Protein AF-A0AAP0H784-F1 (afdb_monomer)

Nearest PDB structures (foldseek):
  2hzb-assembly1_A  TM=8.624E-01  e=5.388E-20  Halalkalibacterium halodurans
  2o2z-assembly1_A  TM=8.742E-01  e=4.479E-19  Halalkalibacterium halodurans
  2o2z-assembly2_D  TM=8.740E-01  e=3.994E-19  Halalkalibacterium halodurans
  2ppv-assembly1_A-2  TM=8.363E-01  e=7.497E-19  Staphylococcus epidermidis ATCC 12228
  2q7x-assembly1_A  TM=7.648E-01  e=1.003E-14  Streptococcus pneumoniae TIGR4

Sequence (693 aa):
MPAMLCFKNLTKIESICAEQRVIMVENLLKFGTPTPLLIPISPSSRSFFMSSLNSINTHHSPPAATSLHPSLLVFSGGTAFNGVVEEMKKLTTSVAHVLPVSDDGGSTAEIVRVLGGPAVGDIRSRCLRLSDQSTSEALAVRTLLGYRLPHDAREAKLEWYSIVEGEHPLWKDVSRPYSETIRAFLAYFQNQILRRTNESFCFSNGSIGNFFFAGARIFFQSLDAAIFLFSRVSQIPTESLVLPVISTNDRLTLGCELWVSNTSILTSCFSSESKDGMIIRGQNEISHPANGSLQLVDKINSSSLPSRIKRVFYMSSEGSNLLHEVFPSVNPSVLEQLRNVDCIIYGMGSLFTSICPSLVLLGVGEIIASRSCAKVLLLNGTYDRETSGFSASCFVTAITDALNRTYGHLNNRLKNNPSEYINTVFVPKDGQIPADIKSLAAQGIVHVVHVESMHDPKVGIVYEPKSLIEALANLLNSRYGFASKQEKQIKVQFSVLAGRTVWTINLKTNKLNLPSTYIMASSSRSIMIITVLLVFGLWASQVTSRTLLNQQTMLQRHQQWMARYGRVYRDDVEKEMRFKIFTNNVQFIESFNNAGNRPYKLSVNQFADQTNEEFKAARNGYRIPSNSGSTRVTPFRYENLTVVPPSMDWRKKGAVTPVKDQGQCGSCWAFSTIYSCNRRDHSNHNRKTDLTL

InterPro domains:
  IPR000169 Cysteine peptidase, cysteine active site [PS00139] (662-673)
  IPR000668 Peptidase C1A, papain C-terminal [PF00112] (644-687)
  IPR002882 2-phospho-L-lactate transferase CofD [PF01933] (74-451)
  IPR013201 Cathepsin propeptide inhibitor domain (I29) [PF08246] (558-615)
  IPR013201 Cathepsin propeptide inhibitor domain (I29) [SM00848] (558-615)
  IPR038136 CofD-like domain superfamily [G3DSA:3.40.50.10680] (64-490)
  IPR038136 CofD-like domain superfamily [SSF142338] (69-473)
  IPR038765 Papain-like cysteine peptidase superfamily [SSF54001] (552-681)

Structure (mmCIF, N/CA/C/O backbone):
data_AF-A0AAP0H784-F1
#
_entry.id   AF-A0AAP0H784-F1
#
loop_
_atom_site.group_PDB
_atom_site.id
_atom_site.type_symbol
_atom_site.label_atom_id
_atom_site.label_alt_id
_atom_site.label_comp_id
_atom_site.label_asym_id
_atom_site.label_entity_id
_atom_site.label_seq_id
_atom_site.pdbx_PDB_ins_code
_atom_site.Cartn_x
_atom_site.Cartn_y
_atom_site.Cartn_z
_atom_site.occupancy
_atom_site.B_iso_or_equiv
_atom_site.auth_seq_id
_atom_site.auth_comp_id
_atom_site.auth_asym_id
_atom_site.auth_atom_id
_atom_site.pdbx_PDB_model_num
ATOM 1 N N . MET A 1 1 ? -20.966 -14.046 48.044 1.00 42.41 1 MET A N 1
ATOM 2 C CA . MET A 1 1 ? -21.900 -13.207 47.259 1.00 42.41 1 MET A CA 1
ATOM 3 C C . MET A 1 1 ? -21.278 -12.131 46.320 1.00 42.41 1 MET A C 1
ATOM 5 O O . MET A 1 1 ? -22.040 -11.263 45.922 1.00 42.41 1 MET A O 1
ATOM 9 N N . PRO A 1 2 ? -20.015 -12.180 45.812 1.00 34.84 2 PRO A N 1
ATOM 10 C CA . PRO A 1 2 ? -19.574 -11.235 44.754 1.00 34.84 2 PRO A CA 1
ATOM 11 C C . PRO A 1 2 ? -19.698 -11.761 43.306 1.00 34.84 2 PRO A C 1
ATOM 13 O O . PRO A 1 2 ? -19.750 -10.976 42.365 1.00 34.84 2 PRO A O 1
ATOM 16 N N . ALA A 1 3 ? -19.785 -13.080 43.095 1.00 30.08 3 ALA A N 1
ATOM 17 C CA . ALA A 1 3 ? -19.769 -13.678 41.750 1.00 30.08 3 ALA A CA 1
ATOM 18 C C . ALA A 1 3 ? -21.048 -13.415 40.921 1.00 30.08 3 ALA A C 1
ATOM 20 O O . ALA A 1 3 ? -21.012 -13.428 39.693 1.00 30.08 3 ALA A O 1
ATOM 21 N N . MET A 1 4 ? -22.175 -13.122 41.579 1.00 28.34 4 MET A N 1
ATOM 22 C CA . MET A 1 4 ? -23.470 -12.923 40.912 1.00 28.34 4 MET A CA 1
ATOM 23 C C . MET A 1 4 ? -23.634 -11.525 40.288 1.00 28.34 4 MET A C 1
ATOM 25 O O . MET A 1 4 ? -24.433 -11.366 39.366 1.00 28.34 4 MET A O 1
ATOM 29 N N . LEU A 1 5 ? -22.868 -10.520 40.740 1.00 31.95 5 LEU A N 1
ATOM 30 C CA . LEU A 1 5 ? -22.881 -9.177 40.140 1.00 31.95 5 LEU A CA 1
ATOM 31 C C . LEU A 1 5 ? -22.096 -9.126 38.817 1.00 31.95 5 LEU A C 1
ATOM 33 O O . LEU A 1 5 ? -22.477 -8.400 37.903 1.00 31.95 5 LEU A O 1
ATOM 37 N N . CYS A 1 6 ? -21.040 -9.936 38.687 1.00 31.48 6 CYS A N 1
ATOM 38 C CA . CYS A 1 6 ? -20.203 -9.969 37.486 1.00 31.48 6 CYS A CA 1
ATOM 39 C C . CYS A 1 6 ? -20.949 -10.589 36.288 1.00 31.48 6 CYS A C 1
ATOM 41 O O . CYS A 1 6 ? -20.899 -10.067 35.176 1.00 31.48 6 CYS A O 1
ATOM 43 N N . PHE A 1 7 ? -21.744 -11.638 36.536 1.00 28.89 7 PHE A N 1
ATOM 44 C CA . PHE A 1 7 ? -22.541 -12.301 35.498 1.00 28.89 7 PHE A CA 1
ATOM 45 C C . PHE A 1 7 ? -23.665 -11.415 34.938 1.00 28.89 7 PHE A C 1
ATOM 47 O O . PHE A 1 7 ? -23.897 -11.418 33.733 1.00 28.89 7 PHE A O 1
ATOM 54 N N . LYS A 1 8 ? -24.318 -10.600 35.782 1.00 31.02 8 LYS A N 1
ATOM 55 C CA . LYS A 1 8 ? -25.369 -9.666 35.334 1.00 31.02 8 LYS A CA 1
ATOM 56 C C . LYS A 1 8 ? -24.824 -8.504 34.492 1.00 31.02 8 LYS A C 1
ATOM 58 O O . LYS A 1 8 ? -25.539 -8.002 33.627 1.00 31.02 8 LYS A O 1
ATOM 63 N N . ASN A 1 9 ? -23.571 -8.097 34.711 1.00 34.25 9 ASN A N 1
ATOM 64 C CA . ASN A 1 9 ? -22.922 -7.052 33.914 1.00 34.25 9 ASN A CA 1
ATOM 65 C C . ASN A 1 9 ? -22.429 -7.574 32.554 1.00 34.25 9 ASN A C 1
ATOM 67 O O . ASN A 1 9 ? -22.545 -6.859 31.564 1.00 34.25 9 ASN A O 1
ATOM 71 N N . LEU A 1 10 ? -21.971 -8.827 32.471 1.00 35.06 10 LEU A N 1
ATOM 72 C CA . LEU A 1 10 ? -21.563 -9.467 31.211 1.00 35.06 10 LEU A CA 1
ATOM 73 C C . LEU A 1 10 ? -22.731 -9.632 30.229 1.00 35.06 10 LEU A C 1
ATOM 75 O O . LEU A 1 10 ? -22.614 -9.229 29.075 1.00 35.06 10 LEU A O 1
ATOM 79 N N . THR A 1 11 ? -23.890 -10.104 30.697 1.00 32.59 11 THR A N 1
ATOM 80 C CA . THR A 1 11 ? -25.095 -10.227 29.853 1.00 32.59 11 THR A CA 1
ATOM 81 C C . THR A 1 11 ? -25.627 -8.870 29.384 1.00 32.59 11 THR A C 1
ATOM 83 O O . THR A 1 11 ? -26.184 -8.754 28.295 1.00 32.59 11 THR A O 1
ATOM 86 N N . LYS A 1 12 ? -25.428 -7.813 30.184 1.00 32.22 12 LYS A N 1
ATOM 87 C CA . LYS A 1 12 ? -25.820 -6.443 29.827 1.00 32.22 12 LYS A CA 1
ATOM 88 C C . LYS A 1 12 ? -24.875 -5.843 28.780 1.00 32.22 12 LYS A C 1
ATOM 90 O O . LYS A 1 12 ? -25.339 -5.165 27.873 1.00 32.22 12 LYS A O 1
ATOM 95 N N . ILE A 1 13 ? -23.578 -6.150 28.852 1.00 36.38 13 ILE A N 1
ATOM 96 C CA . ILE A 1 13 ? -22.577 -5.752 27.849 1.00 36.38 13 ILE A CA 1
ATOM 97 C C . ILE A 1 13 ? -22.800 -6.487 26.520 1.00 36.38 13 ILE A C 1
ATOM 99 O O . ILE A 1 13 ? -22.730 -5.858 25.469 1.00 36.38 13 ILE A O 1
ATOM 103 N N . GLU A 1 14 ? -23.135 -7.780 26.536 1.00 34.72 14 GLU A N 1
ATOM 104 C CA . GLU A 1 14 ? -23.456 -8.529 25.310 1.00 34.72 14 GLU A CA 1
ATOM 105 C C . GLU A 1 14 ? -24.726 -8.007 24.619 1.00 34.72 14 GLU A C 1
ATOM 107 O O . GLU A 1 14 ? -24.741 -7.874 23.395 1.00 34.72 14 GLU A O 1
ATOM 112 N N . SER A 1 15 ? -25.746 -7.617 25.394 1.00 32.50 15 SER A N 1
ATOM 113 C CA . SER A 1 15 ? -26.953 -6.952 24.881 1.00 32.50 15 SER A CA 1
ATOM 114 C C . SER A 1 15 ? -26.646 -5.579 24.272 1.00 32.50 15 SER A C 1
ATOM 116 O O . SER A 1 15 ? -27.122 -5.281 23.181 1.00 32.50 15 SER A O 1
ATOM 118 N N . ILE A 1 16 ? -25.799 -4.772 24.924 1.00 36.81 16 ILE A N 1
ATOM 119 C CA . ILE A 1 16 ? -25.369 -3.458 24.412 1.00 36.81 16 ILE A CA 1
ATOM 120 C C . ILE A 1 16 ? -24.538 -3.618 23.132 1.00 36.81 16 ILE A C 1
ATOM 122 O O . ILE A 1 16 ? -24.720 -2.864 22.181 1.00 36.81 16 ILE A O 1
ATOM 126 N N . CYS A 1 17 ? -23.662 -4.623 23.054 1.00 37.09 17 CYS A N 1
ATOM 127 C CA . CYS A 1 17 ? -22.897 -4.913 21.841 1.00 37.09 17 CYS A CA 1
ATOM 128 C C . CYS A 1 17 ? -23.776 -5.435 20.690 1.00 37.09 17 CYS A C 1
ATOM 130 O O . CYS A 1 17 ? -23.437 -5.211 19.528 1.00 37.09 17 CYS A O 1
ATOM 132 N N . ALA A 1 18 ? -24.884 -6.124 20.980 1.00 35.28 18 ALA A N 1
ATOM 133 C CA . ALA A 1 18 ? -25.855 -6.551 19.974 1.00 35.28 18 ALA A CA 1
ATOM 134 C C . ALA A 1 18 ? -26.723 -5.378 19.478 1.00 35.28 18 ALA A C 1
ATOM 136 O O . ALA A 1 18 ? -26.885 -5.221 18.269 1.00 35.28 18 ALA A O 1
ATOM 137 N N . GLU A 1 19 ? -27.190 -4.504 20.375 1.00 35.03 19 GLU A N 1
ATOM 138 C CA . GLU A 1 19 ? -27.896 -3.263 20.016 1.00 35.03 19 GLU A CA 1
ATOM 139 C C . GLU A 1 19 ? -26.999 -2.295 19.233 1.00 35.03 19 GLU A C 1
ATOM 141 O O . GLU A 1 19 ? -27.429 -1.732 18.227 1.00 35.03 19 GLU A O 1
ATOM 146 N N . GLN A 1 20 ? -25.721 -2.158 19.604 1.00 38.31 20 GLN A N 1
ATOM 147 C CA . GLN A 1 20 ? -24.764 -1.322 18.870 1.00 38.31 20 GLN A CA 1
ATOM 148 C C . GLN A 1 20 ? -24.497 -1.831 17.446 1.00 38.31 20 GLN A C 1
ATOM 150 O O . GLN A 1 20 ? -24.292 -1.012 16.550 1.00 38.31 20 GLN A O 1
ATOM 155 N N . ARG A 1 21 ? -24.560 -3.150 17.190 1.00 40.00 21 ARG A N 1
ATOM 156 C CA . ARG A 1 21 ? -24.471 -3.692 15.817 1.00 40.00 21 ARG A CA 1
ATOM 157 C C . ARG A 1 21 ? -25.652 -3.259 14.948 1.00 40.00 21 ARG A C 1
ATOM 159 O O . ARG A 1 21 ? -25.448 -2.995 13.769 1.00 40.00 21 ARG A O 1
ATOM 166 N N . VAL A 1 22 ? -26.856 -3.175 15.513 1.00 36.91 22 VAL A N 1
ATOM 167 C CA . VAL A 1 22 ? -28.072 -2.782 14.779 1.00 36.91 22 VAL A CA 1
ATOM 168 C C . VAL A 1 22 ? -28.104 -1.266 14.553 1.00 36.91 22 VAL A C 1
ATOM 170 O O . VAL A 1 22 ? -28.276 -0.817 13.422 1.00 36.91 22 VAL A O 1
ATOM 173 N N . ILE A 1 23 ? -27.811 -0.476 15.592 1.00 36.59 23 ILE A N 1
ATOM 174 C CA . ILE A 1 23 ? -27.816 0.996 15.532 1.00 36.59 23 ILE A CA 1
ATOM 175 C C . ILE A 1 23 ? -26.718 1.531 14.591 1.00 36.59 23 ILE A C 1
ATOM 177 O O . ILE A 1 23 ? -26.919 2.527 13.895 1.00 36.59 23 ILE A O 1
ATOM 181 N N . MET A 1 24 ? -25.557 0.868 14.515 1.00 43.38 24 MET A N 1
ATOM 182 C CA . MET A 1 24 ? -24.467 1.289 13.626 1.00 43.38 24 MET A CA 1
ATOM 183 C C . MET A 1 24 ? -24.796 1.063 12.142 1.00 43.38 24 MET A C 1
ATOM 185 O O . MET A 1 24 ? -24.472 1.916 11.315 1.00 43.38 24 MET A O 1
ATOM 189 N N . VAL A 1 25 ? -25.472 -0.041 11.797 1.00 39.91 25 VAL A N 1
ATOM 190 C CA . VAL A 1 25 ? -25.925 -0.307 10.418 1.00 39.91 25 VAL A CA 1
ATOM 191 C C . VAL A 1 25 ? -26.986 0.712 9.993 1.00 39.91 25 VAL A C 1
ATOM 193 O O . VAL A 1 25 ? -26.920 1.235 8.883 1.00 39.91 25 VAL A O 1
ATOM 196 N N . GLU A 1 26 ? -27.909 1.073 10.888 1.00 35.66 26 GLU A N 1
ATOM 197 C CA . GLU A 1 26 ? -28.924 2.097 10.611 1.00 35.66 26 GLU A CA 1
ATOM 198 C C . GLU A 1 26 ? -28.341 3.510 10.466 1.00 35.66 26 GLU A C 1
ATOM 200 O O . GLU A 1 26 ? -28.809 4.286 9.631 1.00 35.66 26 GLU A O 1
ATOM 205 N N . ASN A 1 27 ? -27.302 3.854 11.232 1.00 35.84 27 ASN A N 1
ATOM 206 C CA . ASN A 1 27 ? -26.657 5.163 11.129 1.00 35.84 27 ASN A CA 1
ATOM 207 C C . ASN A 1 27 ? -25.749 5.278 9.898 1.00 35.84 27 ASN A C 1
ATOM 209 O O . ASN A 1 27 ? -25.721 6.338 9.280 1.00 35.84 27 ASN A O 1
ATOM 213 N N . LEU A 1 28 ? -25.078 4.201 9.472 1.00 39.62 28 LEU A N 1
ATOM 214 C CA . LEU A 1 28 ? -24.289 4.185 8.231 1.00 39.62 28 LEU A CA 1
ATOM 215 C C . LEU A 1 28 ? -25.156 4.376 6.973 1.00 39.62 28 LEU A C 1
ATOM 217 O O . LEU A 1 28 ? -24.697 4.979 6.006 1.00 39.62 28 LEU A O 1
ATOM 221 N N . LEU A 1 29 ? -26.418 3.935 7.000 1.00 36.72 29 LEU A N 1
ATOM 222 C CA . LEU A 1 29 ? -27.371 4.111 5.896 1.00 36.72 29 LEU A CA 1
ATOM 223 C C . LEU A 1 29 ? -27.952 5.536 5.795 1.00 36.72 29 LEU A C 1
ATOM 225 O O . LEU A 1 29 ? -28.494 5.896 4.752 1.00 36.72 29 LEU A O 1
ATOM 229 N N . LYS A 1 30 ? -27.817 6.372 6.834 1.00 34.41 30 LYS A N 1
ATOM 230 C CA . LYS A 1 30 ? -28.334 7.757 6.846 1.00 34.41 30 LYS A CA 1
ATOM 231 C C . LYS A 1 30 ? -27.368 8.798 6.270 1.00 34.41 30 LYS A C 1
ATOM 233 O O . LYS A 1 30 ? -27.792 9.911 5.980 1.00 34.41 30 LYS A O 1
ATOM 238 N N . PHE A 1 31 ? -26.103 8.450 6.034 1.00 38.72 31 PHE A N 1
ATOM 239 C CA . PHE A 1 31 ? -25.090 9.370 5.488 1.00 38.72 31 PHE A CA 1
ATOM 240 C C . PHE A 1 31 ? -25.120 9.513 3.950 1.00 38.72 31 PHE A C 1
ATOM 242 O O . PHE A 1 31 ? -24.159 9.996 3.358 1.00 38.72 31 PHE A O 1
ATOM 249 N N . GLY A 1 32 ? -26.207 9.092 3.290 1.00 33.00 32 GLY A N 1
ATOM 250 C CA . GLY A 1 32 ? -26.269 8.931 1.833 1.00 33.00 32 GLY A CA 1
ATOM 251 C C . GLY A 1 32 ? -27.235 9.826 1.051 1.00 33.00 32 GLY A C 1
ATOM 252 O O . GLY A 1 32 ? -27.360 9.607 -0.150 1.00 33.00 32 GLY A O 1
ATOM 253 N N . THR A 1 33 ? -27.928 10.804 1.647 1.00 27.03 33 THR A N 1
ATOM 254 C CA . THR A 1 33 ? -28.836 11.680 0.873 1.00 27.03 33 THR A CA 1
ATOM 255 C C . THR A 1 33 ? -28.918 13.104 1.429 1.00 27.03 33 THR A C 1
ATOM 257 O O . THR A 1 33 ? -29.230 13.259 2.611 1.00 27.03 33 THR A O 1
ATOM 260 N N . PRO A 1 34 ? -28.740 14.156 0.607 1.00 29.17 34 PRO A N 1
ATOM 261 C CA . PRO A 1 34 ? -29.139 15.505 0.988 1.00 29.17 34 PRO A CA 1
ATOM 262 C C . PRO A 1 34 ? -30.670 15.611 0.932 1.00 29.17 34 PRO A C 1
ATOM 264 O O . PRO A 1 34 ? -31.275 15.492 -0.131 1.00 29.17 34 PRO A O 1
ATOM 267 N N . THR A 1 35 ? -31.316 15.818 2.078 1.00 26.73 35 THR A N 1
ATOM 268 C CA . THR A 1 35 ? -32.744 16.163 2.164 1.00 26.73 35 THR A CA 1
ATOM 269 C C . THR A 1 35 ? -32.983 17.566 1.592 1.00 26.73 35 THR A C 1
ATOM 271 O O . THR A 1 35 ? -32.408 18.519 2.122 1.00 26.73 35 THR A O 1
ATOM 274 N N . PRO A 1 36 ? -33.836 17.748 0.568 1.00 29.45 36 PRO A N 1
ATOM 275 C CA . PRO A 1 36 ? -34.285 19.072 0.170 1.00 29.45 36 PRO A CA 1
ATOM 276 C C . PRO A 1 36 ? -35.403 19.559 1.104 1.00 29.45 36 PRO A C 1
ATOM 278 O O . PRO A 1 36 ? -36.275 18.798 1.524 1.00 29.45 36 PRO A O 1
ATOM 281 N N . LEU A 1 37 ? -35.355 20.851 1.426 1.00 27.48 37 LEU A N 1
ATOM 282 C CA . LEU A 1 37 ? -36.371 21.584 2.180 1.00 27.48 37 LEU A CA 1
ATOM 283 C C . LEU A 1 37 ? -37.746 21.478 1.494 1.00 27.48 37 LEU A C 1
ATOM 285 O O . LEU A 1 37 ? -37.905 21.861 0.337 1.00 27.48 37 LEU A O 1
ATOM 289 N N . LEU A 1 38 ? -38.740 20.976 2.230 1.00 25.33 38 LEU A N 1
ATOM 290 C CA . LEU A 1 38 ? -40.150 20.942 1.836 1.00 25.33 38 LEU A CA 1
ATOM 291 C C . LEU A 1 38 ? -40.800 22.318 2.056 1.00 25.33 38 LEU A C 1
ATOM 293 O O . LEU A 1 38 ? -40.850 22.809 3.182 1.00 25.33 38 LEU A O 1
ATOM 297 N N . ILE A 1 39 ? -41.356 22.894 0.989 1.00 27.31 39 ILE A N 1
ATOM 298 C CA . ILE A 1 39 ? -42.360 23.970 1.033 1.00 27.31 39 ILE A CA 1
ATOM 299 C C . ILE A 1 39 ? -43.709 23.333 0.646 1.00 27.31 39 ILE A C 1
ATOM 301 O O . ILE A 1 39 ? -43.746 22.585 -0.334 1.00 27.31 39 ILE A O 1
ATOM 305 N N . PRO A 1 40 ? -44.816 23.577 1.373 1.00 25.80 40 PRO A N 1
ATOM 306 C CA . PRO A 1 40 ? -46.089 22.926 1.088 1.00 25.80 40 PRO A CA 1
ATOM 307 C C . PRO A 1 40 ? -46.868 23.682 0.003 1.00 25.80 40 PRO A C 1
ATOM 309 O O . PRO A 1 40 ? -47.108 24.880 0.129 1.00 25.80 40 PRO A O 1
ATOM 312 N N . ILE A 1 41 ? -47.329 22.971 -1.031 1.00 26.19 41 ILE A N 1
ATOM 313 C CA . ILE A 1 41 ? -48.397 23.440 -1.926 1.00 26.19 41 ILE A CA 1
ATOM 314 C C . ILE A 1 41 ? -49.478 22.354 -1.999 1.00 26.19 41 ILE A C 1
ATOM 316 O O . ILE A 1 41 ? -49.191 21.163 -2.111 1.00 26.19 41 ILE A O 1
ATOM 320 N N . SER A 1 42 ? -50.720 22.803 -1.848 1.00 24.53 42 SER A N 1
ATOM 321 C CA . SER A 1 42 ? -51.969 22.049 -1.735 1.00 24.53 42 SER A CA 1
ATOM 322 C C . SER A 1 42 ? -52.482 21.504 -3.089 1.00 24.53 42 SER A C 1
ATOM 324 O O . SER A 1 42 ? -51.943 21.850 -4.142 1.00 24.53 42 SER A O 1
ATOM 326 N N . PRO A 1 43 ? -53.500 20.614 -3.089 1.00 29.00 43 PRO A N 1
ATOM 327 C CA . PRO A 1 43 ? -53.773 19.705 -4.194 1.00 29.00 43 PRO A CA 1
ATOM 328 C C . PRO A 1 43 ? -54.873 20.220 -5.127 1.00 29.00 43 PRO A C 1
ATOM 330 O O . PRO A 1 43 ? -55.923 20.676 -4.678 1.00 29.00 43 PRO A O 1
ATOM 333 N N . SER A 1 44 ? -54.706 20.023 -6.434 1.00 24.25 44 SER A N 1
ATOM 334 C CA . SER A 1 44 ? -55.859 19.907 -7.326 1.00 24.25 44 SER A CA 1
ATOM 335 C C . SER A 1 44 ? -55.567 19.004 -8.525 1.00 24.25 44 SER A C 1
ATOM 337 O O . SER A 1 44 ? -54.503 19.064 -9.132 1.00 24.25 44 SER A O 1
ATOM 339 N N . SER A 1 45 ? -56.589 18.209 -8.855 1.00 25.78 45 SER A N 1
ATOM 340 C CA . SER A 1 45 ? -56.865 17.628 -10.178 1.00 25.78 45 SER A CA 1
ATOM 341 C C . SER A 1 45 ? -56.230 16.276 -10.519 1.00 25.78 45 SER A C 1
ATOM 343 O O . SER A 1 45 ? -55.213 16.155 -11.193 1.00 25.78 45 SER A O 1
ATOM 345 N N . ARG A 1 46 ? -56.962 15.237 -10.100 1.00 25.98 46 ARG A N 1
ATOM 346 C CA . ARG A 1 46 ? -56.976 13.876 -10.652 1.00 25.98 46 ARG A CA 1
ATOM 347 C C . ARG A 1 46 ? -57.316 13.861 -12.148 1.00 25.98 46 ARG A C 1
ATOM 349 O O . ARG A 1 46 ? -58.218 14.580 -12.561 1.00 25.98 46 ARG A O 1
ATOM 356 N N . SER A 1 47 ? -56.702 12.922 -12.873 1.00 24.44 47 SER A N 1
ATOM 357 C CA . SER A 1 47 ? -57.257 11.979 -13.879 1.00 24.44 47 SER A CA 1
ATOM 358 C C . SER A 1 47 ? -56.129 11.653 -14.886 1.00 24.44 47 SER A C 1
ATOM 360 O O . SER A 1 47 ? -55.341 12.536 -15.186 1.00 24.44 47 SER A O 1
ATOM 362 N N . PHE A 1 48 ? -55.854 10.451 -15.392 1.00 24.91 48 PHE A N 1
ATOM 363 C CA . PHE A 1 48 ? -56.596 9.210 -15.603 1.00 24.91 48 PHE A CA 1
ATOM 364 C C . PHE A 1 48 ? -55.618 8.013 -15.522 1.00 24.91 48 PHE A C 1
ATOM 366 O O . PHE A 1 48 ? -54.410 8.156 -15.695 1.00 24.91 48 PHE A O 1
ATOM 373 N N . PHE A 1 49 ? -56.166 6.832 -15.246 1.00 22.77 49 PHE A N 1
ATOM 374 C CA . PHE A 1 49 ? -55.485 5.549 -15.057 1.00 22.77 49 PHE A CA 1
ATOM 375 C C . PHE A 1 49 ? -55.047 4.866 -16.377 1.00 22.77 49 PHE A C 1
ATOM 377 O O . PHE A 1 49 ? -55.759 4.926 -17.371 1.00 22.77 49 PHE A O 1
ATOM 384 N N . MET A 1 50 ? -53.958 4.090 -16.268 1.00 23.34 50 MET A N 1
ATOM 385 C CA . MET A 1 50 ? -53.630 2.822 -16.958 1.00 23.34 50 MET A CA 1
ATOM 386 C C . MET A 1 50 ? -53.306 2.767 -18.466 1.00 23.34 50 MET A C 1
ATOM 388 O O . MET A 1 50 ? -54.167 2.627 -19.323 1.00 23.34 50 MET A O 1
ATOM 392 N N . SER A 1 51 ? -52.008 2.661 -18.756 1.00 22.34 51 SER A N 1
ATOM 393 C CA . SER A 1 51 ? -51.310 1.554 -19.458 1.00 22.34 51 SER A CA 1
ATOM 394 C C . SER A 1 51 ? -49.835 2.000 -19.547 1.00 22.34 51 SER A C 1
ATOM 396 O O . SER A 1 51 ? -49.574 3.181 -19.707 1.00 22.34 51 SER A O 1
ATOM 398 N N . SER A 1 52 ? -48.770 1.235 -19.349 1.00 23.67 52 SER A N 1
ATOM 399 C CA . SER A 1 52 ? -48.502 -0.185 -19.450 1.00 23.67 52 SER A CA 1
ATOM 400 C C . SER A 1 52 ? -47.260 -0.451 -18.582 1.00 23.67 52 SER A C 1
ATOM 402 O O . SER A 1 52 ? -46.239 0.224 -18.732 1.00 23.67 52 SER A O 1
ATOM 404 N N . LEU A 1 53 ? -47.344 -1.400 -17.646 1.00 28.02 53 LEU A N 1
ATOM 405 C CA . LEU A 1 53 ? -46.167 -1.991 -17.013 1.00 28.02 53 LEU A CA 1
ATOM 406 C C . LEU A 1 53 ? -45.556 -2.974 -18.014 1.00 28.02 53 LEU A C 1
ATOM 408 O O . LEU A 1 53 ? -46.170 -4.002 -18.284 1.00 28.02 53 LEU A O 1
ATOM 412 N N . ASN A 1 54 ? -44.385 -2.638 -18.561 1.00 26.67 54 ASN A N 1
ATOM 413 C CA . ASN A 1 54 ? -43.266 -3.549 -18.843 1.00 26.67 54 ASN A CA 1
ATOM 414 C C . ASN A 1 54 ? -42.206 -2.831 -19.693 1.00 26.67 54 ASN A C 1
ATOM 416 O O . ASN A 1 54 ? -42.247 -2.848 -20.918 1.00 26.67 54 ASN A O 1
ATOM 420 N N . SER A 1 55 ? -41.213 -2.245 -19.027 1.00 24.09 55 SER A N 1
ATOM 421 C CA . SER A 1 55 ? -39.852 -2.175 -19.560 1.00 24.09 55 SER A CA 1
ATOM 422 C C . SER A 1 55 ? -38.891 -2.166 -18.381 1.00 24.09 55 SER A C 1
ATOM 424 O O . SER A 1 55 ? -38.676 -1.148 -17.723 1.00 24.09 55 SER A O 1
ATOM 426 N N . ILE A 1 56 ? -38.363 -3.348 -18.075 1.00 26.19 56 ILE A N 1
ATOM 427 C CA . ILE A 1 56 ? -37.192 -3.508 -17.224 1.00 26.19 56 ILE A CA 1
ATOM 428 C C . ILE A 1 56 ? -36.023 -2.970 -18.049 1.00 26.19 56 ILE A C 1
ATOM 430 O O . ILE A 1 56 ? -35.484 -3.664 -18.909 1.00 26.19 56 ILE A O 1
ATOM 434 N N . ASN A 1 57 ? -35.667 -1.706 -17.821 1.00 25.22 57 ASN A N 1
ATOM 435 C CA . ASN A 1 57 ? -34.426 -1.150 -18.333 1.00 25.22 57 ASN A CA 1
ATOM 436 C C . ASN A 1 57 ? -33.265 -1.840 -17.618 1.00 25.22 57 ASN A C 1
ATOM 438 O O . ASN A 1 57 ? -33.028 -1.648 -16.426 1.00 25.22 57 ASN A O 1
ATOM 442 N N . THR A 1 58 ? -32.519 -2.626 -18.384 1.00 24.28 58 THR A N 1
ATOM 443 C CA . THR A 1 58 ? -31.107 -2.889 -18.144 1.00 24.28 58 THR A CA 1
ATOM 444 C C . THR A 1 58 ? -30.410 -1.559 -17.866 1.00 24.28 58 THR A C 1
ATOM 446 O O . THR A 1 58 ? -30.317 -0.715 -18.761 1.00 24.28 58 THR A O 1
ATOM 449 N N . HIS A 1 59 ? -29.916 -1.358 -16.644 1.00 25.55 59 HIS A N 1
ATOM 450 C CA . HIS A 1 59 ? -28.938 -0.312 -16.365 1.00 25.55 59 HIS A CA 1
ATOM 451 C C . HIS A 1 59 ? -27.637 -0.675 -17.092 1.00 25.55 59 HIS A C 1
ATOM 453 O O . HIS A 1 59 ? -26.713 -1.248 -16.524 1.00 25.55 59 HIS A O 1
ATOM 459 N N . HIS A 1 60 ? -27.575 -0.349 -18.381 1.00 27.22 60 HIS A N 1
ATOM 460 C CA . HIS A 1 60 ? -26.314 0.036 -18.981 1.00 27.22 60 HIS A CA 1
ATOM 461 C C . HIS A 1 60 ? -25.891 1.316 -18.272 1.00 27.22 60 HIS A C 1
ATOM 463 O O . HIS A 1 60 ? -26.526 2.361 -18.423 1.00 27.22 60 HIS A O 1
ATOM 469 N N . SER A 1 61 ? -24.849 1.216 -17.450 1.00 27.16 61 SER A N 1
ATOM 470 C CA . SER A 1 61 ? -24.119 2.386 -16.984 1.00 27.16 61 SER A CA 1
ATOM 471 C C . SER A 1 61 ? -23.787 3.246 -18.207 1.00 27.16 61 SER A C 1
ATOM 473 O O . SER A 1 61 ? -23.263 2.705 -19.189 1.00 27.16 61 SER A O 1
ATOM 475 N N . PRO A 1 62 ? -24.102 4.551 -18.202 1.00 27.72 62 PRO A N 1
ATOM 476 C CA . PRO A 1 62 ? -23.634 5.428 -19.260 1.00 27.72 62 PRO A CA 1
ATOM 477 C C . PRO A 1 62 ? -22.095 5.383 -19.278 1.00 27.72 62 PRO A C 1
ATOM 479 O O . PRO A 1 62 ? -21.485 5.159 -18.225 1.00 27.72 62 PRO A O 1
ATOM 482 N N . PRO A 1 63 ? -21.448 5.557 -20.446 1.00 31.48 63 PRO A N 1
ATOM 483 C CA . PRO A 1 63 ? -19.996 5.661 -20.496 1.00 31.48 63 PRO A CA 1
ATOM 484 C C . PRO A 1 63 ? -19.568 6.756 -19.518 1.00 31.48 63 PRO A C 1
ATOM 486 O O . PRO A 1 63 ? -20.144 7.846 -19.518 1.00 31.48 63 PRO A O 1
ATOM 489 N N . ALA A 1 64 ? -18.619 6.416 -18.641 1.00 33.69 64 ALA A N 1
ATOM 490 C CA . ALA A 1 64 ? -18.112 7.309 -17.614 1.00 33.69 64 ALA A CA 1
ATOM 491 C C . ALA A 1 64 ? -17.797 8.669 -18.241 1.00 33.69 64 ALA A C 1
ATOM 493 O O . ALA A 1 64 ? -17.041 8.748 -19.211 1.00 33.69 64 ALA A O 1
ATOM 494 N N . ALA A 1 65 ? -18.400 9.730 -17.702 1.00 33.34 65 ALA A N 1
ATOM 495 C CA . ALA A 1 65 ? -17.947 11.078 -17.981 1.00 33.34 65 ALA A CA 1
ATOM 496 C C . ALA A 1 65 ? -16.441 11.101 -17.692 1.00 33.34 65 ALA A C 1
ATOM 498 O O . ALA A 1 65 ? -16.029 10.835 -16.565 1.00 33.34 65 ALA A O 1
ATOM 499 N N . THR A 1 66 ? -15.624 11.324 -18.721 1.00 39.66 66 THR A N 1
ATOM 500 C CA . THR A 1 66 ? -14.174 11.467 -18.587 1.00 39.66 66 THR A CA 1
ATOM 501 C C . THR A 1 66 ? -13.901 12.515 -17.517 1.00 39.66 66 THR A C 1
ATOM 503 O O . THR A 1 66 ? -14.243 13.685 -17.707 1.00 39.66 66 THR A O 1
ATOM 506 N N . SER A 1 67 ? -13.344 12.095 -16.377 1.00 49.16 67 SER A N 1
ATOM 507 C CA . SER A 1 67 ? -12.903 13.018 -15.339 1.00 49.16 67 SER A CA 1
ATOM 508 C C . SER A 1 67 ? -11.911 13.991 -15.967 1.00 49.16 67 SER A C 1
ATOM 510 O O . SER A 1 67 ? -10.983 13.580 -16.659 1.00 49.16 67 SER A O 1
ATOM 512 N N . LEU A 1 68 ? -12.104 15.292 -15.739 1.00 65.50 68 LEU A N 1
ATOM 513 C CA . LEU A 1 68 ? -11.196 16.324 -16.254 1.00 65.50 68 LEU A CA 1
ATOM 514 C C . LEU A 1 68 ? -9.765 16.184 -15.694 1.00 65.50 68 LEU A C 1
ATOM 516 O O . LEU A 1 68 ? -8.832 16.779 -16.226 1.00 65.50 68 LEU A O 1
ATOM 520 N N . HIS A 1 69 ? -9.608 15.415 -14.612 1.00 77.31 69 HIS A N 1
ATOM 521 C CA . HIS A 1 69 ? -8.361 15.193 -13.892 1.00 77.31 69 HIS A CA 1
ATOM 522 C C . HIS A 1 69 ? -7.853 13.757 -14.097 1.00 77.31 69 HIS A C 1
ATOM 524 O O . HIS A 1 69 ? -8.672 12.832 -14.153 1.00 77.31 69 HIS A O 1
ATOM 530 N N . PRO A 1 70 ? -6.523 13.559 -14.179 1.00 89.06 70 PRO A N 1
ATOM 531 C CA . PRO A 1 70 ? -5.923 12.246 -14.389 1.00 89.06 70 PRO A CA 1
ATOM 532 C C . PRO A 1 70 ? -6.123 11.330 -13.175 1.00 89.06 70 PRO A C 1
ATOM 534 O O . PRO A 1 70 ? -6.086 11.780 -12.027 1.00 89.06 70 PRO A O 1
ATOM 537 N N . SER A 1 71 ? -6.279 10.034 -13.430 1.00 94.81 71 SER A N 1
ATOM 538 C CA . SER A 1 71 ? -6.354 8.980 -12.418 1.00 94.81 71 SER A CA 1
ATOM 539 C C . SER A 1 71 ? -4.996 8.297 -12.229 1.00 94.81 71 SER A C 1
ATOM 541 O O . SER A 1 71 ? -4.337 7.898 -13.191 1.00 94.81 71 SER A O 1
ATOM 543 N N . LEU A 1 72 ? -4.542 8.171 -10.982 1.00 97.00 72 LEU A N 1
ATOM 544 C CA . LEU A 1 72 ? -3.200 7.682 -10.662 1.00 97.00 72 LEU A CA 1
ATOM 545 C C . LEU A 1 72 ? -3.269 6.447 -9.766 1.00 97.00 72 LEU A C 1
ATOM 547 O O . LEU A 1 72 ? -4.070 6.392 -8.836 1.00 97.00 72 LEU A O 1
ATOM 551 N N . LEU A 1 73 ? -2.367 5.492 -9.981 1.00 97.94 73 LEU A N 1
ATOM 552 C CA . LEU A 1 73 ? -2.064 4.449 -9.002 1.00 97.94 73 LEU A CA 1
ATOM 553 C C . LEU A 1 73 ? -0.627 4.606 -8.529 1.00 97.94 73 LEU A C 1
ATOM 555 O O . LEU A 1 73 ? 0.292 4.670 -9.341 1.00 97.94 73 LEU A O 1
ATOM 559 N N . VAL A 1 74 ? -0.430 4.636 -7.215 1.00 97.56 74 VAL A N 1
ATOM 560 C CA . VAL A 1 74 ? 0.882 4.797 -6.591 1.00 97.56 74 VAL A CA 1
ATOM 561 C C . VAL A 1 74 ? 1.195 3.571 -5.745 1.00 97.56 74 VAL A C 1
ATOM 563 O O . VAL A 1 74 ? 0.575 3.366 -4.702 1.00 97.56 74 VAL A O 1
ATOM 566 N N . PHE A 1 75 ? 2.203 2.800 -6.145 1.00 97.38 75 PHE A N 1
ATOM 567 C CA . PHE A 1 75 ? 2.875 1.880 -5.231 1.00 97.38 75 PHE A CA 1
ATOM 568 C C . PHE A 1 75 ? 3.780 2.701 -4.322 1.00 97.38 75 PHE A C 1
ATOM 570 O O . PHE A 1 75 ? 4.673 3.398 -4.802 1.00 97.38 75 PHE A O 1
ATOM 577 N N . SER A 1 76 ? 3.536 2.670 -3.017 1.00 88.94 76 SER A N 1
ATOM 578 C CA . SER A 1 76 ? 4.327 3.438 -2.052 1.00 88.94 76 SER A CA 1
ATOM 579 C C . SER A 1 76 ? 4.506 2.669 -0.749 1.00 88.94 76 SER A C 1
ATOM 581 O O . SER A 1 76 ? 3.806 1.696 -0.489 1.00 88.94 76 SER A O 1
ATOM 583 N N . GLY A 1 77 ? 5.451 3.121 0.071 1.00 79.62 77 GLY A N 1
ATOM 584 C CA . GLY A 1 77 ? 5.498 2.787 1.494 1.00 79.62 77 GLY A CA 1
ATOM 585 C C . GLY A 1 77 ? 5.016 3.949 2.356 1.00 79.62 77 GLY A C 1
ATOM 586 O O . GLY A 1 77 ? 4.362 4.885 1.879 1.00 79.62 77 GLY A O 1
ATOM 587 N N . GLY A 1 78 ? 5.403 3.917 3.629 1.00 70.44 78 GLY A N 1
ATOM 588 C CA . GLY A 1 78 ? 5.094 4.958 4.603 1.00 70.44 78 GLY A CA 1
ATOM 589 C C . GLY A 1 78 ? 5.745 6.317 4.321 1.00 70.44 78 GLY A C 1
ATOM 590 O O . GLY A 1 78 ? 5.194 7.176 3.630 1.00 70.44 78 GLY A O 1
ATOM 591 N N . THR A 1 79 ? 6.883 6.580 4.964 1.00 73.69 79 THR A N 1
ATOM 592 C CA . THR A 1 79 ? 7.345 7.951 5.250 1.00 73.69 79 THR A CA 1
ATOM 593 C C . THR A 1 79 ? 7.817 8.763 4.051 1.00 73.69 79 THR A C 1
ATOM 595 O O . THR A 1 79 ? 7.486 9.944 3.993 1.00 73.69 79 THR A O 1
ATOM 598 N N . ALA A 1 80 ? 8.535 8.171 3.097 1.00 78.75 80 ALA A N 1
ATOM 599 C CA . ALA A 1 80 ? 9.151 8.927 2.003 1.00 78.75 80 ALA A CA 1
ATOM 600 C C . ALA A 1 80 ? 8.104 9.629 1.123 1.00 78.75 80 ALA A C 1
ATOM 602 O O . ALA A 1 80 ? 8.168 10.838 0.920 1.00 78.75 80 ALA A O 1
ATOM 603 N N . PHE A 1 81 ? 7.059 8.913 0.704 1.00 85.56 81 PHE A N 1
ATOM 604 C CA . PHE A 1 81 ? 6.006 9.480 -0.142 1.00 85.56 81 PHE A CA 1
ATOM 605 C C . PHE A 1 81 ? 5.070 10.456 0.603 1.00 85.56 81 PHE A C 1
ATOM 607 O O . PHE A 1 81 ? 4.306 11.185 -0.021 1.00 85.56 81 PHE A O 1
ATOM 614 N N . ASN A 1 82 ? 5.115 10.532 1.941 1.00 84.31 82 ASN A N 1
ATOM 615 C CA . ASN A 1 82 ? 4.231 11.428 2.700 1.00 84.31 82 ASN A CA 1
ATOM 616 C C . ASN A 1 82 ? 4.447 12.915 2.397 1.00 84.31 82 ASN A C 1
ATOM 618 O O . ASN A 1 82 ? 3.484 13.674 2.508 1.00 84.31 82 ASN A O 1
ATOM 622 N N . GLY A 1 83 ? 5.666 13.321 2.029 1.00 83.44 83 GLY A N 1
ATOM 623 C CA . GLY A 1 83 ? 6.005 14.724 1.773 1.00 83.44 83 GLY A CA 1
ATOM 624 C C . GLY A 1 83 ? 5.309 15.327 0.549 1.00 83.44 83 GLY A C 1
ATOM 625 O O . GLY A 1 83 ? 5.161 16.540 0.477 1.00 83.44 83 GLY A O 1
ATOM 626 N N . VAL A 1 84 ? 4.832 14.494 -0.382 1.00 88.81 84 VAL A N 1
ATOM 627 C CA . VAL A 1 84 ? 4.296 14.959 -1.676 1.00 88.81 84 VAL A CA 1
ATOM 628 C C . VAL A 1 84 ? 2.786 14.778 -1.805 1.00 88.81 84 VAL A C 1
ATOM 630 O O . VAL A 1 84 ? 2.190 15.269 -2.755 1.00 88.81 84 VAL A O 1
ATOM 633 N N . VAL A 1 85 ? 2.136 14.096 -0.856 1.00 89.31 85 VAL A N 1
ATOM 634 C CA . VAL A 1 85 ? 0.702 13.768 -0.958 1.00 89.31 85 VAL A CA 1
ATOM 635 C C . VAL A 1 85 ? -0.199 14.993 -0.904 1.00 89.31 85 VAL A C 1
ATOM 637 O O . VAL A 1 85 ? -1.173 15.043 -1.646 1.00 89.31 85 VAL A O 1
ATOM 640 N N . GLU A 1 86 ? 0.114 15.983 -0.069 1.00 88.38 86 GLU A N 1
ATOM 641 C CA . GLU A 1 86 ? -0.700 17.207 -0.012 1.00 88.38 86 GLU A CA 1
ATOM 642 C C . GLU A 1 86 ? -0.592 18.013 -1.310 1.00 88.38 86 GLU A C 1
ATOM 644 O O . GLU A 1 86 ? -1.589 18.548 -1.786 1.00 88.38 86 GLU A O 1
ATOM 649 N N . GLU A 1 87 ? 0.593 18.049 -1.925 1.00 91.62 87 GLU A N 1
ATOM 650 C CA . GLU A 1 87 ? 0.778 18.715 -3.216 1.00 91.62 87 GLU A CA 1
ATOM 651 C C . GLU A 1 87 ? 0.115 17.916 -4.350 1.00 91.62 87 GLU A C 1
ATOM 653 O O . GLU A 1 87 ? -0.514 18.498 -5.229 1.00 91.62 87 GLU A O 1
ATOM 658 N N . MET A 1 88 ? 0.156 16.579 -4.288 1.00 91.25 88 MET A N 1
ATOM 659 C CA . MET A 1 88 ? -0.512 15.692 -5.248 1.00 91.25 88 MET A CA 1
ATOM 660 C C . MET A 1 88 ? -2.027 15.927 -5.301 1.00 91.25 88 MET A C 1
ATOM 662 O O . MET A 1 88 ? -2.596 15.924 -6.390 1.00 91.25 88 MET A O 1
ATOM 666 N N . LYS A 1 89 ? -2.677 16.200 -4.156 1.00 89.56 89 LYS A N 1
ATOM 667 C CA . LYS A 1 89 ? -4.119 16.517 -4.102 1.00 89.56 89 LYS A CA 1
ATOM 668 C C . LYS A 1 89 ? -4.497 17.727 -4.965 1.00 89.56 89 LYS A C 1
ATOM 670 O O . LYS A 1 89 ? -5.643 17.820 -5.392 1.00 89.56 89 LYS A O 1
ATOM 675 N N . LYS A 1 90 ? -3.557 18.644 -5.236 1.00 88.75 90 LYS A N 1
ATOM 676 C CA . LYS A 1 90 ? -3.785 19.804 -6.116 1.00 88.75 90 LYS A CA 1
ATOM 677 C C . LYS A 1 90 ? -3.795 19.430 -7.596 1.00 88.75 90 LYS A C 1
ATOM 679 O O . LYS A 1 90 ? -4.418 20.128 -8.388 1.00 88.75 90 LYS A O 1
ATOM 684 N N . LEU A 1 91 ? -3.112 18.345 -7.968 1.00 89.88 91 LEU A N 1
ATOM 685 C CA . LEU A 1 91 ? -3.149 17.793 -9.321 1.00 89.88 91 LEU A CA 1
ATOM 686 C C . LEU A 1 91 ? -4.408 16.948 -9.534 1.00 89.88 91 LEU A C 1
ATOM 688 O O . LEU A 1 91 ? -5.097 17.102 -10.541 1.00 89.88 91 LEU A O 1
ATOM 692 N N . THR A 1 92 ? -4.690 16.039 -8.599 1.00 92.44 92 THR A N 1
ATOM 693 C CA . THR A 1 92 ? -5.850 15.145 -8.655 1.00 92.44 92 THR A CA 1
ATOM 694 C C . THR A 1 92 ? -6.121 14.509 -7.291 1.00 92.44 92 THR A C 1
ATOM 696 O O . THR A 1 92 ? -5.197 14.178 -6.548 1.00 92.44 92 THR A O 1
ATOM 699 N N . THR A 1 93 ? -7.396 14.292 -6.969 1.00 91.19 93 THR A N 1
ATOM 700 C CA . THR A 1 93 ? -7.820 13.473 -5.822 1.00 91.19 93 THR A CA 1
ATOM 701 C C . THR A 1 93 ? -8.060 12.013 -6.207 1.00 91.19 93 THR A C 1
ATOM 703 O O . THR A 1 93 ? -8.165 11.169 -5.318 1.00 91.19 93 THR A O 1
ATOM 706 N N . SER A 1 94 ? -8.095 11.690 -7.506 1.00 95.31 94 SER A N 1
ATOM 707 C CA . SER A 1 94 ? -8.308 10.338 -8.034 1.00 95.31 94 SER A CA 1
ATOM 708 C C . SER A 1 94 ? -7.021 9.511 -7.980 1.00 95.31 94 SER A C 1
ATOM 710 O O . SER A 1 94 ? -6.430 9.177 -9.010 1.00 95.31 94 SER A O 1
ATOM 712 N N . VAL A 1 95 ? -6.568 9.200 -6.765 1.00 95.94 95 VAL A N 1
ATOM 713 C CA . VAL A 1 95 ? -5.316 8.479 -6.511 1.00 95.94 95 VAL A CA 1
ATOM 714 C C . VAL A 1 95 ? -5.577 7.212 -5.706 1.00 95.94 95 VAL A C 1
ATOM 716 O O . VAL A 1 95 ? -6.075 7.269 -4.583 1.00 95.94 95 VAL A O 1
ATOM 719 N N . ALA A 1 96 ? -5.177 6.066 -6.253 1.00 97.12 96 ALA A N 1
ATOM 720 C CA . ALA A 1 96 ? -5.129 4.795 -5.545 1.00 97.12 96 ALA A CA 1
ATOM 721 C C . ALA A 1 96 ? -3.730 4.564 -4.957 1.00 97.12 96 ALA A C 1
ATOM 723 O O . ALA A 1 96 ? -2.776 4.260 -5.673 1.00 97.12 96 ALA A O 1
ATOM 724 N N . HIS A 1 97 ? -3.597 4.696 -3.639 1.00 96.75 97 HIS A N 1
ATOM 725 C CA . HIS A 1 97 ? -2.369 4.418 -2.901 1.00 96.75 97 HIS A CA 1
ATOM 726 C C . HIS A 1 97 ? -2.318 2.945 -2.491 1.00 96.75 97 HIS A C 1
ATOM 728 O O . HIS A 1 97 ? -3.032 2.529 -1.579 1.00 96.75 97 HIS A O 1
ATOM 734 N N . VAL A 1 98 ? -1.457 2.170 -3.144 1.00 97.44 98 VAL A N 1
ATOM 735 C CA . VAL A 1 98 ? -1.236 0.749 -2.858 1.00 97.44 98 VAL A CA 1
ATOM 736 C C . VAL A 1 98 ? -0.083 0.606 -1.870 1.00 97.44 98 VAL A C 1
ATOM 738 O O . VAL A 1 98 ? 1.012 1.116 -2.120 1.00 97.44 98 VAL A O 1
ATOM 741 N N . LEU A 1 99 ? -0.344 -0.066 -0.746 1.00 95.50 99 LEU A N 1
ATOM 742 C CA . LEU A 1 99 ? 0.578 -0.166 0.388 1.00 95.50 99 LEU A CA 1
ATOM 743 C C . LEU A 1 99 ? 0.801 -1.628 0.813 1.00 95.50 99 LEU A C 1
ATOM 745 O O . LEU A 1 99 ? -0.153 -2.419 0.807 1.00 95.50 99 LEU A O 1
ATOM 749 N N . PRO A 1 100 ? 2.028 -1.998 1.221 1.00 93.88 100 PRO A N 1
ATOM 750 C CA . PRO A 1 100 ? 2.319 -3.325 1.751 1.00 93.88 100 PRO A CA 1
ATOM 751 C C . PRO A 1 100 ? 1.681 -3.547 3.134 1.00 93.88 100 PRO A C 1
ATOM 753 O O . PRO A 1 100 ? 1.358 -2.607 3.858 1.00 93.88 100 PRO A O 1
ATOM 756 N N . VAL A 1 101 ? 1.530 -4.821 3.511 1.00 92.56 101 VAL A N 1
ATOM 757 C CA . VAL A 1 101 ? 0.947 -5.270 4.797 1.00 92.56 101 VAL A CA 1
ATOM 758 C C . VAL A 1 101 ? 1.940 -6.060 5.662 1.00 92.56 101 VAL A C 1
ATOM 760 O O . VAL A 1 101 ? 1.539 -6.865 6.503 1.00 92.56 101 VAL A O 1
ATOM 763 N N . SER A 1 102 ? 3.241 -5.840 5.454 1.00 88.44 102 SER A N 1
ATOM 764 C CA . SER A 1 102 ? 4.338 -6.576 6.106 1.00 88.44 102 SER A CA 1
ATOM 765 C C . SER A 1 102 ? 5.177 -5.766 7.102 1.00 88.44 102 SER A C 1
ATOM 767 O O . SER A 1 102 ? 6.155 -6.300 7.619 1.00 88.44 102 SER A O 1
ATOM 769 N N . ASP A 1 103 ? 4.811 -4.511 7.370 1.00 83.69 103 ASP A N 1
ATOM 770 C CA . ASP A 1 103 ? 5.508 -3.643 8.328 1.00 83.69 103 ASP A CA 1
ATOM 771 C C . ASP A 1 103 ? 5.483 -4.202 9.757 1.00 83.69 103 ASP A C 1
ATOM 773 O O . ASP A 1 103 ? 4.443 -4.302 10.405 1.00 83.69 103 ASP A O 1
ATOM 777 N N . ASP A 1 104 ? 6.650 -4.555 10.282 1.00 78.31 104 ASP A N 1
ATOM 778 C CA . ASP A 1 104 ? 6.804 -5.086 11.634 1.00 78.31 104 ASP A CA 1
ATOM 779 C C . ASP A 1 104 ? 7.465 -4.081 12.589 1.00 78.31 104 ASP A C 1
ATOM 781 O O . ASP A 1 104 ? 7.999 -4.473 13.622 1.00 78.31 104 ASP A O 1
ATOM 785 N N . GLY A 1 105 ? 7.417 -2.776 12.278 1.00 79.75 105 GLY A N 1
ATOM 786 C CA . GLY A 1 105 ? 7.975 -1.679 13.078 1.00 79.75 105 GLY A CA 1
ATOM 787 C C . GLY A 1 105 ? 7.043 -1.027 14.108 1.00 79.75 105 GLY A C 1
ATOM 788 O O . GLY A 1 105 ? 5.816 -0.987 13.982 1.00 79.75 105 GLY A O 1
ATOM 789 N N . GLY A 1 106 ? 7.650 -0.442 15.148 1.00 83.25 106 GLY A N 1
ATOM 790 C CA . GLY A 1 106 ? 6.985 0.411 16.143 1.00 83.25 106 GLY A CA 1
ATOM 791 C C . GLY A 1 106 ? 5.750 -0.220 16.798 1.00 83.25 106 GLY A C 1
ATOM 792 O O . GLY A 1 106 ? 5.708 -1.413 17.077 1.00 83.25 106 GLY A O 1
ATOM 793 N N . SER A 1 107 ? 4.706 0.586 17.028 1.00 88.81 107 SER A N 1
ATOM 794 C CA . SER A 1 107 ? 3.453 0.094 17.632 1.00 88.81 107 SER A CA 1
ATOM 795 C C . SER A 1 107 ? 2.712 -0.963 16.796 1.00 88.81 107 SER A C 1
ATOM 797 O O . SER A 1 107 ? 1.879 -1.678 17.344 1.00 88.81 107 SER A O 1
ATOM 799 N N . THR A 1 108 ? 3.008 -1.095 15.494 1.00 90.44 108 THR A N 1
ATOM 800 C CA . THR A 1 108 ? 2.464 -2.181 14.662 1.00 90.44 108 THR A CA 1
ATOM 801 C C . THR A 1 108 ? 3.000 -3.532 15.136 1.00 90.44 108 THR A C 1
ATOM 803 O O . THR A 1 108 ? 2.224 -4.474 15.279 1.00 90.44 108 THR A O 1
ATOM 806 N N . ALA A 1 109 ? 4.297 -3.605 15.454 1.00 88.88 109 ALA A N 1
ATOM 807 C CA . ALA A 1 109 ? 4.956 -4.812 15.949 1.00 88.88 109 ALA A CA 1
ATOM 808 C C . ALA A 1 109 ? 4.262 -5.371 17.197 1.00 88.88 109 ALA A C 1
ATOM 810 O O . ALA A 1 109 ? 3.974 -6.562 17.282 1.00 88.88 109 ALA A O 1
ATOM 811 N N . GLU A 1 110 ? 3.945 -4.484 18.140 1.00 92.06 110 GLU A N 1
ATOM 812 C CA . GLU A 1 110 ? 3.319 -4.845 19.409 1.00 92.06 110 GLU A CA 1
ATOM 813 C C . GLU A 1 110 ? 1.870 -5.323 19.234 1.00 92.06 110 GLU A C 1
ATOM 815 O O . GLU A 1 110 ? 1.464 -6.326 19.823 1.00 92.06 110 GLU A O 1
ATOM 820 N N . ILE A 1 111 ? 1.100 -4.667 18.358 1.00 92.94 111 ILE A N 1
ATOM 821 C CA . ILE A 1 111 ? -0.251 -5.117 17.987 1.00 92.94 111 ILE A CA 1
ATOM 822 C C . ILE A 1 111 ? -0.194 -6.511 17.365 1.00 92.94 111 ILE A C 1
ATOM 824 O O . ILE A 1 111 ? -0.949 -7.394 17.765 1.00 92.94 111 ILE A O 1
ATOM 828 N N . VAL A 1 112 ? 0.705 -6.720 16.403 1.00 90.75 112 VAL A N 1
ATOM 829 C CA . VAL A 1 112 ? 0.854 -8.003 15.710 1.00 90.75 112 VAL A CA 1
ATOM 830 C C . VAL A 1 112 ? 1.343 -9.093 16.665 1.00 90.75 112 VAL A C 1
ATOM 832 O O . VAL A 1 112 ? 0.905 -10.235 16.544 1.00 90.75 112 VAL A O 1
ATOM 835 N N . ARG A 1 113 ? 2.202 -8.762 17.636 1.00 89.56 113 ARG A N 1
ATOM 836 C CA . ARG A 1 113 ? 2.668 -9.701 18.662 1.00 89.56 113 ARG A CA 1
ATOM 837 C C . ARG A 1 113 ? 1.514 -10.202 19.531 1.00 89.56 113 ARG A C 1
ATOM 839 O O . ARG A 1 113 ? 1.316 -11.406 19.612 1.00 89.56 113 ARG A O 1
ATOM 846 N N . VAL A 1 114 ? 0.740 -9.287 20.118 1.00 91.12 114 VAL A N 1
ATOM 847 C CA . VAL A 1 114 ? -0.278 -9.626 21.132 1.00 91.12 114 VAL A CA 1
ATOM 848 C C . VAL A 1 114 ? -1.618 -10.042 20.520 1.00 91.12 114 VAL A C 1
ATOM 850 O O . VAL A 1 114 ? -2.320 -10.914 21.039 1.00 91.12 114 VAL A O 1
ATOM 853 N N . LEU A 1 115 ? -2.031 -9.389 19.432 1.00 91.31 115 LEU A N 1
ATOM 854 C CA . LEU A 1 115 ? -3.355 -9.571 18.829 1.00 91.31 115 LEU A CA 1
ATOM 855 C C . LEU A 1 115 ? -3.317 -10.277 17.472 1.00 91.31 115 LEU A C 1
ATOM 857 O O . LEU A 1 115 ? -4.360 -10.768 17.034 1.00 91.31 115 LEU A O 1
ATOM 861 N N . GLY A 1 116 ? -2.151 -10.357 16.830 1.00 90.00 116 GLY A N 1
ATOM 862 C CA . GLY A 1 116 ? -1.999 -10.928 15.497 1.00 90.00 116 GLY A CA 1
ATOM 863 C C . GLY A 1 116 ? -2.543 -10.041 14.374 1.00 90.00 116 GLY A C 1
ATOM 864 O O . GLY A 1 116 ? -3.033 -8.924 14.574 1.00 90.00 116 GLY A O 1
ATOM 865 N N . GLY A 1 117 ? -2.488 -10.597 13.168 1.00 90.56 117 GLY A N 1
ATOM 866 C CA . GLY A 1 117 ? -2.987 -9.995 11.937 1.00 90.56 117 GLY A CA 1
ATOM 867 C C . GLY A 1 117 ? -1.958 -9.191 11.142 1.00 90.56 117 GLY A C 1
ATOM 868 O O . GLY A 1 117 ? -0.764 -9.255 11.445 1.00 90.56 117 GLY A O 1
ATOM 869 N N . PRO A 1 118 ? -2.407 -8.492 10.085 1.00 91.69 118 PRO A N 1
ATOM 870 C CA . PRO A 1 118 ? -1.523 -7.796 9.162 1.00 91.69 118 PRO A CA 1
ATOM 871 C C . PRO A 1 118 ? -0.930 -6.540 9.788 1.00 91.69 118 PRO A C 1
ATOM 873 O O . PRO A 1 118 ? -1.492 -5.949 10.717 1.00 91.69 118 PRO A O 1
ATOM 876 N N . ALA A 1 119 ? 0.169 -6.078 9.203 1.00 89.38 119 ALA A N 1
ATOM 877 C CA . ALA A 1 119 ? 0.699 -4.767 9.506 1.00 89.38 119 ALA A CA 1
ATOM 878 C C . ALA A 1 119 ? -0.217 -3.653 8.994 1.00 89.38 119 ALA A C 1
ATOM 880 O O . ALA A 1 119 ? -0.718 -3.711 7.871 1.00 89.38 119 ALA A O 1
ATOM 881 N N . VAL A 1 120 ? -0.391 -2.605 9.801 1.00 87.62 120 VAL A N 1
ATOM 882 C CA . VAL A 1 120 ? -1.289 -1.479 9.485 1.00 87.62 120 VAL A CA 1
ATOM 883 C C . VAL A 1 120 ? -0.594 -0.117 9.512 1.00 87.62 120 VAL A C 1
ATOM 885 O O . VAL A 1 120 ? -1.221 0.890 9.190 1.00 87.62 120 VAL A O 1
ATOM 888 N N . GLY A 1 121 ? 0.692 -0.060 9.876 1.00 89.75 121 GLY A N 1
ATOM 889 C CA . GLY A 1 121 ? 1.421 1.186 10.135 1.00 89.75 121 GLY A CA 1
ATOM 890 C C . GLY A 1 121 ? 1.470 2.140 8.941 1.00 89.75 121 GLY A C 1
ATOM 891 O O . GLY A 1 121 ? 1.134 3.325 9.087 1.00 89.75 121 GLY A O 1
ATOM 892 N N . ASP A 1 122 ? 1.832 1.615 7.770 1.00 90.62 122 ASP A N 1
ATOM 893 C CA . ASP A 1 122 ? 1.899 2.363 6.509 1.00 90.62 122 ASP A CA 1
ATOM 894 C C . ASP A 1 122 ? 0.512 2.782 6.016 1.00 90.62 122 ASP A C 1
ATOM 896 O O . ASP A 1 122 ? 0.309 3.944 5.651 1.00 90.62 122 ASP A O 1
ATOM 900 N N . ILE A 1 123 ? -0.469 1.879 6.103 1.00 93.81 123 ILE A N 1
ATOM 901 C CA . ILE A 1 123 ? -1.871 2.144 5.750 1.00 93.81 123 ILE A CA 1
ATOM 902 C C . ILE A 1 123 ? -2.426 3.284 6.600 1.00 93.81 123 ILE A C 1
ATOM 904 O O . ILE A 1 123 ? -2.867 4.301 6.064 1.00 93.81 123 ILE A O 1
ATOM 908 N N . ARG A 1 124 ? -2.317 3.178 7.928 1.00 93.44 124 ARG A N 1
ATOM 909 C CA . ARG A 1 124 ? -2.717 4.242 8.853 1.00 93.44 124 ARG A CA 1
ATOM 910 C C . ARG A 1 124 ? -1.962 5.537 8.559 1.00 93.44 124 ARG A C 1
ATOM 912 O O . ARG A 1 124 ? -2.569 6.605 8.581 1.00 93.44 124 ARG A O 1
ATOM 919 N N . SER A 1 125 ? -0.662 5.480 8.256 1.00 92.38 125 SER A N 1
ATOM 920 C CA . SER A 1 125 ? 0.105 6.685 7.919 1.00 92.38 125 SER A CA 1
ATOM 921 C C . SER A 1 125 ? -0.440 7.394 6.680 1.00 92.38 125 SER A C 1
ATOM 923 O O . SER A 1 125 ? -0.504 8.626 6.673 1.00 92.38 125 SER A O 1
ATOM 925 N N . ARG A 1 126 ? -0.8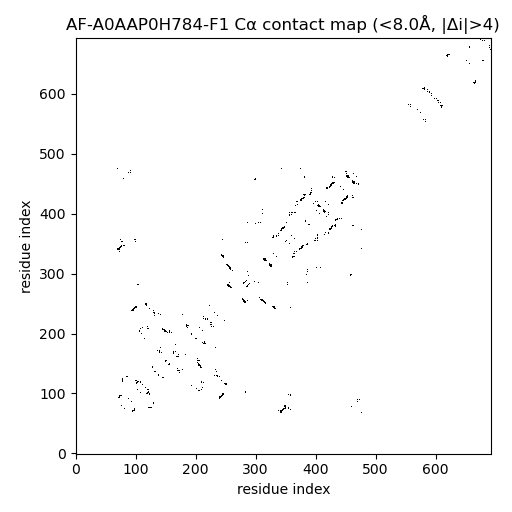08 6.643 5.636 1.00 94.12 126 ARG A N 1
ATOM 926 C CA . ARG A 1 126 ? -1.378 7.204 4.409 1.00 94.12 126 ARG A CA 1
ATOM 927 C C . ARG A 1 126 ? -2.777 7.753 4.650 1.00 94.12 126 ARG A C 1
ATOM 929 O O . ARG A 1 126 ? -3.027 8.887 4.252 1.00 94.12 126 ARG A O 1
ATOM 936 N N . CYS A 1 127 ? -3.643 7.009 5.342 1.00 94.75 127 CYS A N 1
ATOM 937 C CA . CYS A 1 127 ? -4.981 7.481 5.691 1.00 94.75 127 CYS A CA 1
ATOM 938 C C . CYS A 1 127 ? -4.918 8.786 6.485 1.00 94.75 127 CYS A C 1
ATOM 940 O O . CYS A 1 127 ? -5.582 9.759 6.141 1.00 94.75 127 CYS A O 1
ATOM 942 N N . LEU A 1 128 ? -4.054 8.833 7.504 1.00 93.88 128 LEU A N 1
ATOM 943 C CA . LEU A 1 128 ? -3.861 10.036 8.295 1.00 93.88 128 LEU A CA 1
ATOM 944 C C . LEU A 1 128 ? -3.408 11.196 7.415 1.00 93.88 128 LEU A C 1
ATOM 946 O O . LEU A 1 128 ? -3.962 12.270 7.543 1.00 93.88 128 LEU A O 1
ATOM 950 N N . ARG A 1 129 ? -2.449 11.000 6.499 1.00 92.44 129 ARG A N 1
ATOM 951 C CA . ARG A 1 129 ? -1.976 12.073 5.608 1.00 92.44 129 ARG A CA 1
ATOM 952 C C . ARG A 1 129 ? -3.078 12.591 4.685 1.00 92.44 129 ARG A C 1
ATOM 954 O O . ARG A 1 129 ? -3.140 13.786 4.430 1.00 92.44 129 ARG A O 1
ATOM 961 N N . LEU A 1 130 ? -3.943 11.707 4.205 1.00 93.56 130 LEU A N 1
ATOM 962 C CA . LEU A 1 130 ? -5.050 12.067 3.328 1.00 93.56 130 LEU A CA 1
ATOM 963 C C . LEU A 1 130 ? -6.227 12.724 4.058 1.00 93.56 130 LEU A C 1
ATOM 965 O O . LEU A 1 130 ? -7.079 13.279 3.370 1.00 93.56 130 LEU A O 1
ATOM 969 N N . SER A 1 131 ? -6.258 12.697 5.395 1.00 93.75 131 SER A N 1
ATOM 970 C CA . SER A 1 131 ? -7.366 13.246 6.178 1.00 93.75 131 SER A CA 1
ATOM 971 C C . SER A 1 131 ? -7.633 14.717 5.871 1.00 93.75 131 SER A C 1
ATOM 973 O O . SER A 1 131 ? -6.703 15.478 5.561 1.00 93.75 131 SER A O 1
ATOM 975 N N . ASP A 1 132 ? -8.891 15.117 6.034 1.00 92.06 132 ASP A N 1
ATOM 976 C CA . ASP A 1 132 ? -9.271 16.521 5.962 1.00 92.06 132 ASP A CA 1
ATOM 977 C C . ASP A 1 132 ? -8.569 17.345 7.056 1.00 92.06 132 ASP A C 1
ATOM 979 O O . ASP A 1 132 ? -8.217 16.846 8.131 1.00 92.06 132 ASP A O 1
ATOM 983 N N . GLN A 1 133 ? -8.317 18.609 6.729 1.00 92.38 133 GLN A N 1
ATOM 984 C CA . GLN A 1 133 ? -7.713 19.624 7.598 1.00 92.38 133 GLN A CA 1
ATOM 985 C C . GLN A 1 133 ? -8.469 20.960 7.497 1.00 92.38 133 GLN A C 1
ATOM 987 O O . GLN A 1 133 ? -7.998 21.968 8.017 1.00 92.38 133 GLN A O 1
ATOM 992 N N . SER A 1 134 ? -9.611 20.990 6.800 1.00 92.62 134 SER A N 1
ATOM 993 C CA . SER A 1 134 ? -10.338 22.223 6.486 1.00 92.62 134 SER A CA 1
ATOM 994 C C . SER A 1 134 ? -11.155 22.763 7.661 1.00 92.62 134 SER A C 1
ATOM 996 O O . SER A 1 134 ? -11.369 23.970 7.759 1.00 92.62 134 SER A O 1
ATOM 998 N N . THR A 1 135 ? -11.588 21.886 8.572 1.00 95.75 135 THR A N 1
ATOM 999 C CA . THR A 1 135 ? -12.397 22.242 9.746 1.00 95.75 135 THR A CA 1
ATOM 1000 C C . THR A 1 135 ? -11.641 22.006 11.053 1.00 95.75 135 THR A C 1
ATOM 1002 O O . THR A 1 135 ? -10.727 21.180 11.124 1.00 95.75 135 THR A O 1
ATOM 1005 N N . SER A 1 136 ? -12.039 22.711 12.120 1.00 95.88 136 SER A N 1
ATOM 1006 C CA . SER A 1 136 ? -11.484 22.501 13.466 1.00 95.88 136 SER A CA 1
ATOM 1007 C C . SER A 1 136 ? -11.704 21.070 13.962 1.00 95.88 136 SER A C 1
ATOM 1009 O O . SER A 1 136 ? -10.786 20.473 14.517 1.00 95.88 136 SER A O 1
ATOM 1011 N N . GLU A 1 137 ? -12.880 20.494 13.698 1.00 96.00 137 GLU A N 1
ATOM 1012 C CA . GLU A 1 137 ? -13.190 19.103 14.039 1.00 96.00 137 GLU A CA 1
ATOM 1013 C C . GLU A 1 137 ? -12.311 18.116 13.260 1.00 96.00 137 GLU A C 1
ATOM 1015 O O . GLU A 1 137 ? -11.737 17.207 13.860 1.00 96.00 137 GLU A O 1
ATOM 1020 N N . ALA A 1 138 ? -12.143 18.298 11.945 1.00 95.81 138 ALA A N 1
ATOM 1021 C CA . ALA A 1 138 ? -11.274 17.432 11.148 1.00 95.81 138 ALA A CA 1
ATOM 1022 C C . ALA A 1 138 ? -9.820 17.481 11.643 1.00 95.81 138 ALA A C 1
ATOM 1024 O O . ALA A 1 138 ? -9.162 16.443 11.762 1.00 95.81 138 ALA A O 1
ATOM 1025 N N . LEU A 1 139 ? -9.334 18.670 12.015 1.00 96.75 139 LEU A N 1
ATOM 1026 C CA . LEU A 1 139 ? -8.009 18.838 12.606 1.00 96.75 139 LEU A CA 1
ATOM 1027 C C . LEU A 1 139 ? -7.897 18.153 13.979 1.00 96.75 139 LEU A C 1
ATOM 1029 O O . LEU A 1 139 ? -6.877 17.515 14.254 1.00 96.75 139 LEU A O 1
ATOM 1033 N N . ALA A 1 140 ? -8.932 18.230 14.819 1.00 97.50 140 ALA A N 1
ATOM 1034 C CA . ALA A 1 140 ? -8.980 17.558 16.117 1.00 97.50 140 ALA A CA 1
ATOM 1035 C C . ALA A 1 140 ? -8.972 16.026 15.965 1.00 97.50 140 ALA A C 1
ATOM 1037 O O . ALA A 1 140 ? -8.143 15.346 16.574 1.00 97.50 140 ALA A O 1
ATOM 1038 N N . VAL A 1 141 ? -9.800 15.474 15.069 1.00 97.69 141 VAL A N 1
ATOM 1039 C CA . VAL A 1 141 ? -9.834 14.033 14.757 1.00 97.69 141 VAL A CA 1
ATOM 1040 C C . VAL A 1 141 ? -8.493 13.556 14.199 1.00 97.69 141 VAL A C 1
ATOM 1042 O O . VAL A 1 141 ? -7.967 12.525 14.631 1.00 97.69 141 VAL A O 1
ATOM 1045 N N . ARG A 1 142 ? -7.892 14.318 13.278 1.00 96.88 142 ARG A N 1
ATOM 1046 C CA . ARG A 1 142 ? -6.549 14.033 12.758 1.00 96.88 142 ARG A CA 1
ATOM 1047 C C . ARG A 1 142 ? -5.510 14.045 13.877 1.00 96.88 142 ARG A C 1
ATOM 1049 O O . ARG A 1 142 ? -4.652 13.167 13.909 1.00 96.88 142 ARG A O 1
ATOM 1056 N N . THR A 1 143 ? -5.576 15.011 14.788 1.00 97.75 143 THR A N 1
ATOM 1057 C CA . THR A 1 143 ? -4.644 15.117 15.920 1.00 97.75 143 THR A CA 1
ATOM 1058 C C . THR A 1 143 ? -4.765 13.904 16.835 1.00 97.75 143 THR A C 1
ATOM 1060 O O . THR A 1 143 ? -3.755 13.269 17.132 1.00 97.75 143 THR A O 1
ATOM 1063 N N . LEU A 1 144 ? -5.990 13.512 17.190 1.00 98.12 144 LEU A N 1
ATOM 1064 C CA . LEU A 1 144 ? -6.271 12.320 17.986 1.00 98.12 144 LEU A CA 1
ATOM 1065 C C . LEU A 1 144 ? -5.730 11.042 17.324 1.00 98.12 144 LEU A C 1
ATOM 1067 O O . LEU A 1 144 ? -4.972 10.300 17.943 1.00 98.12 144 LEU A O 1
ATOM 1071 N N . LEU A 1 145 ? -6.079 10.776 16.061 1.00 97.31 145 LEU A N 1
ATOM 1072 C CA . LEU A 1 145 ? -5.649 9.559 15.353 1.00 97.31 145 LEU A CA 1
ATOM 1073 C C . LEU A 1 145 ? -4.153 9.579 14.989 1.00 97.31 145 LEU A C 1
ATOM 1075 O O . LEU A 1 145 ? -3.532 8.529 14.799 1.00 97.31 145 LEU A O 1
ATOM 1079 N N . GLY A 1 146 ? -3.559 10.766 14.890 1.00 95.88 146 GLY A N 1
ATOM 1080 C CA . GLY A 1 146 ? -2.129 10.969 14.683 1.00 95.88 146 GLY A CA 1
ATOM 1081 C C . GLY A 1 146 ? -1.288 10.888 15.953 1.00 95.88 146 GLY A C 1
ATOM 1082 O O . GLY A 1 146 ? -0.064 10.785 15.846 1.00 95.88 146 GLY A O 1
ATOM 1083 N N . TYR A 1 147 ? -1.922 10.901 17.126 1.00 97.88 147 TYR A N 1
ATOM 1084 C CA . TYR A 1 147 ? -1.238 10.963 18.406 1.00 97.88 147 TYR A CA 1
ATOM 1085 C C . TYR A 1 147 ? -0.415 9.702 18.701 1.00 97.88 147 TYR A C 1
ATOM 1087 O O . TYR A 1 147 ? -0.808 8.574 18.366 1.00 97.88 147 TYR A O 1
ATOM 1095 N N . ARG A 1 148 ? 0.740 9.909 19.342 1.00 97.19 148 ARG A N 1
ATOM 1096 C CA . ARG A 1 148 ? 1.628 8.860 19.847 1.00 97.19 148 ARG A CA 1
ATOM 1097 C C . ARG A 1 148 ? 1.798 9.031 21.345 1.00 97.19 148 ARG A C 1
ATOM 1099 O O . ARG A 1 148 ? 2.140 10.120 21.791 1.00 97.19 148 ARG A O 1
ATOM 1106 N N . LEU A 1 149 ? 1.584 7.947 22.077 1.00 97.69 149 LEU A N 1
ATOM 1107 C CA . LEU A 1 149 ? 1.752 7.907 23.524 1.00 97.69 149 LEU A CA 1
ATOM 1108 C C . LEU A 1 149 ? 3.222 8.132 23.935 1.00 97.69 149 LEU A C 1
ATOM 1110 O O . LEU A 1 149 ? 4.126 7.899 23.124 1.00 97.69 149 LEU A O 1
ATOM 1114 N N . PRO A 1 150 ? 3.479 8.530 25.193 1.00 96.81 150 PRO A N 1
ATOM 1115 C CA . PRO A 1 150 ? 4.817 8.649 25.760 1.00 96.81 150 PRO A CA 1
ATOM 1116 C C . PRO A 1 150 ? 5.672 7.389 25.596 1.00 96.81 150 PRO A C 1
ATOM 1118 O O . PRO A 1 150 ? 5.177 6.276 25.406 1.00 96.81 150 PRO A O 1
ATOM 1121 N N . HIS A 1 151 ? 6.991 7.557 25.679 1.00 94.00 151 HIS A N 1
ATOM 1122 C CA . HIS A 1 151 ? 7.924 6.428 25.626 1.00 94.00 151 HIS A CA 1
ATOM 1123 C C . HIS A 1 151 ? 7.934 5.639 26.942 1.00 94.00 151 HIS A C 1
ATOM 1125 O O . HIS A 1 151 ? 8.083 4.415 26.914 1.00 94.00 151 HIS A O 1
ATOM 1131 N N . ASP A 1 152 ? 7.738 6.311 28.081 1.00 96.00 152 ASP A N 1
ATOM 1132 C CA . ASP A 1 152 ? 7.622 5.643 29.373 1.00 96.00 152 ASP A CA 1
ATOM 1133 C C . ASP A 1 152 ? 6.365 4.764 29.418 1.00 96.00 152 ASP A C 1
ATOM 1135 O O . ASP A 1 152 ? 5.253 5.204 29.123 1.00 96.00 152 ASP A O 1
ATOM 1139 N N . ALA A 1 153 ? 6.545 3.494 29.781 1.00 93.12 153 ALA A N 1
ATOM 1140 C CA . ALA A 1 153 ? 5.479 2.499 29.721 1.00 93.12 153 ALA A CA 1
ATOM 1141 C C . ALA A 1 153 ? 4.350 2.759 30.727 1.00 93.12 153 ALA A C 1
ATOM 1143 O O . ALA A 1 153 ? 3.200 2.388 30.473 1.00 93.12 153 ALA A O 1
ATOM 1144 N N . ARG A 1 154 ? 4.658 3.367 31.879 1.00 95.50 154 ARG A N 1
ATOM 1145 C CA . ARG A 1 154 ? 3.664 3.660 32.915 1.00 95.50 154 ARG A CA 1
ATOM 1146 C C . ARG A 1 154 ? 2.843 4.877 32.519 1.00 95.50 154 ARG A C 1
ATOM 1148 O O . ARG A 1 154 ? 1.617 4.799 32.571 1.00 95.50 154 ARG A O 1
ATOM 1155 N N . GLU A 1 155 ? 3.501 5.949 32.089 1.00 97.38 155 GLU A N 1
ATOM 1156 C CA . GLU A 1 155 ? 2.839 7.156 31.586 1.00 97.38 155 GLU A CA 1
ATOM 1157 C C . GLU A 1 155 ? 1.954 6.834 30.382 1.00 97.38 155 GLU A C 1
ATOM 1159 O O . GLU A 1 155 ? 0.765 7.144 30.399 1.00 97.38 155 GLU A O 1
ATOM 1164 N N . ALA A 1 156 ? 2.480 6.094 29.400 1.00 97.50 156 ALA A N 1
ATOM 1165 C CA . ALA A 1 156 ? 1.719 5.680 28.224 1.00 97.50 156 ALA A CA 1
ATOM 1166 C C . ALA A 1 156 ? 0.456 4.888 28.580 1.00 97.50 156 ALA A C 1
ATOM 1168 O O . ALA A 1 156 ? -0.592 5.075 27.964 1.00 97.50 156 ALA A O 1
ATOM 1169 N N . LYS A 1 157 ? 0.535 4.007 29.583 1.00 96.62 157 LYS A N 1
ATOM 1170 C CA . LYS A 1 157 ? -0.615 3.220 30.040 1.00 96.62 157 LYS A CA 1
ATOM 1171 C C . LYS A 1 157 ? -1.667 4.080 30.746 1.00 96.62 157 LYS A C 1
ATOM 1173 O O . LYS A 1 157 ? -2.855 3.864 30.521 1.00 96.62 157 LYS A O 1
ATOM 1178 N N . LEU A 1 158 ? -1.247 5.020 31.594 1.00 97.56 158 LEU A N 1
ATOM 1179 C CA . LEU A 1 158 ? -2.160 5.946 32.275 1.00 97.56 158 LEU A CA 1
ATOM 1180 C C . LEU A 1 158 ? -2.870 6.855 31.270 1.00 97.56 158 LEU A C 1
ATOM 1182 O O . LEU A 1 158 ? -4.090 6.996 31.310 1.00 97.56 158 LEU A O 1
ATOM 1186 N N . GLU A 1 159 ? -2.114 7.412 30.330 1.00 98.38 159 GLU A N 1
ATOM 1187 C CA . GLU A 1 159 ? -2.654 8.286 29.298 1.00 98.38 159 GLU A CA 1
ATOM 1188 C C . GLU A 1 159 ? -3.599 7.536 28.350 1.00 98.38 159 GLU A C 1
ATOM 1190 O O . GLU A 1 159 ? -4.683 8.026 28.035 1.00 98.38 159 GLU A O 1
ATOM 1195 N N . TRP A 1 160 ? -3.258 6.299 27.971 1.00 98.25 160 TRP A N 1
ATOM 1196 C CA . TRP A 1 160 ? -4.153 5.427 27.211 1.00 98.25 160 TRP A CA 1
ATOM 1197 C C . TRP A 1 160 ? -5.507 5.221 27.905 1.00 98.25 160 TRP A C 1
ATOM 1199 O O . TRP A 1 160 ? -6.544 5.323 27.249 1.00 98.25 160 TRP A O 1
ATOM 1209 N N . TYR A 1 161 ? -5.524 4.966 29.217 1.00 97.88 161 TYR A N 1
ATOM 1210 C CA . TYR A 1 161 ? -6.778 4.805 29.959 1.00 97.88 161 TYR A CA 1
ATOM 1211 C C . TYR A 1 161 ? -7.609 6.086 29.980 1.00 97.88 161 TYR A C 1
ATOM 1213 O O . TYR A 1 161 ? -8.788 6.023 29.639 1.00 97.88 161 TYR A O 1
ATOM 1221 N N . SER A 1 162 ? -6.988 7.243 30.220 1.00 98.25 162 SER A N 1
ATOM 1222 C CA . SER A 1 162 ? -7.676 8.539 30.135 1.00 98.25 162 SER A CA 1
ATOM 1223 C C . SER A 1 162 ? -8.298 8.782 28.748 1.00 98.25 162 SER A C 1
ATOM 1225 O O . SER A 1 162 ? -9.417 9.293 28.630 1.00 98.25 162 SER A O 1
ATOM 1227 N N . ILE A 1 163 ? -7.615 8.373 27.669 1.00 98.38 163 ILE A N 1
ATOM 1228 C CA . ILE A 1 163 ? -8.147 8.463 26.300 1.00 98.38 163 ILE A CA 1
ATOM 1229 C C . ILE A 1 163 ? -9.354 7.534 26.121 1.00 98.38 163 ILE A C 1
ATOM 1231 O O . ILE A 1 163 ? -10.377 7.971 25.591 1.00 98.38 163 ILE A O 1
ATOM 1235 N N . VAL A 1 164 ? -9.265 6.274 26.556 1.00 97.56 164 VAL A N 1
ATOM 1236 C CA . VAL A 1 164 ? -10.353 5.286 26.422 1.00 97.56 164 VAL A CA 1
ATOM 1237 C C . VAL A 1 164 ? -11.578 5.658 27.262 1.00 97.56 164 VAL A C 1
ATOM 1239 O O . VAL A 1 164 ? -12.702 5.425 26.819 1.00 97.56 164 VAL A O 1
ATOM 1242 N N . GLU A 1 165 ? -11.385 6.270 28.430 1.00 96.62 165 GLU A N 1
ATOM 1243 C CA . GLU A 1 165 ? -12.458 6.768 29.304 1.00 96.62 165 GLU A CA 1
ATOM 1244 C C . GLU A 1 165 ? -13.134 8.029 28.741 1.00 96.62 165 GLU A C 1
ATOM 1246 O O . GLU A 1 165 ? -14.283 8.325 29.066 1.00 96.62 165 GLU A O 1
ATOM 1251 N N . GLY A 1 166 ? -12.479 8.723 27.804 1.00 96.12 166 GLY A N 1
ATOM 1252 C CA . GLY A 1 166 ? -13.007 9.939 27.187 1.00 96.12 166 GLY A CA 1
ATOM 1253 C C . GLY A 1 166 ? -12.684 11.220 27.954 1.00 96.12 166 GLY A C 1
ATOM 1254 O O . GLY A 1 166 ? -13.252 12.259 27.633 1.00 96.12 166 GLY A O 1
ATOM 1255 N N . GLU A 1 167 ? -11.793 11.156 28.943 1.00 96.38 167 GLU A N 1
ATOM 1256 C CA . GLU A 1 167 ? -11.426 12.291 29.801 1.00 96.38 167 GLU A CA 1
ATOM 1257 C C . GLU A 1 167 ? -10.214 13.068 29.266 1.00 96.38 167 GLU A C 1
ATOM 1259 O O . GLU A 1 167 ? -9.968 14.208 29.658 1.00 96.38 167 GLU A O 1
ATOM 1264 N N . HIS A 1 168 ? -9.454 12.466 28.347 1.00 98.19 168 HIS A N 1
ATOM 1265 C CA . HIS A 1 168 ? -8.229 13.064 27.833 1.00 98.19 168 HIS A 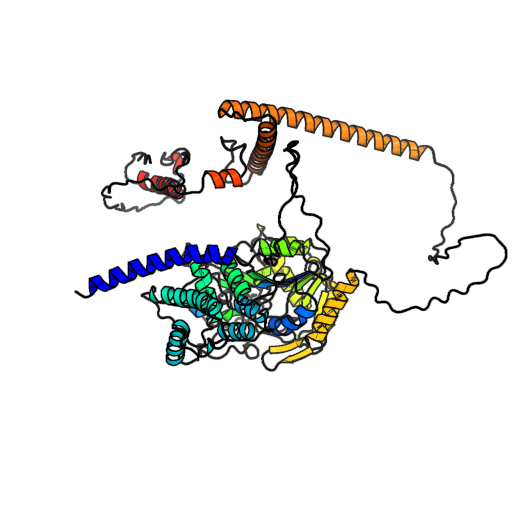CA 1
ATOM 1266 C C . HIS A 1 168 ? -8.482 14.336 26.993 1.00 98.19 168 HIS A C 1
ATOM 1268 O O . HIS A 1 168 ? -9.373 14.333 26.135 1.00 98.19 168 HIS A O 1
ATOM 1274 N N . PRO A 1 169 ? -7.641 15.388 27.104 1.00 97.94 169 PRO A N 1
ATOM 1275 C CA . PRO A 1 169 ? -7.784 16.627 26.330 1.00 97.94 169 PRO A CA 1
ATOM 1276 C C . PRO A 1 169 ? -7.772 16.467 24.804 1.00 97.94 169 PRO A C 1
ATOM 1278 O O . PRO A 1 169 ? -8.226 17.363 24.100 1.00 97.94 169 PRO A O 1
ATOM 1281 N N . LEU A 1 170 ? -7.288 15.337 24.274 1.00 97.62 170 LEU A N 1
ATOM 1282 C CA . LEU A 1 170 ? -7.328 15.038 22.831 1.00 97.62 170 LEU A CA 1
ATOM 1283 C C . LEU A 1 170 ? -8.751 14.938 22.264 1.00 97.62 170 LEU A C 1
ATOM 1285 O O . LEU A 1 170 ? -8.921 15.028 21.053 1.00 97.62 170 LEU A O 1
ATOM 1289 N N . TRP A 1 171 ? -9.763 14.747 23.114 1.00 97.88 171 TRP A N 1
ATOM 1290 C CA . TRP A 1 171 ? -11.167 14.768 22.702 1.00 97.88 171 TRP A CA 1
ATOM 1291 C C . TRP A 1 171 ? -11.732 16.182 22.551 1.00 97.88 171 TRP A C 1
ATOM 1293 O O . TRP A 1 171 ? -12.849 16.342 22.060 1.00 97.88 171 TRP A O 1
ATOM 1303 N N . LYS A 1 172 ? -10.982 17.214 22.960 1.00 96.75 172 LYS A N 1
ATOM 1304 C CA . LYS A 1 172 ? -11.382 18.606 22.769 1.00 96.75 172 LYS A CA 1
ATOM 1305 C C . LYS A 1 172 ? -11.609 18.874 21.278 1.00 96.75 172 LYS A C 1
ATOM 1307 O O . LYS A 1 172 ? -10.813 18.462 20.442 1.00 96.75 172 LYS A O 1
ATOM 1312 N N . ASP A 1 173 ? -12.708 19.559 20.971 1.00 96.62 173 ASP A N 1
ATOM 1313 C CA . ASP A 1 173 ? -13.132 19.923 19.612 1.00 96.62 173 ASP A CA 1
ATOM 1314 C C . ASP A 1 173 ? -13.497 18.732 18.694 1.00 96.62 173 ASP A C 1
ATOM 1316 O O . ASP A 1 173 ? -13.813 18.932 17.522 1.00 96.62 173 ASP A O 1
ATOM 1320 N N . VAL A 1 174 ? -13.548 17.503 19.226 1.00 97.44 174 VAL A N 1
ATOM 1321 C CA . VAL A 1 174 ? -14.138 16.333 18.555 1.00 97.44 174 VAL A CA 1
ATOM 1322 C C . VAL A 1 174 ? -15.604 16.220 18.973 1.00 97.44 174 VAL A C 1
ATOM 1324 O O . VAL A 1 174 ? -15.898 16.070 20.161 1.00 97.44 174 VAL A O 1
ATOM 1327 N N . SER A 1 175 ? -16.552 16.271 18.031 1.00 96.38 175 SER A N 1
ATOM 1328 C CA . SER A 1 175 ? -17.969 16.188 18.399 1.00 96.38 175 SER A CA 1
ATOM 1329 C C . SER A 1 175 ? -18.339 14.840 19.021 1.00 96.38 175 SER A C 1
ATOM 1331 O O . SER A 1 175 ? -17.644 13.821 18.916 1.00 96.38 175 SER A O 1
ATOM 1333 N N . ARG A 1 176 ? -19.500 14.817 19.678 1.00 96.12 176 ARG A N 1
ATOM 1334 C CA . ARG A 1 176 ? -20.022 13.618 20.331 1.00 96.12 176 ARG A CA 1
ATOM 1335 C C . ARG A 1 176 ? -20.189 12.418 19.374 1.00 96.12 176 ARG A C 1
ATOM 1337 O O . ARG A 1 176 ? -19.708 11.348 19.732 1.00 96.12 176 ARG A O 1
ATOM 1344 N N . PRO A 1 177 ? -20.771 12.550 18.163 1.00 95.12 177 PRO A N 1
ATOM 1345 C CA . PRO A 1 177 ? -20.860 11.426 17.223 1.00 95.12 177 PRO A CA 1
ATOM 1346 C C . PRO A 1 177 ? -19.496 10.840 16.827 1.00 95.12 177 PRO A C 1
ATOM 1348 O O . PRO A 1 177 ? -19.336 9.617 16.782 1.00 95.12 177 PRO A O 1
ATOM 1351 N N . TYR A 1 178 ? -18.498 11.695 16.580 1.00 95.75 178 TYR A N 1
ATOM 1352 C CA . TYR A 1 178 ? -17.140 11.253 16.252 1.00 95.75 178 TYR A CA 1
ATOM 1353 C C . TYR A 1 178 ? -16.467 10.567 17.438 1.00 95.75 178 TYR A C 1
ATOM 1355 O O . TYR A 1 178 ? -15.913 9.479 17.284 1.00 95.75 178 TYR A O 1
ATOM 1363 N N . SER A 1 179 ? -16.544 11.167 18.626 1.00 95.88 179 SER A N 1
ATOM 1364 C CA . SER A 1 179 ? -15.922 10.602 19.824 1.00 95.88 179 SER A CA 1
ATOM 1365 C C . SER A 1 179 ? -16.549 9.270 20.227 1.00 95.88 179 SER A C 1
ATOM 1367 O O . SER A 1 179 ? -15.812 8.321 20.476 1.00 95.88 179 SER A O 1
ATOM 1369 N N . GLU A 1 180 ? -17.878 9.135 20.201 1.00 95.56 180 GLU A N 1
ATOM 1370 C CA . GLU A 1 180 ? -18.554 7.857 20.462 1.00 95.56 180 GLU A CA 1
ATOM 1371 C C . GLU A 1 180 ? -18.142 6.781 19.446 1.00 95.56 180 GLU A C 1
ATOM 1373 O O . GLU A 1 180 ? -17.830 5.655 19.840 1.00 95.56 180 GLU A O 1
ATOM 1378 N N . THR A 1 181 ? -18.045 7.139 18.160 1.00 95.75 181 THR A N 1
ATOM 1379 C CA . THR A 1 181 ? -17.620 6.214 17.098 1.00 95.75 181 THR A CA 1
ATOM 1380 C C . THR A 1 181 ? -16.174 5.757 17.289 1.00 95.75 181 THR A C 1
ATOM 1382 O O . THR A 1 181 ? -15.903 4.559 17.321 1.00 95.75 181 THR A O 1
ATOM 1385 N N . ILE A 1 182 ? -15.228 6.689 17.439 1.00 98.00 182 ILE A N 1
ATOM 1386 C CA . ILE A 1 182 ? -13.800 6.365 17.572 1.00 98.00 182 ILE A CA 1
ATOM 1387 C C . ILE A 1 182 ? -13.554 5.582 18.864 1.00 98.00 182 ILE A C 1
ATOM 1389 O O . ILE A 1 182 ? -12.897 4.536 18.853 1.00 98.00 182 ILE A O 1
ATOM 1393 N N . ARG A 1 183 ? -14.116 6.055 19.981 1.00 97.88 183 ARG A N 1
ATOM 1394 C CA . ARG A 1 183 ? -13.909 5.462 21.304 1.00 97.88 183 ARG A CA 1
ATOM 1395 C C . ARG A 1 183 ? -14.497 4.058 21.408 1.00 97.88 183 ARG A C 1
ATOM 1397 O O . ARG A 1 183 ? -13.902 3.233 22.092 1.00 97.88 183 ARG A O 1
ATOM 1404 N N . ALA A 1 184 ? -15.584 3.740 20.697 1.00 97.81 184 ALA A N 1
ATOM 1405 C CA . ALA A 1 184 ? -16.119 2.377 20.649 1.00 97.81 184 ALA A CA 1
ATOM 1406 C C . ALA A 1 184 ? -15.071 1.360 20.160 1.00 97.81 184 ALA A C 1
ATOM 1408 O O . ALA A 1 184 ? -14.897 0.302 20.768 1.00 97.81 184 ALA A O 1
ATOM 1409 N N . PHE A 1 185 ? -14.307 1.698 19.116 1.00 98.38 185 PHE A N 1
ATOM 1410 C CA . PHE A 1 185 ? -13.258 0.819 18.591 1.00 98.38 185 PHE A CA 1
ATOM 1411 C C . PHE A 1 185 ? -11.987 0.818 19.445 1.00 98.38 185 PHE A C 1
ATOM 1413 O O . PHE A 1 185 ? -11.355 -0.231 19.571 1.00 98.38 185 PHE A O 1
ATOM 1420 N N . LEU A 1 186 ? -11.639 1.939 20.087 1.00 98.44 186 LEU A N 1
ATOM 1421 C CA . LEU A 1 186 ? -10.548 1.982 21.072 1.00 98.44 186 LEU A CA 1
ATOM 1422 C C . LEU A 1 186 ? -10.862 1.110 22.301 1.00 98.44 186 LEU A C 1
ATOM 1424 O O . LEU A 1 186 ? -10.025 0.318 22.735 1.00 98.44 186 LEU A O 1
ATOM 1428 N N . ALA A 1 187 ? -12.089 1.187 22.820 1.00 98.00 187 ALA A N 1
ATOM 1429 C CA . ALA A 1 187 ? -12.555 0.349 23.920 1.00 98.00 187 ALA A CA 1
ATOM 1430 C C . ALA A 1 187 ? -12.622 -1.133 23.516 1.00 98.00 187 ALA A C 1
ATOM 1432 O O . ALA A 1 187 ? -12.228 -2.009 24.288 1.00 98.00 187 ALA A O 1
ATOM 1433 N N . TYR A 1 188 ? -13.061 -1.429 22.287 1.00 97.81 188 TYR A N 1
ATOM 1434 C CA . TYR A 1 188 ? -13.038 -2.791 21.758 1.00 97.81 188 TYR A CA 1
ATOM 1435 C C . TYR A 1 188 ? -11.608 -3.337 21.666 1.00 97.81 188 TYR A C 1
ATOM 1437 O O . TYR A 1 188 ? -11.355 -4.448 22.127 1.00 97.81 188 TYR A O 1
ATOM 1445 N N . PHE A 1 189 ? -10.659 -2.551 21.148 1.00 97.62 189 PHE A N 1
ATOM 1446 C CA . PHE A 1 189 ? -9.236 -2.901 21.119 1.00 97.62 189 PHE A CA 1
ATOM 1447 C C . PHE A 1 189 ? -8.693 -3.206 22.524 1.00 97.62 189 PHE A C 1
ATOM 1449 O O . PHE A 1 189 ? -8.091 -4.261 22.733 1.00 97.62 189 PHE A O 1
ATOM 1456 N N . GLN A 1 190 ? -8.991 -2.352 23.509 1.00 96.81 190 GLN A N 1
ATOM 1457 C CA . GLN A 1 190 ? -8.631 -2.594 24.908 1.00 96.81 190 GLN A CA 1
ATOM 1458 C C . GLN A 1 190 ? -9.221 -3.913 25.430 1.00 96.81 190 GLN A C 1
ATOM 1460 O O . GLN A 1 190 ? -8.529 -4.686 26.092 1.00 96.81 190 GLN A O 1
ATOM 1465 N N . ASN A 1 191 ? -10.483 -4.215 25.110 1.00 95.94 191 ASN A N 1
ATOM 1466 C CA . ASN A 1 191 ? -11.106 -5.476 25.507 1.00 95.94 191 ASN A CA 1
ATOM 1467 C C . ASN A 1 191 ? -10.397 -6.693 24.891 1.00 95.94 191 ASN A C 1
ATOM 1469 O O . ASN A 1 191 ? -10.229 -7.701 25.573 1.00 95.94 191 ASN A O 1
ATOM 1473 N N . GLN A 1 192 ? -9.944 -6.600 23.636 1.00 95.62 192 GLN A N 1
ATOM 1474 C CA . GLN A 1 192 ? -9.187 -7.677 22.987 1.00 95.62 192 GLN A CA 1
ATOM 1475 C C . GLN A 1 192 ? -7.849 -7.941 23.678 1.00 95.62 192 GLN A C 1
ATOM 1477 O O . GLN A 1 192 ? -7.475 -9.100 23.842 1.00 95.62 192 GLN A O 1
ATOM 1482 N N . ILE A 1 193 ? -7.160 -6.890 24.132 1.00 94.88 193 ILE A N 1
ATOM 1483 C CA . ILE A 1 193 ? -5.932 -7.024 24.924 1.00 94.88 193 ILE A CA 1
ATOM 1484 C C . ILE A 1 193 ? -6.224 -7.736 26.247 1.00 94.88 193 ILE A C 1
ATOM 1486 O O . ILE A 1 193 ? -5.557 -8.711 26.576 1.00 94.88 193 ILE A O 1
ATOM 1490 N N . LEU A 1 194 ? -7.248 -7.298 26.984 1.00 92.69 194 LEU A N 1
ATOM 1491 C CA . LEU A 1 194 ? -7.586 -7.854 28.303 1.00 92.69 194 LEU A CA 1
ATOM 1492 C C . LEU A 1 194 ? -7.995 -9.336 28.265 1.00 92.69 194 LEU A C 1
ATOM 1494 O O . LEU A 1 194 ? -7.921 -10.018 29.283 1.00 92.69 194 LEU A O 1
ATOM 1498 N N . ARG A 1 195 ? -8.416 -9.850 27.104 1.00 91.06 195 ARG A N 1
ATOM 1499 C CA . ARG A 1 195 ? -8.716 -11.277 26.902 1.00 91.06 195 ARG A CA 1
ATOM 1500 C C . ARG A 1 195 ? -7.463 -12.147 26.754 1.00 91.06 195 ARG A C 1
ATOM 1502 O O . ARG A 1 195 ? -7.580 -13.371 26.784 1.00 91.06 195 ARG A O 1
ATOM 1509 N N . ARG A 1 196 ? -6.278 -11.560 26.566 1.00 88.12 196 ARG A N 1
ATOM 1510 C CA . ARG A 1 196 ? -5.011 -12.296 26.476 1.00 88.12 196 ARG A CA 1
ATOM 1511 C C . ARG A 1 196 ? -4.467 -12.533 27.885 1.00 88.12 196 ARG A C 1
ATOM 1513 O O . ARG A 1 196 ? -4.136 -11.594 28.595 1.00 88.12 196 ARG A O 1
ATOM 1520 N N . THR A 1 197 ? -4.376 -13.797 28.295 1.00 73.81 197 THR A N 1
ATOM 1521 C CA . THR A 1 197 ? -3.937 -14.176 29.652 1.00 73.81 197 THR A CA 1
ATOM 1522 C C . THR A 1 197 ? -2.422 -14.297 29.795 1.00 73.81 197 THR A C 1
ATOM 1524 O O . THR A 1 197 ? -1.908 -14.204 30.904 1.00 73.81 197 THR A O 1
ATOM 1527 N N . ASN A 1 198 ? -1.712 -14.521 28.685 1.00 77.94 198 ASN A N 1
ATOM 1528 C CA . ASN A 1 198 ? -0.303 -14.930 28.700 1.00 77.94 198 ASN A CA 1
ATOM 1529 C C . ASN A 1 198 ? 0.650 -13.852 28.164 1.00 77.94 198 ASN A C 1
ATOM 1531 O O . ASN A 1 198 ? 1.860 -14.054 28.175 1.00 77.94 198 ASN A O 1
ATOM 1535 N N . GLU A 1 199 ? 0.127 -12.720 27.691 1.00 81.38 199 GLU A N 1
ATOM 1536 C CA . GLU A 1 199 ? 0.925 -11.644 27.106 1.00 81.38 199 GLU A CA 1
ATOM 1537 C C . GLU A 1 199 ? 0.466 -10.292 27.648 1.00 81.38 199 GLU A C 1
ATOM 1539 O O . GLU A 1 199 ? -0.717 -9.957 27.583 1.00 81.38 199 GLU A O 1
ATOM 1544 N N . SER A 1 200 ? 1.402 -9.497 28.168 1.00 89.25 200 SER A N 1
ATOM 1545 C CA . SER A 1 200 ? 1.153 -8.091 28.478 1.00 89.25 200 SER A CA 1
ATOM 1546 C C . SER A 1 200 ? 1.287 -7.245 27.213 1.00 89.25 200 SER A C 1
ATOM 1548 O O . SER A 1 200 ? 2.113 -7.541 26.349 1.00 89.25 200 SER A O 1
ATOM 1550 N N . PHE A 1 201 ? 0.479 -6.189 27.110 1.00 94.19 201 PHE A N 1
ATOM 1551 C CA . PHE A 1 201 ? 0.570 -5.204 26.033 1.00 94.19 201 PHE A CA 1
ATOM 1552 C C . PHE A 1 201 ? 1.333 -3.961 26.502 1.00 94.19 201 PHE A C 1
ATOM 1554 O O . PHE A 1 201 ? 1.035 -3.408 27.566 1.00 94.19 201 PHE A O 1
ATOM 1561 N N . CYS A 1 202 ? 2.298 -3.516 25.704 1.00 93.69 202 CYS A N 1
ATOM 1562 C CA . CYS A 1 202 ? 3.104 -2.326 25.929 1.00 93.69 202 CYS A CA 1
ATOM 1563 C C . CYS A 1 202 ? 2.559 -1.138 25.126 1.00 93.69 202 CYS A C 1
ATOM 1565 O O . CYS A 1 202 ? 2.545 -1.146 23.899 1.00 93.69 202 CYS A O 1
ATOM 1567 N N . PHE A 1 203 ? 2.133 -0.083 25.818 1.00 95.81 203 PHE A N 1
ATOM 1568 C CA . PHE A 1 203 ? 1.584 1.116 25.175 1.00 95.81 203 PHE A CA 1
ATOM 1569 C C . PHE A 1 203 ? 2.645 2.158 24.784 1.00 95.81 203 PHE A C 1
ATOM 1571 O O . PHE A 1 203 ? 2.305 3.145 24.132 1.00 95.81 203 PHE A O 1
ATOM 1578 N N . SER A 1 204 ? 3.915 1.951 25.149 1.00 94.75 204 SER A N 1
ATOM 1579 C CA . SER A 1 204 ? 5.014 2.885 24.875 1.00 94.75 204 SER A CA 1
ATOM 1580 C C . SER A 1 204 ? 5.103 3.260 23.397 1.00 94.75 204 SER A C 1
ATOM 1582 O O . SER A 1 204 ? 5.170 2.389 22.528 1.00 94.75 204 SER A O 1
ATOM 1584 N N . ASN A 1 205 ? 5.126 4.564 23.106 1.00 95.19 205 ASN A N 1
ATOM 1585 C CA . ASN A 1 205 ? 5.166 5.109 21.742 1.00 95.19 205 ASN A CA 1
ATOM 1586 C C . ASN A 1 205 ? 4.048 4.554 20.820 1.00 95.19 205 ASN A C 1
ATOM 1588 O O . ASN A 1 205 ? 4.169 4.495 19.587 1.00 95.19 205 ASN A O 1
ATOM 1592 N N . GLY A 1 206 ? 2.947 4.116 21.437 1.00 95.12 206 GLY A N 1
ATOM 1593 C CA . GLY A 1 206 ? 1.762 3.569 20.798 1.00 95.12 206 GLY A CA 1
ATOM 1594 C C . GLY A 1 206 ? 1.035 4.612 19.963 1.00 95.12 206 GLY A C 1
ATOM 1595 O O . GLY A 1 206 ? 0.773 5.708 20.447 1.00 95.12 206 GLY A O 1
ATOM 1596 N N . SER A 1 207 ? 0.684 4.295 18.714 1.00 96.25 207 SER A N 1
ATOM 1597 C CA . SER A 1 207 ? -0.141 5.190 17.895 1.00 96.25 207 SER A CA 1
ATOM 1598 C C . SER A 1 207 ? -1.627 4.943 18.151 1.00 96.25 207 SER A C 1
ATOM 1600 O O . SER A 1 207 ? -2.123 3.846 17.888 1.00 96.25 207 SER A O 1
ATOM 1602 N N . ILE A 1 208 ? -2.357 5.984 18.562 1.00 97.94 208 ILE A N 1
ATOM 1603 C CA . ILE A 1 208 ? -3.811 5.910 18.784 1.00 97.94 208 ILE A CA 1
ATOM 1604 C C . ILE A 1 208 ? -4.541 5.499 17.504 1.00 97.94 208 ILE A C 1
ATOM 1606 O O . ILE A 1 208 ? -5.415 4.634 17.536 1.00 97.94 208 ILE A O 1
ATOM 1610 N N . GLY A 1 209 ? -4.128 6.031 16.351 1.00 97.06 209 GLY A N 1
ATOM 1611 C CA . GLY A 1 209 ? -4.658 5.608 15.059 1.00 97.06 209 GLY A CA 1
ATOM 1612 C C . GLY A 1 209 ? -4.425 4.126 14.763 1.00 97.06 209 GLY A C 1
ATOM 1613 O O . GLY A 1 209 ? -5.305 3.497 14.189 1.00 97.06 209 GLY A O 1
ATOM 1614 N N . ASN A 1 210 ? -3.292 3.541 15.175 1.00 96.25 210 ASN A N 1
ATOM 1615 C CA . ASN A 1 210 ? -3.048 2.105 14.993 1.00 96.25 210 ASN A CA 1
ATOM 1616 C C . ASN A 1 210 ? -3.970 1.277 15.901 1.00 96.25 210 ASN A C 1
ATOM 1618 O O . ASN A 1 210 ? -4.481 0.250 15.464 1.00 96.25 210 ASN A O 1
ATOM 1622 N N . PHE A 1 211 ? -4.217 1.727 17.134 1.00 97.62 211 PHE A N 1
ATOM 1623 C CA . PHE A 1 211 ? -5.125 1.055 18.070 1.00 97.62 211 PHE A CA 1
ATOM 1624 C C . PHE A 1 211 ? -6.579 1.114 17.602 1.00 97.62 211 PHE A C 1
ATOM 1626 O O . PHE A 1 211 ? -7.256 0.088 17.578 1.00 97.62 211 PHE A O 1
ATOM 1633 N N . PHE A 1 212 ? -7.037 2.282 17.142 1.00 97.81 212 PHE A N 1
ATOM 1634 C CA . PHE A 1 212 ? -8.350 2.446 16.514 1.00 97.81 212 PHE A CA 1
ATOM 1635 C C . PHE A 1 212 ? -8.499 1.516 15.306 1.00 97.81 212 PHE A C 1
ATOM 1637 O O . PHE A 1 212 ? -9.465 0.759 15.206 1.00 97.81 212 PHE A O 1
ATOM 1644 N N . PHE A 1 213 ? -7.503 1.524 14.421 1.00 95.25 213 PHE A N 1
ATOM 1645 C CA . PHE A 1 213 ? -7.498 0.714 13.210 1.00 95.25 213 PHE A CA 1
ATOM 1646 C C . PHE A 1 213 ? -7.505 -0.790 13.528 1.00 95.25 213 PHE A C 1
ATOM 1648 O O . PHE A 1 213 ? -8.279 -1.547 12.940 1.00 95.25 213 PHE A O 1
ATOM 1655 N N . ALA A 1 214 ? -6.690 -1.239 14.486 1.00 95.69 214 ALA A N 1
ATOM 1656 C CA . ALA A 1 214 ? -6.664 -2.627 14.936 1.00 95.69 214 ALA A CA 1
ATOM 1657 C C . ALA A 1 214 ? -7.995 -3.044 15.579 1.00 95.69 214 ALA A C 1
ATOM 1659 O O . ALA A 1 214 ? -8.506 -4.121 15.272 1.00 95.69 214 ALA A O 1
ATOM 1660 N N . GLY A 1 215 ? -8.589 -2.180 16.409 1.00 97.00 215 GLY A N 1
ATOM 1661 C CA . GLY A 1 215 ? -9.918 -2.386 16.981 1.00 97.00 215 GLY A CA 1
ATOM 1662 C C . GLY A 1 215 ? -10.987 -2.579 15.906 1.00 97.00 215 GLY A C 1
ATOM 1663 O O . GLY A 1 215 ? -11.708 -3.576 15.934 1.00 97.00 215 GLY A O 1
ATOM 1664 N N . ALA A 1 216 ? -11.034 -1.684 14.916 1.00 97.56 216 ALA A N 1
ATOM 1665 C CA . ALA A 1 216 ? -11.952 -1.769 13.781 1.00 97.56 216 ALA A CA 1
ATOM 1666 C C . ALA A 1 216 ? -11.750 -3.048 12.958 1.00 97.56 216 ALA A C 1
ATOM 1668 O O . ALA A 1 216 ? -12.709 -3.768 12.686 1.00 97.56 216 ALA A O 1
ATOM 1669 N N . ARG A 1 217 ? -10.502 -3.388 12.621 1.00 96.44 217 ARG A N 1
ATOM 1670 C CA . ARG A 1 217 ? -10.173 -4.607 11.870 1.00 96.44 217 ARG A CA 1
ATOM 1671 C C . ARG A 1 217 ? -10.643 -5.865 12.589 1.00 96.44 217 ARG A C 1
ATOM 1673 O O . ARG A 1 217 ? -11.282 -6.710 11.971 1.00 96.44 217 ARG A O 1
ATOM 1680 N N . ILE A 1 218 ? -10.339 -5.998 13.882 1.00 95.50 218 ILE A N 1
ATOM 1681 C CA . ILE A 1 218 ? -10.725 -7.181 14.667 1.00 95.50 218 ILE A CA 1
ATOM 1682 C C . ILE A 1 218 ? -12.248 -7.244 14.826 1.00 95.50 218 ILE A C 1
ATOM 1684 O O . ILE A 1 218 ? -12.820 -8.332 14.848 1.00 95.50 218 ILE A O 1
ATOM 1688 N N . PHE A 1 219 ? -12.919 -6.098 14.929 1.00 96.69 219 PHE A N 1
ATOM 1689 C CA . PHE A 1 219 ? -14.375 -6.051 15.001 1.00 96.69 219 PHE A CA 1
ATOM 1690 C C . PHE A 1 219 ? -15.028 -6.518 13.694 1.00 96.69 219 PHE A C 1
ATOM 1692 O O . PHE A 1 219 ? -15.892 -7.392 13.721 1.00 96.69 219 PHE A O 1
ATOM 1699 N N . PHE A 1 220 ? -14.590 -5.984 12.550 1.00 96.31 220 PHE A N 1
ATOM 1700 C CA . PHE A 1 220 ? -15.158 -6.328 11.244 1.00 96.31 220 PHE A CA 1
ATOM 1701 C C . PHE A 1 220 ? -14.658 -7.656 10.676 1.00 96.31 220 PHE A C 1
ATOM 1703 O O . PHE A 1 220 ? -15.259 -8.163 9.733 1.00 96.31 220 PHE A O 1
ATOM 1710 N N . GLN A 1 221 ? -13.554 -8.197 11.202 1.00 95.50 221 GLN A N 1
ATOM 1711 C CA . GLN A 1 221 ? -12.818 -9.303 10.578 1.00 95.50 221 GLN A CA 1
ATOM 1712 C C . GLN A 1 221 ? -12.493 -8.994 9.107 1.00 95.50 221 GLN A C 1
ATOM 1714 O O . GLN A 1 221 ? -12.576 -9.850 8.228 1.00 95.50 221 GLN A O 1
ATOM 1719 N N . SER A 1 222 ? -12.154 -7.736 8.819 1.00 95.12 222 SER A N 1
ATOM 1720 C CA . SER A 1 222 ? -11.861 -7.260 7.469 1.00 95.12 222 SER A CA 1
ATOM 1721 C C . SER A 1 222 ? -10.942 -6.045 7.525 1.00 95.12 222 SER A C 1
ATOM 1723 O O . SER A 1 222 ? -11.264 -5.030 8.148 1.00 95.12 222 SER A O 1
ATOM 1725 N N . LEU A 1 223 ? -9.793 -6.154 6.851 1.00 95.06 223 LEU A N 1
ATOM 1726 C CA . LEU A 1 223 ? -8.854 -5.048 6.686 1.00 95.06 223 LEU A CA 1
ATOM 1727 C C . LEU A 1 223 ? -9.466 -3.927 5.837 1.00 95.06 223 LEU A C 1
ATOM 1729 O O . LEU A 1 223 ? -9.418 -2.767 6.237 1.00 95.06 223 LEU A O 1
ATOM 1733 N N . ASP A 1 224 ? -10.102 -4.267 4.715 1.00 94.94 224 ASP A N 1
ATOM 1734 C CA . ASP A 1 224 ? -10.737 -3.293 3.822 1.00 94.94 224 ASP A CA 1
ATOM 1735 C C . ASP A 1 224 ? -11.866 -2.513 4.520 1.00 94.94 224 ASP A C 1
ATOM 1737 O O . ASP A 1 224 ? -11.950 -1.292 4.381 1.00 94.94 224 ASP A O 1
ATOM 1741 N N . ALA A 1 225 ? -12.688 -3.174 5.346 1.00 96.38 225 ALA A N 1
ATOM 1742 C CA . ALA A 1 225 ? -13.737 -2.497 6.114 1.00 96.38 225 ALA A CA 1
ATOM 1743 C C . ALA A 1 225 ? -13.166 -1.535 7.172 1.00 96.38 225 ALA A C 1
ATOM 1745 O O . ALA A 1 225 ? -13.703 -0.446 7.380 1.00 96.38 225 ALA A O 1
ATOM 1746 N N . ALA A 1 226 ? -12.057 -1.906 7.819 1.00 97.19 226 ALA A N 1
ATOM 1747 C CA . ALA A 1 226 ? -11.369 -1.029 8.764 1.00 97.19 226 ALA A CA 1
ATOM 1748 C C . ALA A 1 226 ? -10.785 0.211 8.074 1.00 97.19 226 ALA A C 1
ATOM 1750 O O . ALA A 1 226 ? -10.913 1.318 8.598 1.00 97.19 226 ALA A O 1
ATOM 1751 N N . ILE A 1 227 ? -10.205 0.041 6.881 1.00 96.88 227 ILE A N 1
ATOM 1752 C CA . ILE A 1 227 ? -9.725 1.159 6.060 1.00 96.88 227 ILE A CA 1
ATOM 1753 C C . ILE A 1 227 ? -10.886 2.066 5.679 1.00 96.88 227 ILE A C 1
ATOM 1755 O O . ILE A 1 227 ? -10.790 3.275 5.862 1.00 96.88 227 ILE A O 1
ATOM 1759 N N . PHE A 1 228 ? -11.999 1.495 5.213 1.00 96.50 228 PHE A N 1
ATOM 1760 C CA . PHE A 1 228 ? -13.190 2.261 4.864 1.00 96.50 228 PHE A CA 1
ATOM 1761 C C . PHE A 1 228 ? -13.693 3.103 6.043 1.00 96.50 228 PHE A C 1
ATOM 1763 O O . PHE A 1 228 ? -13.912 4.305 5.885 1.00 96.50 228 PHE A O 1
ATOM 1770 N N . LEU A 1 229 ? -13.812 2.509 7.237 1.00 97.12 229 LEU A N 1
ATOM 1771 C CA . LEU A 1 229 ? -14.210 3.243 8.438 1.00 97.12 229 LEU A CA 1
ATOM 1772 C C . LEU A 1 229 ? -13.223 4.373 8.758 1.00 97.12 229 LEU A C 1
ATOM 1774 O O . LEU A 1 229 ? -13.649 5.502 8.995 1.00 97.12 229 LEU A O 1
ATOM 1778 N N . PHE A 1 230 ? -11.916 4.092 8.737 1.00 96.94 230 PHE A N 1
ATOM 1779 C CA . PHE A 1 230 ? -10.890 5.104 8.991 1.00 96.94 230 PHE A CA 1
ATOM 1780 C C . PHE A 1 230 ? -10.997 6.261 7.994 1.00 96.94 230 PHE A C 1
ATOM 1782 O O . PHE A 1 230 ? -10.942 7.422 8.398 1.00 96.94 230 PHE A O 1
ATOM 1789 N N . SER A 1 231 ? -11.201 5.958 6.711 1.00 96.06 231 SER A N 1
ATOM 1790 C CA . SER A 1 231 ? -11.372 6.955 5.654 1.00 96.06 231 SER A CA 1
ATOM 1791 C C . SER A 1 231 ? -12.597 7.835 5.870 1.00 96.06 231 SER A C 1
ATOM 1793 O O . SER A 1 231 ? -12.524 9.036 5.630 1.00 96.06 231 SER A O 1
ATOM 1795 N N . ARG A 1 232 ? -13.714 7.273 6.343 1.00 94.94 232 ARG A N 1
ATOM 1796 C CA . ARG A 1 232 ? -14.927 8.047 6.647 1.00 94.94 232 ARG A CA 1
ATOM 1797 C C . ARG A 1 232 ? -14.748 8.933 7.876 1.00 94.94 232 ARG A C 1
ATOM 1799 O O . ARG A 1 232 ? -15.033 10.121 7.799 1.00 94.94 232 ARG A O 1
ATOM 1806 N N . VAL A 1 233 ? -14.199 8.391 8.961 1.00 95.44 233 VAL A N 1
ATOM 1807 C CA . VAL A 1 233 ? -13.910 9.154 10.188 1.00 95.44 233 VAL A CA 1
ATOM 1808 C C . VAL A 1 233 ? -12.856 10.241 9.945 1.00 95.44 233 VAL A C 1
ATOM 1810 O O . VAL A 1 233 ? -12.903 11.302 10.546 1.00 95.44 233 VAL A O 1
ATOM 1813 N N . SER A 1 234 ? -11.907 10.019 9.042 1.00 94.56 234 SER A N 1
ATOM 1814 C CA . SER A 1 234 ? -10.873 11.013 8.721 1.00 94.56 234 SER A CA 1
ATOM 1815 C C . SER A 1 234 ? -11.262 11.942 7.566 1.00 94.56 234 SER A C 1
ATOM 1817 O O . SER A 1 234 ? -10.422 12.722 7.119 1.00 94.56 234 SER A O 1
ATOM 1819 N N . GLN A 1 235 ? -12.495 11.833 7.055 1.00 94.81 235 GLN A N 1
ATOM 1820 C CA . GLN A 1 235 ? -13.014 12.598 5.915 1.00 94.81 235 GLN A CA 1
ATOM 1821 C C . GLN A 1 235 ? -12.064 12.602 4.700 1.00 94.81 235 GLN A C 1
ATOM 1823 O O . GLN A 1 235 ? -11.826 13.626 4.066 1.00 94.81 235 GLN A O 1
ATOM 1828 N N . ILE A 1 236 ? -11.488 11.439 4.379 1.00 94.50 236 ILE A N 1
ATOM 1829 C CA . ILE A 1 236 ? -10.650 11.271 3.185 1.00 94.50 236 ILE A CA 1
ATOM 1830 C C . ILE A 1 236 ? -11.527 11.448 1.931 1.00 94.50 236 ILE A C 1
ATOM 1832 O O . ILE A 1 236 ? -12.606 10.835 1.888 1.00 94.50 236 ILE A O 1
ATOM 1836 N N . PRO A 1 237 ? -11.072 12.217 0.912 1.00 92.31 237 PRO A N 1
ATOM 1837 C CA . PRO A 1 237 ? -11.794 12.393 -0.348 1.00 92.31 237 PRO A CA 1
ATOM 1838 C C . PRO A 1 237 ? -12.245 11.063 -0.950 1.00 92.31 237 PRO A C 1
ATOM 1840 O O . PRO A 1 237 ? -11.502 10.081 -0.934 1.00 92.31 237 PRO A O 1
ATOM 1843 N N . THR A 1 238 ? -13.464 11.019 -1.483 1.00 89.56 238 THR A N 1
ATOM 1844 C CA . THR A 1 238 ? -14.089 9.787 -1.985 1.00 89.56 238 THR A CA 1
ATOM 1845 C C . THR A 1 238 ? -13.341 9.153 -3.152 1.00 89.56 238 THR A C 1
ATOM 1847 O O . THR A 1 238 ? -13.387 7.935 -3.303 1.00 89.56 238 THR A O 1
ATOM 1850 N N . GLU A 1 239 ? -12.619 9.956 -3.930 1.00 91.75 239 GLU A N 1
ATOM 1851 C CA . GLU A 1 239 ? -11.833 9.521 -5.087 1.00 91.75 239 GLU A CA 1
ATOM 1852 C C . GLU A 1 239 ? -10.433 9.023 -4.689 1.00 91.75 239 GLU A C 1
ATOM 1854 O O . GLU A 1 239 ? -9.765 8.351 -5.475 1.00 91.75 239 GLU A O 1
ATOM 1859 N N . SER A 1 240 ? -9.978 9.334 -3.469 1.00 94.75 240 SER A N 1
ATOM 1860 C CA . SER A 1 240 ? -8.688 8.887 -2.943 1.00 94.75 240 SER A CA 1
ATOM 1861 C C . SER A 1 240 ? -8.839 7.534 -2.255 1.00 94.75 240 SER A C 1
ATOM 1863 O O . SER A 1 240 ? -9.479 7.408 -1.209 1.00 94.75 240 SER A O 1
ATOM 1865 N N . LEU A 1 241 ? -8.204 6.510 -2.819 1.00 95.62 241 LEU A N 1
ATOM 1866 C CA . LEU A 1 241 ? -8.256 5.149 -2.299 1.00 95.62 241 LEU A CA 1
ATOM 1867 C C . LEU A 1 241 ? -6.960 4.816 -1.562 1.00 95.62 241 LEU A C 1
ATOM 1869 O O . LEU A 1 241 ? -5.862 5.050 -2.063 1.00 95.62 241 LEU A O 1
ATOM 1873 N N . VAL A 1 242 ? -7.085 4.214 -0.383 1.00 96.44 242 VAL A N 1
ATOM 1874 C CA . VAL A 1 242 ? -5.969 3.569 0.317 1.00 96.44 242 VAL A CA 1
ATOM 1875 C C . VAL A 1 242 ? -6.214 2.074 0.243 1.00 96.44 242 VAL A C 1
ATOM 1877 O O . VAL A 1 242 ? -7.194 1.584 0.796 1.00 96.44 242 VAL A O 1
ATOM 1880 N N . LEU A 1 243 ? -5.362 1.360 -0.483 1.00 96.75 243 LEU A N 1
ATOM 1881 C CA . LEU A 1 243 ? -5.553 -0.051 -0.783 1.00 96.75 243 LEU A CA 1
ATOM 1882 C C . LEU A 1 243 ? -4.428 -0.876 -0.150 1.00 96.75 243 LEU A C 1
ATOM 1884 O O . LEU A 1 243 ? -3.254 -0.653 -0.463 1.00 96.75 243 LEU A O 1
ATOM 1888 N N . PRO A 1 244 ? -4.756 -1.852 0.712 1.00 96.62 244 PRO A N 1
ATOM 1889 C CA . PRO A 1 244 ? -3.785 -2.847 1.114 1.00 96.62 244 PRO A CA 1
ATOM 1890 C C . PRO A 1 244 ? -3.515 -3.732 -0.100 1.00 96.62 244 PRO A C 1
ATOM 1892 O O . PRO A 1 244 ? -4.452 -4.187 -0.762 1.00 96.62 244 PRO A O 1
ATOM 1895 N N . VAL A 1 245 ? -2.246 -3.997 -0.402 1.00 96.56 245 VAL A N 1
ATOM 1896 C CA . VAL A 1 245 ? -1.920 -4.823 -1.568 1.00 96.56 245 VAL A CA 1
ATOM 1897 C C . VAL A 1 245 ? -2.435 -6.261 -1.422 1.00 96.56 245 VAL A C 1
ATOM 1899 O O . VAL A 1 245 ? -2.770 -6.907 -2.412 1.00 96.56 245 VAL A O 1
ATOM 1902 N N . ILE A 1 246 ? -2.581 -6.738 -0.184 1.00 96.44 246 ILE A N 1
ATOM 1903 C CA . ILE A 1 246 ? -3.190 -8.025 0.158 1.00 96.44 246 ILE A CA 1
ATOM 1904 C C . ILE A 1 246 ? -4.297 -7.779 1.184 1.00 96.44 246 ILE A C 1
ATOM 1906 O O . ILE A 1 246 ? -4.043 -7.241 2.263 1.00 96.44 246 ILE A O 1
ATOM 1910 N N . SER A 1 247 ? -5.511 -8.226 0.873 1.00 93.69 247 SER A N 1
ATOM 1911 C CA . SER A 1 247 ? -6.627 -8.254 1.821 1.00 93.69 247 SER A CA 1
ATOM 1912 C C . SER A 1 247 ? -6.533 -9.511 2.680 1.00 93.69 247 SER A C 1
ATOM 1914 O O . SER A 1 247 ? -6.953 -10.589 2.264 1.00 93.69 247 SER A O 1
ATOM 1916 N N . THR A 1 248 ? -5.960 -9.387 3.875 1.00 91.44 248 THR A N 1
ATOM 1917 C CA . THR A 1 248 ? -5.830 -10.497 4.829 1.00 91.44 248 THR A CA 1
ATOM 1918 C C . THR A 1 248 ? -6.127 -10.047 6.257 1.00 91.44 248 THR A C 1
ATOM 1920 O O . THR A 1 248 ? -6.000 -8.867 6.588 1.00 91.44 248 THR A O 1
ATOM 1923 N N . ASN A 1 249 ? -6.531 -10.992 7.106 1.00 90.94 249 ASN A N 1
ATOM 1924 C CA . ASN A 1 249 ? -6.590 -10.811 8.557 1.00 90.94 249 ASN A CA 1
ATOM 1925 C C . ASN A 1 249 ? -5.438 -11.499 9.286 1.00 90.94 249 ASN A C 1
ATOM 1927 O O . ASN A 1 249 ? -5.350 -11.349 10.506 1.00 90.94 249 ASN A O 1
ATOM 1931 N N . ASP A 1 250 ? -4.572 -12.189 8.548 1.00 89.50 250 ASP A N 1
ATOM 1932 C CA . ASP A 1 250 ? -3.468 -12.983 9.062 1.00 89.50 250 ASP A CA 1
ATOM 1933 C C . ASP A 1 250 ? -2.153 -12.211 8.986 1.00 89.50 250 ASP A C 1
ATOM 1935 O O . ASP A 1 250 ? -2.004 -11.224 8.257 1.00 89.50 250 ASP A O 1
ATOM 1939 N N . ARG A 1 251 ? -1.182 -12.655 9.782 1.00 89.31 251 ARG A N 1
ATOM 1940 C CA . ARG A 1 251 ? 0.158 -12.075 9.776 1.00 89.31 251 ARG A CA 1
ATOM 1941 C C . ARG A 1 251 ? 0.920 -12.583 8.558 1.00 89.31 251 ARG A C 1
ATOM 1943 O O . ARG A 1 251 ? 1.078 -13.787 8.383 1.00 89.31 251 ARG A O 1
ATOM 1950 N N . LEU A 1 252 ? 1.472 -11.655 7.784 1.00 91.06 252 LEU A N 1
ATOM 1951 C CA . LEU A 1 252 ? 2.433 -11.953 6.728 1.00 91.06 252 LEU A CA 1
ATOM 1952 C C . LEU A 1 252 ? 3.784 -11.344 7.086 1.00 91.06 252 LEU A C 1
ATOM 1954 O O . LEU A 1 252 ? 3.877 -10.162 7.413 1.00 91.06 252 LEU A O 1
ATOM 1958 N N . THR A 1 253 ? 4.831 -12.156 7.016 1.00 91.44 253 THR A N 1
ATOM 1959 C CA . THR A 1 253 ? 6.212 -11.726 7.244 1.00 91.44 253 THR A CA 1
ATOM 1960 C C . THR A 1 253 ? 6.908 -11.538 5.904 1.00 91.44 253 THR A C 1
ATOM 1962 O O . THR A 1 253 ? 6.779 -12.379 5.018 1.00 91.44 253 THR A O 1
ATOM 1965 N N . LEU A 1 254 ? 7.659 -10.448 5.746 1.00 93.44 254 LEU A N 1
ATOM 1966 C CA . LEU A 1 254 ? 8.515 -10.261 4.578 1.00 93.44 254 LEU A CA 1
ATOM 1967 C C . LEU A 1 254 ? 9.837 -11.010 4.775 1.00 93.44 254 LEU A C 1
ATOM 1969 O O . LEU A 1 254 ? 10.468 -10.887 5.822 1.00 93.44 254 LEU A O 1
ATOM 1973 N N . GLY A 1 255 ? 10.255 -11.778 3.776 1.00 93.00 255 GLY A N 1
ATOM 1974 C CA . GLY A 1 255 ? 11.589 -12.363 3.687 1.00 93.00 255 GLY A CA 1
ATOM 1975 C C . GLY A 1 255 ? 12.361 -11.781 2.508 1.00 93.00 255 GLY A C 1
ATOM 1976 O O . GLY A 1 255 ? 11.764 -11.402 1.496 1.00 93.00 255 GLY A O 1
ATOM 1977 N N . CYS A 1 256 ? 13.687 -11.730 2.614 1.00 93.00 256 CYS A N 1
ATOM 1978 C CA . CYS A 1 256 ? 14.565 -11.461 1.481 1.00 93.00 256 CYS A CA 1
ATOM 1979 C C . CYS A 1 256 ? 15.671 -12.512 1.374 1.00 93.00 256 CYS A C 1
ATOM 1981 O O . CYS A 1 256 ? 16.147 -13.041 2.375 1.00 93.00 256 CYS A O 1
ATOM 1983 N N . GLU A 1 257 ? 16.063 -12.819 0.142 1.00 92.19 257 GLU A N 1
ATOM 1984 C CA . GLU A 1 257 ? 17.221 -13.652 -0.178 1.00 92.19 257 GLU A CA 1
ATOM 1985 C C . GLU A 1 257 ? 18.332 -12.734 -0.684 1.00 92.19 257 GLU A C 1
ATOM 1987 O O . GLU A 1 257 ? 18.083 -11.871 -1.533 1.00 92.19 257 GLU A O 1
ATOM 1992 N N . LEU A 1 258 ? 19.550 -12.910 -0.181 1.00 90.38 258 LEU A N 1
ATOM 1993 C CA . LEU A 1 258 ? 20.719 -12.149 -0.603 1.00 90.38 258 LEU A CA 1
ATOM 1994 C C . LEU A 1 258 ? 21.547 -12.908 -1.646 1.00 90.38 258 LEU A C 1
ATOM 1996 O O . LEU A 1 258 ? 21.574 -14.140 -1.677 1.00 90.38 258 LEU A O 1
ATOM 2000 N N . TRP A 1 259 ? 22.275 -12.172 -2.487 1.00 86.94 259 TRP A N 1
ATOM 2001 C CA . TRP A 1 259 ? 23.295 -12.773 -3.347 1.00 86.94 259 TRP A CA 1
ATOM 2002 C C . TRP A 1 259 ? 24.436 -13.362 -2.510 1.00 86.94 259 TRP A C 1
ATOM 2004 O O . TRP A 1 259 ? 24.861 -12.766 -1.519 1.00 86.94 259 TRP A O 1
ATOM 2014 N N . VAL A 1 260 ? 24.972 -14.510 -2.929 1.00 79.06 260 VAL A N 1
ATOM 2015 C CA . VAL A 1 260 ? 26.163 -15.099 -2.300 1.00 79.06 260 VAL A CA 1
ATOM 2016 C C . VAL A 1 260 ? 27.355 -14.176 -2.562 1.00 79.06 260 VAL A C 1
ATOM 2018 O O . VAL A 1 260 ? 27.710 -13.935 -3.716 1.00 79.06 260 VAL A O 1
ATOM 2021 N N . SER A 1 261 ? 27.957 -13.631 -1.504 1.00 62.75 261 SER A N 1
ATOM 2022 C CA . SER A 1 261 ? 29.213 -12.890 -1.607 1.00 62.75 261 SER A CA 1
ATOM 2023 C C . SER A 1 261 ? 30.390 -13.869 -1.638 1.00 62.75 261 SER A C 1
ATOM 2025 O O . SER A 1 261 ? 30.450 -14.819 -0.862 1.00 62.75 261 SER A O 1
ATOM 2027 N N . ASN A 1 262 ? 31.368 -13.623 -2.514 1.00 49.94 262 ASN A N 1
ATOM 2028 C CA . ASN A 1 262 ? 32.625 -14.389 -2.543 1.00 49.94 262 ASN A CA 1
ATOM 2029 C C . ASN A 1 262 ? 33.549 -14.070 -1.347 1.00 49.94 262 ASN A C 1
ATOM 2031 O O . ASN A 1 262 ? 34.632 -14.635 -1.228 1.00 49.94 262 ASN A O 1
ATOM 2035 N N . THR A 1 263 ? 33.147 -13.155 -0.466 1.00 46.84 263 THR A N 1
ATOM 2036 C CA . THR A 1 263 ? 33.852 -12.799 0.764 1.00 46.84 263 THR A CA 1
ATOM 2037 C C . THR A 1 263 ? 33.332 -13.651 1.913 1.00 46.84 263 THR A C 1
ATOM 2039 O O . THR A 1 263 ? 32.382 -13.301 2.610 1.00 46.84 263 THR A O 1
ATOM 2042 N N . SER A 1 264 ? 33.984 -14.790 2.118 1.00 45.06 264 SER A N 1
ATOM 2043 C CA . SER A 1 264 ? 33.890 -15.592 3.332 1.00 45.06 264 SER A CA 1
ATOM 2044 C C . SER A 1 264 ? 34.346 -14.775 4.545 1.00 45.06 264 SER A C 1
ATOM 2046 O O . SER A 1 264 ? 35.534 -14.739 4.859 1.00 45.06 264 SER A O 1
ATOM 2048 N N . ILE A 1 265 ? 33.410 -14.127 5.239 1.00 43.09 265 ILE A N 1
ATOM 2049 C CA . ILE A 1 265 ? 33.604 -13.700 6.626 1.00 43.09 265 ILE A CA 1
ATOM 2050 C C . ILE A 1 265 ? 32.433 -14.237 7.449 1.00 43.09 265 ILE A C 1
ATOM 2052 O O . ILE A 1 265 ? 31.278 -13.860 7.274 1.00 43.09 265 ILE A O 1
ATOM 2056 N N . LEU A 1 266 ? 32.786 -15.176 8.325 1.00 45.25 266 LEU A N 1
ATOM 2057 C CA . LEU A 1 266 ? 31.979 -15.752 9.391 1.00 45.25 266 LEU A CA 1
ATOM 2058 C C . LEU A 1 266 ? 31.271 -14.663 10.206 1.00 45.25 266 LEU A C 1
ATOM 2060 O O . LEU A 1 266 ? 31.952 -13.820 10.781 1.00 45.25 266 LEU A O 1
ATOM 2064 N N . THR A 1 267 ? 29.956 -14.768 10.414 1.00 38.50 267 THR A N 1
ATOM 2065 C CA . THR A 1 267 ? 29.413 -14.713 11.782 1.00 38.50 267 THR A CA 1
ATOM 2066 C C . THR A 1 267 ? 28.090 -15.472 11.883 1.00 38.50 267 THR A C 1
ATOM 2068 O O . THR A 1 267 ? 27.215 -15.411 11.026 1.00 38.50 267 THR A O 1
ATOM 2071 N N . SER A 1 268 ? 28.008 -16.232 12.962 1.00 40.16 268 SER A N 1
ATOM 2072 C CA . SER A 1 268 ? 26.990 -17.173 13.392 1.00 40.16 268 SER A CA 1
ATOM 2073 C C . SER A 1 268 ? 25.657 -16.530 13.797 1.00 40.16 268 SER A C 1
ATOM 2075 O O . SER A 1 268 ? 25.575 -15.924 14.863 1.00 40.16 268 SER A O 1
ATOM 2077 N N . CYS A 1 269 ? 24.590 -16.802 13.043 1.00 32.47 269 CYS A N 1
ATOM 2078 C CA . CYS A 1 269 ? 23.220 -16.895 13.562 1.00 32.47 269 CYS A CA 1
ATOM 2079 C C . CYS A 1 269 ? 22.487 -18.058 12.864 1.00 32.47 269 CYS A C 1
ATOM 2081 O O . CYS A 1 269 ? 21.955 -17.914 11.773 1.00 32.47 269 CYS A O 1
ATOM 2083 N N . PHE A 1 270 ? 22.531 -19.216 13.525 1.00 35.09 270 PHE A N 1
ATOM 2084 C CA . PHE A 1 270 ? 21.638 -20.382 13.461 1.00 35.09 270 PHE A CA 1
ATOM 2085 C C . PHE A 1 270 ? 21.162 -21.001 12.123 1.00 35.09 270 PHE A C 1
ATOM 2087 O O . PHE A 1 270 ? 20.232 -20.547 11.467 1.00 35.09 270 PHE A O 1
ATOM 2094 N N . SER A 1 271 ? 21.658 -22.235 11.958 1.00 33.84 271 SER A N 1
ATOM 2095 C CA . SER A 1 271 ? 20.941 -23.504 11.715 1.00 33.84 271 SER A CA 1
ATOM 2096 C C . SER A 1 271 ? 20.424 -23.869 10.318 1.00 33.84 271 SER A C 1
ATOM 2098 O O . SER A 1 271 ? 19.547 -23.234 9.743 1.00 33.84 271 SER A O 1
ATOM 2100 N N . SER A 1 272 ? 20.886 -25.059 9.920 1.00 31.75 272 SER A N 1
ATOM 2101 C CA . SER A 1 272 ? 20.532 -25.918 8.786 1.00 31.75 272 SER A CA 1
ATOM 2102 C C . SER A 1 272 ? 21.066 -25.493 7.418 1.00 31.75 272 SER A C 1
ATOM 2104 O O . SER A 1 272 ? 20.533 -24.630 6.730 1.00 31.75 272 SER A O 1
ATOM 2106 N N . GLU A 1 273 ? 22.151 -26.180 7.060 1.00 35.53 273 GLU A N 1
ATOM 2107 C CA . GLU A 1 273 ? 22.663 -26.436 5.718 1.00 35.53 273 GLU A CA 1
ATOM 2108 C C . GLU A 1 273 ? 21.571 -26.369 4.640 1.00 35.53 273 GLU A C 1
ATOM 2110 O O . GLU A 1 273 ? 20.833 -27.322 4.398 1.00 35.53 273 GLU A O 1
ATOM 2115 N N . SER A 1 274 ? 21.503 -25.247 3.937 1.00 36.62 274 SER A N 1
ATOM 2116 C CA . SER A 1 274 ? 20.960 -25.208 2.586 1.00 36.62 274 SER A CA 1
ATOM 2117 C C . SER A 1 274 ? 22.015 -24.546 1.713 1.00 36.62 274 SER A C 1
ATOM 2119 O O . SER A 1 274 ? 22.630 -23.556 2.098 1.00 36.62 274 SER A O 1
ATOM 2121 N N . LYS A 1 275 ? 22.274 -25.123 0.538 1.00 42.22 275 LYS A N 1
ATOM 2122 C CA . LYS A 1 275 ? 23.169 -24.561 -0.490 1.00 42.22 275 LYS A CA 1
ATOM 2123 C C . LYS A 1 275 ? 22.582 -23.293 -1.146 1.00 42.22 275 LYS A C 1
ATOM 2125 O O . LYS A 1 275 ? 23.070 -22.860 -2.187 1.00 42.22 275 LYS A O 1
ATOM 2130 N N . ASP A 1 276 ? 21.544 -22.729 -0.541 1.00 52.81 276 ASP A N 1
ATOM 2131 C CA . ASP A 1 276 ? 20.753 -21.602 -1.004 1.00 52.81 276 ASP A CA 1
ATOM 2132 C C . ASP A 1 276 ? 21.185 -20.345 -0.227 1.00 52.81 276 ASP A C 1
ATOM 2134 O O . ASP A 1 276 ? 21.652 -20.436 0.907 1.00 52.81 276 ASP A O 1
ATOM 2138 N N . GLY A 1 277 ? 21.127 -19.171 -0.861 1.00 64.19 277 GLY A N 1
ATOM 2139 C CA . GLY A 1 277 ? 21.691 -17.924 -0.322 1.00 64.19 277 GLY A CA 1
ATOM 2140 C C . GLY A 1 277 ? 21.156 -17.515 1.060 1.00 64.19 277 GLY A C 1
ATOM 2141 O O . GLY A 1 277 ? 20.136 -18.010 1.533 1.00 64.19 277 GLY A O 1
ATOM 2142 N N . MET A 1 278 ? 21.838 -16.566 1.713 1.00 83.31 278 MET A N 1
ATOM 2143 C CA . MET A 1 278 ? 21.436 -16.051 3.030 1.00 83.31 278 MET A CA 1
ATOM 2144 C C . MET A 1 278 ? 20.027 -15.439 2.977 1.00 83.31 278 MET A C 1
ATOM 2146 O O . MET A 1 278 ? 19.764 -14.563 2.152 1.00 83.31 278 MET A O 1
ATOM 2150 N N . ILE A 1 279 ? 19.141 -15.873 3.881 1.00 87.19 279 ILE A N 1
ATOM 2151 C CA . ILE A 1 279 ? 17.770 -15.359 4.011 1.00 87.19 279 ILE A CA 1
ATOM 2152 C C . ILE A 1 279 ? 17.655 -14.488 5.263 1.00 87.19 279 ILE A 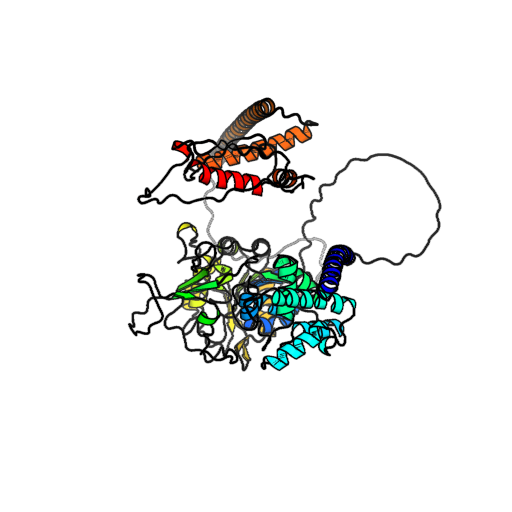C 1
ATOM 2154 O O . ILE A 1 279 ? 17.967 -14.941 6.364 1.00 87.19 279 ILE A O 1
ATOM 2158 N N . ILE A 1 280 ? 17.132 -13.272 5.106 1.00 87.88 280 ILE A N 1
ATOM 2159 C CA . ILE A 1 280 ? 16.746 -12.380 6.209 1.00 87.88 280 ILE A CA 1
ATOM 2160 C C . ILE A 1 280 ? 15.217 -12.374 6.313 1.00 87.88 280 ILE A C 1
ATOM 2162 O O . ILE A 1 280 ? 14.518 -12.396 5.299 1.00 87.88 280 ILE A O 1
ATOM 2166 N N . ARG A 1 281 ? 14.686 -12.380 7.541 1.00 88.75 281 ARG A N 1
ATOM 2167 C CA . ARG A 1 281 ? 13.245 -12.461 7.825 1.00 88.75 281 ARG A CA 1
ATOM 2168 C C . ARG A 1 281 ? 12.812 -11.283 8.690 1.00 88.75 281 ARG A C 1
ATOM 2170 O O . ARG A 1 281 ? 13.453 -11.011 9.697 1.00 88.75 281 ARG A O 1
ATOM 2177 N N . GLY A 1 282 ? 11.684 -10.677 8.343 1.00 86.44 282 GLY A N 1
ATOM 2178 C CA . GLY A 1 282 ? 11.160 -9.478 8.994 1.00 86.44 282 GLY A CA 1
ATOM 2179 C C . GLY A 1 282 ? 11.563 -8.217 8.239 1.00 86.44 282 GLY A C 1
ATOM 2180 O O . GLY A 1 282 ? 12.692 -8.099 7.768 1.00 86.44 282 GLY A O 1
ATOM 2181 N N . GLN A 1 283 ? 10.630 -7.278 8.101 1.00 86.69 283 GLN A N 1
ATOM 2182 C CA . GLN A 1 283 ? 10.872 -6.050 7.346 1.00 86.69 283 GLN A CA 1
ATOM 2183 C C . GLN A 1 283 ? 11.940 -5.196 8.037 1.00 86.69 283 GLN A C 1
ATOM 2185 O O . GLN A 1 283 ? 12.886 -4.760 7.384 1.00 86.69 283 GLN A O 1
ATOM 2190 N N . ASN A 1 284 ? 11.837 -5.014 9.354 1.00 84.44 284 ASN A N 1
ATOM 2191 C CA . ASN A 1 284 ? 12.813 -4.261 10.130 1.00 84.44 284 ASN A CA 1
ATOM 2192 C C . ASN A 1 284 ? 14.207 -4.876 10.047 1.00 84.44 284 ASN A C 1
ATOM 2194 O O . ASN A 1 284 ? 15.158 -4.140 9.867 1.00 84.44 284 ASN A O 1
ATOM 2198 N N . GLU A 1 285 ? 14.371 -6.197 10.106 1.00 82.62 285 GLU A N 1
ATOM 2199 C CA . GLU A 1 285 ? 15.709 -6.807 9.995 1.00 82.62 285 GLU A CA 1
ATOM 2200 C C . GLU A 1 285 ? 16.377 -6.517 8.638 1.00 82.62 285 GLU A C 1
ATOM 2202 O O . GLU A 1 285 ? 17.604 -6.399 8.537 1.00 82.62 285 GLU A O 1
ATOM 2207 N N . ILE A 1 286 ? 15.566 -6.345 7.589 1.00 80.75 286 ILE A N 1
ATOM 2208 C CA . ILE A 1 286 ? 16.031 -5.975 6.251 1.00 80.75 286 ILE A CA 1
ATOM 2209 C C . ILE A 1 286 ? 16.434 -4.494 6.220 1.00 80.75 286 ILE A C 1
ATOM 2211 O O . ILE A 1 286 ? 17.566 -4.176 5.844 1.00 80.75 286 ILE A O 1
ATOM 2215 N N . SER A 1 287 ? 15.531 -3.593 6.622 1.00 77.19 287 SER A N 1
ATOM 2216 C CA . SER A 1 287 ? 15.702 -2.145 6.441 1.00 77.19 287 SER A CA 1
ATOM 2217 C C . SER A 1 287 ? 16.408 -1.446 7.607 1.00 77.19 287 SER A C 1
ATOM 2219 O O . SER A 1 287 ? 17.201 -0.533 7.393 1.00 77.19 287 SER A O 1
ATOM 2221 N N . HIS A 1 288 ? 16.112 -1.848 8.841 1.00 74.44 288 HIS A N 1
ATOM 2222 C CA . HIS A 1 288 ? 16.439 -1.163 10.096 1.00 74.44 288 HIS A CA 1
ATOM 2223 C C . HIS A 1 288 ? 16.590 -2.164 11.267 1.00 74.44 288 HIS A C 1
ATOM 2225 O O . HIS A 1 288 ? 15.715 -2.208 12.140 1.00 74.44 288 HIS A O 1
ATOM 2231 N N . PRO A 1 289 ? 17.642 -3.006 11.298 1.00 62.12 289 PRO A N 1
ATOM 2232 C CA . PRO A 1 289 ? 17.786 -4.007 12.353 1.00 62.12 289 PRO A CA 1
ATOM 2233 C C . PRO A 1 289 ? 17.890 -3.317 13.715 1.00 62.12 289 PRO A C 1
ATOM 2235 O O . PRO A 1 289 ? 18.608 -2.325 13.876 1.00 62.12 289 PRO A O 1
ATOM 2238 N N . ALA A 1 290 ? 17.170 -3.832 14.707 1.00 52.69 290 ALA A N 1
ATOM 2239 C CA . ALA A 1 290 ? 17.255 -3.292 16.053 1.00 52.69 290 ALA A CA 1
ATOM 2240 C C . ALA A 1 290 ? 18.586 -3.726 16.687 1.00 52.69 290 ALA A C 1
ATOM 2242 O O . ALA A 1 290 ? 18.826 -4.916 16.871 1.00 52.69 290 ALA A O 1
ATOM 2243 N N . ASN A 1 291 ? 19.418 -2.779 17.133 1.00 44.09 291 ASN A N 1
ATOM 2244 C CA . ASN A 1 291 ? 20.611 -3.070 17.950 1.00 44.09 291 ASN A CA 1
ATOM 2245 C C . ASN A 1 291 ? 20.253 -3.497 19.397 1.00 44.09 291 ASN A C 1
ATOM 2247 O O . ASN A 1 291 ? 20.989 -3.220 20.340 1.00 44.09 291 ASN A O 1
ATOM 2251 N N . GLY A 1 292 ? 19.088 -4.118 19.610 1.00 39.22 292 GLY A N 1
ATOM 2252 C CA . GLY A 1 292 ? 18.575 -4.464 20.938 1.00 39.22 292 GLY A CA 1
ATOM 2253 C C . GLY A 1 292 ? 18.138 -3.268 21.798 1.00 39.22 292 GLY A C 1
ATOM 2254 O O . GLY A 1 292 ? 17.780 -3.468 22.956 1.00 39.22 292 GLY A O 1
ATOM 2255 N N . SER A 1 293 ? 18.131 -2.038 21.266 1.00 33.69 293 SER A N 1
ATOM 2256 C CA . SER A 1 293 ? 17.673 -0.832 21.968 1.00 33.69 293 SER A CA 1
ATOM 2257 C C . SER A 1 293 ? 16.433 -0.218 21.303 1.00 33.69 293 SER A C 1
ATOM 2259 O O . SER A 1 293 ? 16.308 -0.175 20.082 1.00 33.69 293 SER A O 1
ATOM 2261 N N . LEU A 1 294 ? 15.504 0.276 22.126 1.00 36.62 294 LEU A N 1
ATOM 2262 C CA . LEU A 1 294 ? 14.232 0.923 21.756 1.00 36.62 294 LEU A CA 1
ATOM 2263 C C . LEU A 1 294 ? 14.413 2.340 21.149 1.00 36.62 294 LEU A C 1
ATOM 2265 O O . LEU A 1 294 ? 13.555 3.206 21.319 1.00 36.62 294 LEU A O 1
ATOM 2269 N N . GLN A 1 295 ? 15.545 2.615 20.491 1.00 34.81 295 GLN A N 1
ATOM 2270 C CA . GLN A 1 295 ? 15.849 3.932 19.922 1.00 34.81 295 GLN A CA 1
ATOM 2271 C C . GLN A 1 295 ? 15.103 4.194 18.604 1.00 34.81 295 GLN A C 1
ATOM 2273 O O . GLN A 1 295 ? 14.682 3.277 17.899 1.00 34.81 295 GLN A O 1
ATOM 2278 N N . LEU A 1 296 ? 14.927 5.483 18.287 1.00 40.72 296 LEU A N 1
ATOM 2279 C CA . LEU A 1 296 ? 14.320 5.954 17.044 1.00 40.72 296 LEU A CA 1
ATOM 2280 C C . LEU A 1 296 ? 15.073 5.365 15.840 1.00 40.72 296 LEU A C 1
ATOM 2282 O O . LEU A 1 296 ? 16.295 5.461 15.768 1.00 40.72 296 LEU A O 1
ATOM 2286 N N . VAL A 1 297 ? 14.333 4.777 14.900 1.00 47.59 297 VAL A N 1
ATOM 2287 C CA . VAL A 1 297 ? 14.885 4.196 13.671 1.00 47.59 297 VAL A CA 1
ATOM 2288 C C . VAL A 1 297 ? 15.580 5.282 12.848 1.00 47.59 297 VAL A C 1
ATOM 2290 O O . VAL A 1 297 ? 14.920 6.126 12.237 1.00 47.59 297 VAL A O 1
ATOM 2293 N N . ASP A 1 298 ? 16.909 5.252 12.836 1.00 43.97 298 ASP A N 1
ATOM 2294 C CA . ASP A 1 298 ? 17.737 6.108 11.996 1.00 43.97 298 ASP A CA 1
ATOM 2295 C C . ASP A 1 298 ? 17.948 5.431 10.635 1.00 43.97 298 ASP A C 1
ATOM 2297 O O . ASP A 1 298 ? 18.640 4.417 10.516 1.00 43.97 298 ASP A O 1
ATOM 2301 N N . LYS A 1 299 ? 17.306 5.979 9.597 1.00 52.44 299 LYS A N 1
ATOM 2302 C CA . LYS A 1 299 ? 17.402 5.455 8.228 1.00 52.44 299 LYS A CA 1
ATOM 2303 C C . LYS A 1 299 ? 18.735 5.788 7.554 1.00 52.44 299 LYS A C 1
ATOM 2305 O O . LYS A 1 299 ? 19.069 5.148 6.562 1.00 52.44 299 LYS A O 1
ATOM 2310 N N . ILE A 1 300 ? 19.466 6.778 8.065 1.00 49.66 300 ILE A N 1
ATOM 2311 C CA . ILE A 1 300 ? 20.673 7.323 7.436 1.00 49.66 300 ILE A CA 1
ATOM 2312 C C . ILE A 1 300 ? 21.920 6.588 7.947 1.00 49.66 300 ILE A C 1
ATOM 2314 O O . ILE A 1 300 ? 22.817 6.291 7.165 1.00 49.66 300 ILE A O 1
ATOM 2318 N N . ASN A 1 301 ? 21.955 6.226 9.235 1.00 50.25 301 ASN A N 1
ATOM 2319 C CA . ASN A 1 301 ? 23.145 5.648 9.878 1.00 50.25 301 ASN A CA 1
ATOM 2320 C C . ASN A 1 301 ? 23.159 4.111 9.983 1.00 50.25 301 ASN A C 1
ATOM 2322 O O . ASN A 1 301 ? 24.024 3.537 10.648 1.00 50.25 301 ASN A O 1
ATOM 2326 N N . SER A 1 302 ? 22.217 3.411 9.345 1.00 59.66 302 SER A N 1
ATOM 2327 C CA . SER A 1 302 ? 22.217 1.942 9.342 1.00 59.66 302 SER A CA 1
ATOM 2328 C C . SER A 1 302 ? 23.313 1.375 8.427 1.00 59.66 302 SER A C 1
ATOM 2330 O O . SER A 1 302 ? 23.478 1.822 7.292 1.00 59.66 302 SER A O 1
ATOM 2332 N N . SER A 1 303 ? 24.060 0.368 8.899 1.00 71.38 303 SER A N 1
ATOM 2333 C CA . SER A 1 303 ? 25.091 -0.298 8.090 1.00 71.38 303 SER A CA 1
ATOM 2334 C C . SER A 1 303 ? 24.476 -0.955 6.851 1.00 71.38 303 SER A C 1
ATOM 2336 O O . SER A 1 303 ? 23.368 -1.489 6.916 1.00 71.38 303 SER A O 1
ATOM 2338 N N . SER A 1 304 ? 25.184 -0.922 5.718 1.00 77.75 304 SER A N 1
ATOM 2339 C CA . SER A 1 304 ? 24.745 -1.607 4.494 1.00 77.75 304 SER A CA 1
ATOM 2340 C C . SER A 1 304 ? 24.612 -3.118 4.719 1.00 77.75 304 SER A C 1
ATOM 2342 O O . SER A 1 304 ? 25.316 -3.695 5.552 1.00 77.75 304 SER A O 1
ATOM 2344 N N . LEU A 1 305 ? 23.721 -3.768 3.965 1.00 80.25 305 LEU A N 1
ATOM 2345 C CA . LEU A 1 305 ? 23.622 -5.229 3.963 1.00 80.25 305 LEU A CA 1
ATOM 2346 C C . LEU A 1 305 ? 24.936 -5.878 3.482 1.00 80.25 305 LEU A C 1
ATOM 2348 O O . LEU A 1 305 ? 25.647 -5.287 2.665 1.00 80.25 305 LEU A O 1
ATOM 2352 N N . PRO A 1 306 ? 25.258 -7.102 3.949 1.00 77.81 306 PRO A N 1
ATOM 2353 C CA . PRO A 1 306 ? 26.509 -7.785 3.599 1.00 77.81 306 PRO A CA 1
ATOM 2354 C C . PRO A 1 306 ? 26.624 -8.099 2.100 1.00 77.81 306 PRO A C 1
ATOM 2356 O O . PRO A 1 306 ? 27.725 -8.226 1.567 1.00 77.81 306 PRO A O 1
ATOM 2359 N N . SER A 1 307 ? 25.492 -8.209 1.407 1.00 84.31 307 SER A N 1
ATOM 2360 C CA . SER A 1 307 ? 25.413 -8.314 -0.045 1.00 84.31 307 SER A CA 1
ATOM 2361 C C . SER A 1 307 ? 24.070 -7.779 -0.548 1.00 84.31 307 SER A C 1
ATOM 2363 O O . SER A 1 307 ? 23.151 -7.506 0.228 1.00 84.31 307 SER A O 1
ATOM 2365 N N . ARG A 1 308 ? 23.963 -7.588 -1.869 1.00 89.62 308 ARG A N 1
ATOM 2366 C CA . ARG A 1 308 ? 22.748 -7.071 -2.511 1.00 89.62 308 ARG A CA 1
ATOM 2367 C C . ARG A 1 308 ? 21.580 -8.042 -2.329 1.00 89.62 308 ARG A C 1
ATOM 2369 O O . ARG A 1 308 ? 21.757 -9.257 -2.432 1.00 89.62 308 ARG A O 1
ATOM 2376 N N . ILE A 1 309 ? 20.378 -7.496 -2.151 1.00 93.00 309 ILE A N 1
ATOM 2377 C CA . ILE A 1 309 ? 19.145 -8.287 -2.157 1.00 93.00 309 ILE A CA 1
ATOM 2378 C C . ILE A 1 309 ? 18.929 -8.857 -3.564 1.00 93.00 309 ILE A C 1
ATOM 2380 O O . ILE A 1 309 ? 18.978 -8.136 -4.561 1.00 93.00 309 ILE A O 1
ATOM 2384 N N . LYS A 1 310 ? 18.703 -10.169 -3.637 1.00 92.31 310 LYS A N 1
ATOM 2385 C CA . LYS A 1 310 ? 18.382 -10.906 -4.862 1.00 92.31 310 LYS A CA 1
ATOM 2386 C C . LYS A 1 310 ? 16.883 -10.906 -5.138 1.00 92.31 310 LYS A C 1
ATOM 2388 O O . LYS A 1 310 ? 16.471 -10.681 -6.271 1.00 92.31 310 LYS A O 1
ATOM 2393 N N . ARG A 1 311 ? 16.061 -11.164 -4.117 1.00 94.38 311 ARG A N 1
ATOM 2394 C CA . ARG A 1 311 ? 14.591 -11.121 -4.206 1.00 94.38 311 ARG A CA 1
ATOM 2395 C C . ARG A 1 311 ? 13.947 -10.935 -2.835 1.00 94.38 311 ARG A C 1
ATOM 2397 O O . ARG A 1 311 ? 14.568 -11.231 -1.817 1.00 94.38 311 ARG A O 1
ATOM 2404 N N . VAL A 1 312 ? 12.678 -10.533 -2.836 1.00 95.69 312 VAL A N 1
ATOM 2405 C CA . VAL A 1 312 ? 11.797 -10.544 -1.657 1.00 95.69 312 VAL A CA 1
ATOM 2406 C C . VAL A 1 312 ? 10.597 -11.457 -1.882 1.00 95.69 312 VAL A C 1
ATOM 2408 O O . VAL A 1 312 ? 10.208 -11.701 -3.024 1.00 95.69 312 VAL A O 1
ATOM 2411 N N . PHE A 1 313 ? 10.034 -11.988 -0.800 1.00 95.00 313 PHE A N 1
ATOM 2412 C CA . PHE A 1 313 ? 8.892 -12.901 -0.827 1.00 95.00 313 PHE A CA 1
ATOM 2413 C C . PHE A 1 313 ? 8.126 -12.867 0.500 1.00 95.00 313 PHE A C 1
ATOM 2415 O O . PHE A 1 313 ? 8.654 -12.445 1.528 1.00 95.00 313 PHE A O 1
ATOM 2422 N N . TYR A 1 314 ? 6.869 -13.312 0.483 1.00 94.62 314 TYR A N 1
ATOM 2423 C CA . TYR A 1 314 ? 6.050 -13.408 1.690 1.00 94.62 314 TYR A CA 1
ATOM 2424 C C . TYR A 1 314 ? 6.242 -14.752 2.383 1.00 94.62 314 TYR A C 1
ATOM 2426 O O . TYR A 1 314 ? 6.409 -15.781 1.733 1.00 94.62 314 TYR A O 1
ATOM 2434 N N . MET A 1 315 ? 6.177 -14.737 3.709 1.00 91.19 315 MET A N 1
ATOM 2435 C CA . MET A 1 315 ? 6.262 -15.910 4.568 1.00 91.19 315 MET A CA 1
ATOM 2436 C C . MET A 1 315 ? 5.092 -15.944 5.555 1.00 91.19 315 MET A C 1
ATOM 2438 O O . MET A 1 315 ? 4.646 -14.898 6.032 1.00 91.19 315 MET A O 1
ATOM 2442 N N . SER A 1 316 ? 4.627 -17.146 5.895 1.00 87.81 316 SER A N 1
ATOM 2443 C CA . SER A 1 316 ? 3.634 -17.384 6.952 1.00 87.81 316 SER A CA 1
ATOM 2444 C C . SER A 1 316 ? 4.046 -18.575 7.818 1.00 87.81 316 SER A C 1
ATOM 2446 O O . SER A 1 316 ? 4.820 -19.431 7.391 1.00 87.81 316 SER A O 1
ATOM 2448 N N . SER A 1 317 ? 3.556 -18.617 9.057 1.00 77.56 317 SER A N 1
ATOM 2449 C CA . SER A 1 317 ? 3.757 -19.721 10.006 1.00 77.56 317 SER A CA 1
ATOM 2450 C C . SER A 1 317 ? 2.599 -20.729 10.021 1.00 77.56 317 SER A C 1
ATOM 2452 O O . SER A 1 317 ? 2.617 -21.671 10.818 1.00 77.56 317 SER A O 1
ATOM 2454 N N . GLU A 1 318 ? 1.589 -20.557 9.162 1.00 64.81 318 GLU A N 1
ATOM 2455 C CA . GLU A 1 318 ? 0.422 -21.442 9.103 1.00 64.81 318 GLU A CA 1
ATOM 2456 C C . GLU A 1 318 ? 0.788 -22.900 8.763 1.00 64.81 318 GLU A C 1
ATOM 2458 O O . GLU A 1 318 ? 1.553 -23.189 7.851 1.00 64.81 318 GLU A O 1
ATOM 2463 N N . GLY A 1 319 ? 0.224 -23.863 9.495 1.00 50.41 319 GLY A N 1
ATOM 2464 C CA . GLY A 1 319 ? 0.268 -25.286 9.130 1.00 50.41 319 GLY A CA 1
ATOM 2465 C C . GLY A 1 319 ? 1.511 -26.088 9.544 1.00 50.41 319 GLY A C 1
ATOM 2466 O O . GLY A 1 319 ? 1.427 -27.314 9.554 1.00 50.41 319 GLY A O 1
ATOM 2467 N N . SER A 1 320 ? 2.631 -25.466 9.934 1.00 49.00 320 SER A N 1
ATOM 2468 C CA . SER A 1 320 ? 3.845 -26.212 10.337 1.00 49.00 320 SER A CA 1
ATOM 2469 C C . SER A 1 320 ? 4.630 -25.631 11.522 1.00 49.00 320 SER A C 1
ATOM 2471 O O . SER A 1 320 ? 5.673 -26.178 11.874 1.00 49.00 320 SER A O 1
ATOM 2473 N N . ASN A 1 321 ? 4.161 -24.541 12.146 1.00 57.69 321 ASN A N 1
ATOM 2474 C CA . ASN A 1 321 ? 4.891 -23.742 13.152 1.00 57.69 321 ASN A CA 1
ATOM 2475 C C . ASN A 1 321 ? 6.245 -23.172 12.672 1.00 57.69 321 ASN A C 1
ATOM 2477 O O . ASN A 1 321 ? 6.905 -22.456 13.424 1.00 57.69 321 ASN A O 1
ATOM 2481 N N . LEU A 1 322 ? 6.653 -23.437 11.426 1.00 71.62 322 LEU A N 1
ATOM 2482 C CA . LEU A 1 322 ? 7.862 -22.917 10.799 1.00 71.62 322 LEU A CA 1
ATOM 2483 C C . LEU A 1 322 ? 7.474 -21.917 9.705 1.00 71.62 322 LEU A C 1
ATOM 2485 O O . LEU A 1 322 ? 6.606 -22.181 8.869 1.00 71.62 322 LEU A O 1
ATOM 2489 N N . LEU A 1 323 ? 8.133 -20.754 9.713 1.00 78.44 323 LEU A N 1
ATOM 2490 C CA . LEU A 1 323 ? 7.981 -19.754 8.657 1.00 78.44 323 LEU A CA 1
ATOM 2491 C C . LEU A 1 323 ? 8.427 -20.350 7.317 1.00 78.44 323 LEU A C 1
ATOM 2493 O O . LEU A 1 323 ? 9.588 -20.733 7.168 1.00 78.44 323 LEU A O 1
ATOM 2497 N N . HIS A 1 324 ? 7.520 -20.380 6.347 1.00 84.25 324 HIS A N 1
ATOM 2498 C CA . HIS A 1 324 ? 7.761 -20.860 4.986 1.00 84.25 324 HIS A CA 1
ATOM 2499 C C . HIS A 1 324 ? 7.216 -19.852 3.967 1.00 84.25 324 HIS A C 1
ATOM 2501 O O . HIS A 1 324 ? 6.345 -19.048 4.297 1.00 84.25 324 HIS A O 1
ATOM 2507 N N . GLU A 1 325 ? 7.759 -19.868 2.746 1.00 90.00 325 GLU A N 1
ATOM 2508 C CA . GLU A 1 325 ? 7.320 -18.988 1.655 1.00 90.00 325 GLU A CA 1
ATOM 2509 C C . GLU A 1 325 ? 5.858 -19.278 1.273 1.00 90.00 325 GLU A C 1
ATOM 2511 O O . GLU A 1 325 ? 5.451 -20.436 1.155 1.00 90.00 325 GLU A O 1
ATOM 2516 N N . VAL A 1 326 ? 5.073 -18.219 1.076 1.00 91.06 326 VAL A N 1
ATOM 2517 C CA . VAL A 1 326 ? 3.653 -18.274 0.710 1.00 91.06 326 VAL A CA 1
ATOM 2518 C C . VAL A 1 326 ? 3.340 -17.348 -0.465 1.00 91.06 326 VAL A C 1
ATOM 2520 O O . VAL A 1 326 ? 4.048 -16.376 -0.724 1.00 91.06 326 VAL A O 1
ATOM 2523 N N . PHE A 1 327 ? 2.232 -17.631 -1.156 1.00 92.19 327 PHE A N 1
ATOM 2524 C CA . PHE A 1 327 ? 1.775 -16.902 -2.348 1.00 92.19 327 PHE A CA 1
ATOM 2525 C C . PHE A 1 327 ? 0.411 -16.257 -2.088 1.00 92.19 327 PHE A C 1
ATOM 2527 O O . PHE A 1 327 ? -0.607 -16.763 -2.568 1.00 92.19 327 PHE A O 1
ATOM 2534 N N . PRO A 1 328 ? 0.355 -15.179 -1.287 1.00 93.88 328 PRO A N 1
ATOM 2535 C CA . PRO A 1 328 ? -0.904 -14.510 -1.005 1.00 93.88 328 PRO A CA 1
ATOM 2536 C C . PRO A 1 328 ? -1.513 -13.952 -2.294 1.00 93.88 328 PRO A C 1
ATOM 2538 O O . PRO A 1 328 ? -0.811 -13.535 -3.218 1.00 93.88 328 PRO A O 1
ATOM 2541 N N . SER A 1 329 ? -2.843 -13.947 -2.352 1.00 95.06 329 SER A N 1
ATOM 2542 C CA . SER A 1 329 ? -3.565 -13.315 -3.454 1.00 95.06 329 SER A CA 1
ATOM 2543 C C . SER A 1 329 ? -3.583 -11.802 -3.264 1.00 95.06 329 SER A C 1
ATOM 2545 O O . SER A 1 329 ? -3.819 -11.303 -2.165 1.00 95.06 329 SER A O 1
ATOM 2547 N N . VAL A 1 330 ? -3.346 -11.076 -4.350 1.00 97.44 330 VAL A N 1
ATOM 2548 C CA . VAL A 1 330 ? -3.478 -9.618 -4.402 1.00 97.44 330 VAL A CA 1
ATOM 2549 C C . VAL A 1 330 ? -4.931 -9.190 -4.173 1.00 97.44 330 VAL A C 1
ATOM 2551 O O . VAL A 1 330 ? -5.866 -9.879 -4.588 1.00 97.44 330 VAL A O 1
ATOM 2554 N N . ASN A 1 331 ? -5.124 -8.036 -3.537 1.00 97.50 331 ASN A N 1
ATOM 2555 C CA . ASN A 1 331 ? -6.430 -7.405 -3.388 1.00 97.50 331 ASN A CA 1
ATOM 2556 C C . ASN A 1 331 ? -7.051 -7.146 -4.782 1.00 97.50 331 ASN A C 1
ATOM 2558 O O . ASN A 1 331 ? -6.447 -6.432 -5.591 1.00 97.50 331 ASN A O 1
ATOM 2562 N N . PRO A 1 332 ? -8.247 -7.687 -5.092 1.00 97.44 332 PRO A N 1
ATOM 2563 C CA . PRO A 1 332 ? -8.887 -7.509 -6.397 1.00 97.44 332 PRO A CA 1
ATOM 2564 C C . PRO A 1 332 ? -9.062 -6.043 -6.810 1.00 97.44 332 PRO A C 1
ATOM 2566 O O . PRO A 1 332 ? -8.887 -5.725 -7.987 1.00 97.44 332 PRO A O 1
ATOM 2569 N N . SER A 1 333 ? -9.319 -5.149 -5.850 1.00 97.06 333 SER A N 1
ATOM 2570 C CA . SER A 1 333 ? -9.459 -3.708 -6.087 1.00 97.06 333 SER A CA 1
ATOM 2571 C C . SER A 1 333 ? -8.172 -3.093 -6.639 1.00 97.06 333 SER A C 1
ATOM 2573 O O . SER A 1 333 ? -8.224 -2.202 -7.481 1.00 97.06 333 SER A O 1
ATOM 2575 N N . VAL A 1 334 ? -6.998 -3.593 -6.234 1.00 98.31 334 VAL A N 1
ATOM 2576 C CA . VAL A 1 334 ? -5.707 -3.141 -6.782 1.00 98.31 334 VAL A CA 1
ATOM 2577 C C . VAL A 1 334 ? -5.594 -3.513 -8.259 1.00 98.31 334 VAL A C 1
ATOM 2579 O O . VAL A 1 334 ? -5.218 -2.677 -9.079 1.00 98.31 334 VAL A O 1
ATOM 2582 N N . LEU A 1 335 ? -5.960 -4.746 -8.621 1.00 98.12 335 LEU A N 1
ATOM 2583 C CA . LEU A 1 335 ? -5.940 -5.192 -10.017 1.00 98.12 335 LEU A CA 1
ATOM 2584 C C . LEU A 1 335 ? -6.950 -4.434 -10.881 1.00 98.12 335 LEU A C 1
ATOM 2586 O O . LEU A 1 335 ? -6.675 -4.165 -12.047 1.00 98.12 335 LEU A O 1
ATOM 2590 N N . GLU A 1 336 ? -8.116 -4.100 -10.333 1.00 97.31 336 GLU A N 1
ATOM 2591 C CA . GLU A 1 336 ? -9.106 -3.267 -11.013 1.00 97.31 336 GLU A CA 1
ATOM 2592 C C . GLU A 1 336 ? -8.564 -1.863 -11.293 1.00 97.31 336 GLU A C 1
ATOM 2594 O O . GLU A 1 336 ? -8.586 -1.424 -12.442 1.00 97.31 336 GLU A O 1
ATOM 2599 N N . GLN A 1 337 ? -7.993 -1.197 -10.285 1.00 97.56 337 GLN A N 1
ATOM 2600 C CA . GLN A 1 337 ? -7.404 0.130 -10.464 1.00 97.56 337 GLN A CA 1
ATOM 2601 C C . GLN A 1 337 ? -6.252 0.107 -11.480 1.00 97.56 337 GLN A C 1
ATOM 2603 O O . GLN A 1 337 ? -6.231 0.927 -12.395 1.00 97.56 337 GLN A O 1
ATOM 2608 N N . LEU A 1 338 ? -5.351 -0.880 -11.416 1.00 98.06 338 LEU A N 1
ATOM 2609 C CA . LEU A 1 338 ? -4.244 -1.024 -12.375 1.00 98.06 338 LEU A CA 1
ATOM 2610 C C . LEU A 1 338 ? -4.698 -1.089 -13.843 1.00 98.06 338 LEU A C 1
ATOM 2612 O O . LEU A 1 338 ? -3.974 -0.631 -14.730 1.00 98.06 338 LEU A O 1
ATOM 2616 N N . ARG A 1 339 ? -5.882 -1.651 -14.120 1.00 97.31 339 ARG A N 1
ATOM 2617 C CA . ARG A 1 339 ? -6.428 -1.725 -15.487 1.00 97.31 339 ARG A CA 1
ATOM 2618 C C . ARG A 1 339 ? -6.901 -0.370 -16.007 1.00 97.31 339 ARG A C 1
ATOM 2620 O O . ARG A 1 339 ? -6.853 -0.152 -17.218 1.00 97.31 339 ARG A O 1
ATOM 2627 N N . ASN A 1 340 ? -7.330 0.510 -15.107 1.00 94.94 340 ASN A N 1
ATOM 2628 C CA . ASN A 1 340 ? -8.121 1.689 -15.445 1.00 94.94 340 ASN A CA 1
ATOM 2629 C C . ASN A 1 340 ? -7.353 3.009 -15.306 1.00 94.94 340 ASN A C 1
ATOM 2631 O O . ASN A 1 340 ? -7.713 3.963 -15.984 1.00 94.94 340 ASN A O 1
ATOM 2635 N N . VAL A 1 341 ? -6.293 3.069 -14.491 1.00 96.31 341 VAL A N 1
ATOM 2636 C CA . VAL A 1 341 ? -5.572 4.330 -14.246 1.00 96.31 341 VAL A CA 1
ATOM 2637 C C . VAL A 1 341 ? -4.774 4.840 -15.443 1.00 96.31 341 VAL A C 1
ATOM 2639 O O . VAL A 1 341 ? -4.235 4.073 -16.247 1.00 96.31 341 VAL A O 1
ATOM 2642 N N . ASP A 1 342 ? -4.623 6.156 -15.499 1.00 94.94 342 ASP A N 1
ATOM 2643 C CA . ASP A 1 342 ? -3.894 6.885 -16.536 1.00 94.94 342 ASP A CA 1
ATOM 2644 C C . ASP A 1 342 ? -2.374 6.877 -16.342 1.00 94.94 342 ASP A C 1
ATOM 2646 O O . ASP A 1 342 ? -1.603 7.056 -17.293 1.00 94.94 342 ASP A O 1
ATOM 2650 N N . CYS A 1 343 ? -1.923 6.665 -15.106 1.00 97.12 343 CYS A N 1
ATOM 2651 C CA . CYS A 1 343 ? -0.511 6.601 -14.762 1.00 97.12 343 CYS A CA 1
ATOM 2652 C C . CYS A 1 343 ? -0.265 5.697 -13.556 1.00 97.12 343 CYS A C 1
ATOM 2654 O O . CYS A 1 343 ? -1.003 5.720 -12.570 1.00 97.12 343 CYS A O 1
ATOM 2656 N N . ILE A 1 344 ? 0.808 4.916 -13.649 1.00 98.44 344 ILE A N 1
ATOM 2657 C CA . ILE A 1 344 ? 1.302 4.039 -12.592 1.00 98.44 344 ILE A CA 1
ATOM 2658 C C . ILE A 1 344 ? 2.607 4.638 -12.081 1.00 98.44 344 ILE A C 1
ATOM 2660 O O . ILE A 1 344 ? 3.535 4.866 -12.855 1.00 98.44 344 ILE A O 1
ATOM 2664 N N . ILE A 1 345 ? 2.679 4.891 -10.780 1.00 98.25 345 ILE A N 1
ATOM 2665 C CA . ILE A 1 345 ? 3.821 5.515 -10.122 1.00 98.25 345 ILE A CA 1
ATOM 2666 C C . ILE A 1 345 ? 4.426 4.515 -9.139 1.00 98.25 345 ILE A C 1
ATOM 2668 O O . ILE A 1 345 ? 3.745 4.013 -8.243 1.00 98.25 345 ILE A O 1
ATOM 2672 N N . TYR A 1 346 ? 5.723 4.263 -9.278 1.00 98.19 346 TYR A N 1
ATOM 2673 C CA . TYR A 1 346 ? 6.542 3.623 -8.255 1.00 98.19 346 TYR A CA 1
ATOM 2674 C C . TYR A 1 346 ? 7.137 4.743 -7.403 1.00 98.19 346 TYR A C 1
ATOM 2676 O O . TYR A 1 346 ? 8.034 5.463 -7.847 1.00 98.19 346 TYR A O 1
ATOM 2684 N N . GLY A 1 347 ? 6.546 4.965 -6.230 1.00 94.69 347 GLY A N 1
ATOM 2685 C CA . GLY A 1 347 ? 6.890 6.075 -5.349 1.00 94.69 347 GLY A CA 1
ATOM 2686 C C . GLY A 1 347 ? 8.275 5.926 -4.722 1.00 94.69 347 GLY A C 1
ATOM 2687 O O . GLY A 1 347 ? 8.786 4.816 -4.581 1.00 94.69 347 GLY A O 1
ATOM 2688 N N . MET A 1 348 ? 8.855 7.050 -4.292 1.00 90.56 348 MET A N 1
ATOM 2689 C CA . MET A 1 348 ? 10.112 7.028 -3.547 1.00 90.56 348 MET A CA 1
ATOM 2690 C C . MET A 1 348 ? 9.930 6.380 -2.167 1.00 90.56 348 MET A C 1
ATOM 2692 O O . MET A 1 348 ? 8.878 6.500 -1.527 1.00 90.56 348 MET A O 1
ATOM 2696 N N . GLY A 1 349 ? 10.977 5.707 -1.702 1.00 87.31 349 GLY A N 1
ATOM 2697 C CA . GLY A 1 349 ? 10.991 4.913 -0.479 1.00 87.31 349 GLY A CA 1
ATOM 2698 C C . GLY A 1 349 ? 11.865 3.672 -0.618 1.00 87.31 349 GLY A C 1
ATOM 2699 O O . GLY A 1 349 ? 12.506 3.453 -1.645 1.00 87.31 349 GLY A O 1
ATOM 2700 N N . SER A 1 350 ? 11.899 2.855 0.429 1.00 91.31 350 SER A N 1
ATOM 2701 C CA . SER A 1 350 ? 12.725 1.650 0.443 1.00 91.31 350 SER A CA 1
ATOM 2702 C C . SER A 1 350 ? 12.268 0.654 -0.621 1.00 91.31 350 SER A C 1
ATOM 2704 O O . SER A 1 350 ? 11.105 0.241 -0.672 1.00 91.31 350 SER A O 1
ATOM 2706 N N . LEU A 1 351 ? 13.184 0.304 -1.519 1.00 94.94 351 LEU A N 1
ATOM 2707 C CA . LEU A 1 351 ? 12.860 -0.420 -2.742 1.00 94.94 351 LEU A CA 1
ATOM 2708 C C . LEU A 1 351 ? 12.317 -1.820 -2.442 1.00 94.94 351 LEU A C 1
ATOM 2710 O O . LEU A 1 351 ? 11.260 -2.198 -2.950 1.00 94.94 351 LEU A O 1
ATOM 2714 N N . PHE A 1 352 ? 13.016 -2.580 -1.602 1.00 95.38 352 PHE A N 1
ATOM 2715 C CA . PHE A 1 352 ? 12.723 -3.986 -1.354 1.00 95.38 352 PHE A CA 1
ATOM 2716 C C . PHE A 1 352 ? 11.721 -4.197 -0.221 1.00 95.38 352 PHE A C 1
ATOM 2718 O O . PHE A 1 352 ? 11.028 -5.212 -0.224 1.00 95.38 352 PHE A O 1
ATOM 2725 N N . THR A 1 353 ? 11.588 -3.247 0.704 1.00 93.19 353 THR A N 1
ATOM 2726 C CA . THR A 1 353 ? 10.645 -3.352 1.832 1.00 93.19 353 THR A CA 1
ATOM 2727 C C . THR A 1 353 ? 9.338 -2.586 1.649 1.00 93.19 353 THR A C 1
ATOM 2729 O O . THR A 1 353 ? 8.363 -2.913 2.318 1.00 93.19 353 THR A O 1
ATOM 2732 N N . SER A 1 354 ? 9.267 -1.612 0.733 1.00 92.19 354 SER A N 1
ATOM 2733 C CA . SER A 1 354 ? 8.032 -0.851 0.469 1.00 92.19 354 SER A CA 1
ATOM 2734 C C . SER A 1 354 ? 7.427 -1.126 -0.907 1.00 92.19 354 SER A C 1
ATOM 2736 O O . SER A 1 354 ? 6.224 -1.359 -1.022 1.00 92.19 354 SER A O 1
ATOM 2738 N N . ILE A 1 355 ? 8.248 -1.106 -1.961 1.00 95.75 355 ILE A N 1
ATOM 2739 C CA . ILE A 1 355 ? 7.758 -1.176 -3.344 1.00 95.75 355 ILE A CA 1
ATOM 2740 C C . ILE A 1 355 ? 7.650 -2.628 -3.809 1.00 95.75 355 ILE A C 1
ATOM 2742 O O . ILE A 1 355 ? 6.546 -3.115 -4.054 1.00 95.75 355 ILE A O 1
ATOM 2746 N N . CYS A 1 356 ? 8.770 -3.354 -3.861 1.00 97.25 356 CYS A N 1
ATOM 2747 C CA . CYS A 1 356 ? 8.832 -4.731 -4.355 1.00 97.25 356 CYS A CA 1
ATOM 2748 C C . CYS A 1 356 ? 7.840 -5.715 -3.703 1.00 97.25 356 CYS A C 1
ATOM 2750 O O . CYS A 1 356 ? 7.320 -6.547 -4.448 1.00 97.25 356 CYS A O 1
ATOM 2752 N N . PRO A 1 357 ? 7.496 -5.645 -2.397 1.00 96.25 357 PRO A N 1
ATOM 2753 C CA . PRO A 1 357 ? 6.523 -6.568 -1.805 1.00 96.25 357 PRO A CA 1
ATOM 2754 C C . PRO A 1 357 ? 5.156 -6.501 -2.493 1.00 96.25 357 PRO A C 1
ATOM 2756 O O . PRO A 1 357 ? 4.490 -7.517 -2.663 1.00 96.25 357 PRO A O 1
ATOM 2759 N N . SER A 1 358 ? 4.772 -5.321 -2.984 1.00 96.69 358 SER A N 1
ATOM 2760 C CA . SER A 1 358 ? 3.531 -5.156 -3.740 1.00 96.69 358 SER A CA 1
ATOM 2761 C C . SER A 1 358 ? 3.618 -5.719 -5.162 1.00 96.69 358 SER A C 1
ATOM 2763 O O . SER A 1 358 ? 2.610 -6.119 -5.740 1.00 96.69 358 SER A O 1
ATOM 2765 N N . LEU A 1 359 ? 4.822 -5.746 -5.737 1.00 98.06 359 LEU A N 1
ATOM 2766 C CA . LEU A 1 359 ? 5.060 -6.067 -7.144 1.00 98.06 359 LEU A CA 1
ATOM 2767 C C . LEU A 1 359 ? 5.279 -7.563 -7.402 1.00 98.06 359 LEU A C 1
ATOM 2769 O O . LEU A 1 359 ? 4.995 -8.044 -8.497 1.00 98.06 359 LEU A O 1
ATOM 2773 N N . VAL A 1 360 ? 5.745 -8.314 -6.398 1.00 97.06 360 VAL A N 1
ATOM 2774 C CA . VAL A 1 360 ? 5.991 -9.763 -6.526 1.00 97.06 360 VAL A CA 1
ATOM 2775 C C . VAL A 1 360 ? 4.711 -10.593 -6.662 1.00 97.06 360 VAL A C 1
ATOM 2777 O O . VAL A 1 360 ? 4.775 -11.768 -7.025 1.00 97.06 360 VAL A O 1
ATOM 2780 N N . LEU A 1 361 ? 3.543 -10.004 -6.402 1.00 97.19 361 LEU A N 1
ATOM 2781 C CA . LEU A 1 361 ? 2.258 -10.697 -6.398 1.00 97.19 361 LEU A CA 1
ATOM 2782 C C . LEU A 1 361 ? 1.758 -11.029 -7.808 1.00 97.19 361 LEU A C 1
ATOM 2784 O O . LEU A 1 361 ? 1.912 -10.258 -8.760 1.00 97.19 361 LEU A O 1
ATOM 2788 N N . LEU A 1 362 ? 1.118 -12.194 -7.925 1.00 96.31 362 LEU A N 1
ATOM 2789 C CA . LEU A 1 362 ? 0.534 -12.667 -9.179 1.00 96.31 362 LEU A CA 1
ATOM 2790 C C . LEU A 1 362 ? -0.549 -11.705 -9.680 1.00 96.31 362 LEU A C 1
ATOM 2792 O O . LEU A 1 362 ? -1.378 -11.229 -8.907 1.00 96.31 362 LEU A O 1
ATOM 2796 N N . GLY A 1 363 ? -0.550 -11.442 -10.985 1.00 97.06 363 GLY A N 1
ATOM 2797 C CA . GLY A 1 363 ? -1.480 -10.532 -11.649 1.00 97.06 363 GLY A CA 1
ATOM 2798 C C . GLY A 1 363 ? -0.979 -9.090 -11.746 1.00 97.06 363 GLY A C 1
ATOM 2799 O O . GLY A 1 363 ? -1.394 -8.381 -12.660 1.00 97.06 363 GLY A O 1
ATOM 2800 N N . VAL A 1 364 ? -0.079 -8.646 -10.858 1.00 98.44 364 VAL A N 1
ATOM 2801 C CA . VAL A 1 364 ? 0.428 -7.262 -10.872 1.00 98.44 364 VAL A CA 1
ATOM 2802 C C . VAL A 1 364 ? 1.321 -7.027 -12.091 1.00 98.44 364 VAL A C 1
ATOM 2804 O O . VAL A 1 364 ? 1.021 -6.159 -12.908 1.00 98.44 364 VAL A O 1
ATOM 2807 N N . GLY A 1 365 ? 2.372 -7.837 -12.265 1.00 98.31 365 GLY A N 1
ATOM 2808 C CA . GLY A 1 365 ? 3.264 -7.761 -13.431 1.00 98.31 365 GLY A CA 1
ATOM 2809 C C . GLY A 1 365 ? 2.527 -7.950 -14.754 1.00 98.31 365 GLY A C 1
ATOM 2810 O O . GLY A 1 365 ? 2.691 -7.167 -15.684 1.00 98.31 365 GLY A O 1
ATOM 2811 N N . GLU A 1 366 ? 1.629 -8.927 -14.816 1.00 98.19 366 GLU A N 1
ATOM 2812 C CA . GLU A 1 366 ? 0.827 -9.224 -15.999 1.00 98.19 366 GLU A CA 1
ATOM 2813 C C . GLU A 1 366 ? 0.018 -8.004 -16.461 1.00 98.19 366 GLU A C 1
ATOM 2815 O O . GLU A 1 366 ? 0.047 -7.647 -17.641 1.00 98.19 366 GLU A O 1
ATOM 2820 N N . ILE A 1 367 ? -0.673 -7.327 -15.535 1.00 98.56 367 ILE A N 1
ATOM 2821 C CA . ILE A 1 367 ? -1.470 -6.147 -15.876 1.00 98.56 367 ILE A CA 1
ATOM 2822 C C . ILE A 1 367 ? -0.560 -4.977 -16.239 1.00 98.56 367 ILE A C 1
ATOM 2824 O O . ILE A 1 367 ? -0.769 -4.377 -17.290 1.00 98.56 367 ILE A O 1
ATOM 2828 N N . ILE A 1 368 ? 0.456 -4.661 -15.430 1.00 98.62 368 ILE A N 1
ATOM 2829 C CA . ILE A 1 368 ? 1.325 -3.502 -15.682 1.00 98.62 368 ILE A CA 1
ATOM 2830 C C . ILE A 1 368 ? 1.995 -3.604 -17.056 1.00 98.62 368 ILE A C 1
ATOM 2832 O O . ILE A 1 368 ? 1.982 -2.620 -17.797 1.00 98.62 368 ILE A O 1
ATOM 2836 N N . ALA A 1 369 ? 2.523 -4.775 -17.427 1.00 98.31 369 ALA A N 1
ATOM 2837 C CA . ALA A 1 369 ? 3.142 -4.986 -18.737 1.00 98.31 369 ALA A CA 1
ATOM 2838 C C . ALA A 1 369 ? 2.158 -4.707 -19.886 1.00 98.31 369 ALA A C 1
ATOM 2840 O O . ALA A 1 369 ? 2.501 -4.017 -20.843 1.00 98.31 369 ALA A O 1
ATOM 2841 N N . SER A 1 370 ? 0.901 -5.144 -19.744 1.00 97.69 370 SER A N 1
ATOM 2842 C CA . SER A 1 370 ? -0.142 -4.958 -20.764 1.00 97.69 370 SER A CA 1
ATOM 2843 C C . SER A 1 370 ? -0.611 -3.506 -20.954 1.00 97.69 370 SER A C 1
ATOM 2845 O O . SER A 1 370 ? -1.231 -3.181 -21.967 1.00 97.69 370 SER A O 1
ATOM 2847 N N . ARG A 1 371 ? -0.347 -2.612 -19.991 1.00 96.88 371 ARG A N 1
ATOM 2848 C CA . ARG A 1 371 ? -0.809 -1.215 -20.036 1.00 96.88 371 ARG A CA 1
ATOM 2849 C C . ARG A 1 371 ? 0.082 -0.359 -20.938 1.00 96.88 371 ARG A C 1
ATOM 2851 O O . ARG A 1 371 ? 1.300 -0.436 -20.868 1.00 96.88 371 ARG A O 1
ATOM 2858 N N . SER A 1 372 ? -0.500 0.552 -21.713 1.00 93.75 372 SER A N 1
ATOM 2859 C CA . SER A 1 372 ? 0.243 1.544 -22.520 1.00 93.75 372 SER A CA 1
ATOM 2860 C C . SER A 1 372 ? 0.419 2.906 -21.826 1.00 93.75 372 SER A C 1
ATOM 2862 O O . SER A 1 372 ? 1.004 3.836 -22.394 1.00 93.75 372 SER A O 1
ATOM 2864 N N . CYS A 1 373 ? -0.091 3.035 -20.599 1.00 94.50 373 CYS A N 1
ATOM 2865 C CA . CYS A 1 373 ? -0.098 4.265 -19.813 1.00 94.50 373 CYS A CA 1
ATOM 2866 C C . CYS A 1 373 ? 1.312 4.717 -19.381 1.00 94.50 373 CYS A C 1
ATOM 2868 O O . CYS A 1 373 ? 2.311 4.019 -19.594 1.00 94.50 373 CYS A O 1
ATOM 2870 N N . ALA A 1 374 ? 1.411 5.902 -18.773 1.00 95.69 374 ALA A N 1
ATOM 2871 C CA . ALA A 1 374 ? 2.661 6.336 -18.149 1.00 95.69 374 ALA A CA 1
ATOM 2872 C C . ALA A 1 374 ? 3.013 5.407 -16.972 1.00 95.69 374 ALA A C 1
ATOM 2874 O O . ALA A 1 374 ? 2.130 4.994 -16.217 1.00 95.69 374 ALA A O 1
ATOM 2875 N N . LYS A 1 375 ? 4.295 5.042 -16.856 1.00 97.75 375 LYS A N 1
ATOM 2876 C CA . LYS A 1 375 ? 4.825 4.151 -15.816 1.00 97.75 375 LYS A CA 1
ATOM 2877 C C . LYS A 1 375 ? 6.099 4.775 -15.262 1.00 97.75 375 LYS A C 1
ATOM 2879 O O . LYS A 1 375 ? 7.166 4.656 -15.873 1.00 97.75 375 LYS A O 1
ATOM 2884 N N . VAL A 1 376 ? 5.948 5.507 -14.165 1.00 98.25 376 VAL A N 1
ATOM 2885 C CA . VAL A 1 376 ? 6.936 6.461 -13.660 1.00 98.25 376 VAL A CA 1
ATOM 2886 C C . VAL A 1 376 ? 7.612 5.911 -12.416 1.00 98.25 376 VAL A C 1
ATOM 2888 O O . VAL A 1 376 ? 6.950 5.654 -11.414 1.00 98.25 376 VAL A O 1
ATOM 2891 N N . LEU A 1 377 ? 8.932 5.765 -12.460 1.00 98.44 377 LEU A N 1
ATOM 2892 C CA . LEU A 1 377 ? 9.745 5.526 -11.272 1.00 98.44 377 LEU A CA 1
ATOM 2893 C C . LEU A 1 377 ? 10.199 6.865 -10.685 1.00 98.44 377 LEU A C 1
ATOM 2895 O O . LEU A 1 377 ? 10.875 7.633 -11.367 1.00 98.44 377 LEU A O 1
ATOM 2899 N N . LEU A 1 378 ? 9.860 7.120 -9.423 1.00 97.56 378 LEU A N 1
ATOM 2900 C CA . LEU A 1 378 ? 10.432 8.213 -8.640 1.00 97.56 378 LEU A CA 1
ATOM 2901 C C . LEU A 1 378 ? 11.674 7.688 -7.917 1.00 97.56 378 LEU A C 1
ATOM 2903 O O . LEU A 1 378 ? 11.561 6.926 -6.957 1.00 97.56 378 LEU A O 1
ATOM 2907 N N . LEU A 1 379 ? 12.858 8.050 -8.408 1.00 96.31 379 LEU A N 1
ATOM 2908 C CA . LEU A 1 379 ? 14.119 7.596 -7.836 1.00 96.31 379 LEU A CA 1
ATOM 2909 C C . LEU A 1 379 ? 14.346 8.209 -6.446 1.00 96.31 379 LEU A C 1
ATOM 2911 O O . LEU A 1 379 ? 14.051 9.379 -6.201 1.00 96.31 379 LEU A O 1
ATOM 2915 N N . ASN A 1 380 ? 14.918 7.428 -5.532 1.00 94.50 380 ASN A N 1
ATOM 2916 C CA . ASN A 1 380 ? 15.333 7.947 -4.232 1.00 94.50 380 ASN A CA 1
ATOM 2917 C C . ASN A 1 380 ? 16.450 8.995 -4.403 1.00 94.50 380 ASN A C 1
ATOM 2919 O O . ASN A 1 380 ? 17.278 8.889 -5.307 1.00 94.50 380 ASN A O 1
ATOM 2923 N N . GLY A 1 381 ? 16.493 10.004 -3.529 1.00 92.31 381 GLY A N 1
ATOM 2924 C CA . GLY A 1 381 ? 17.571 11.001 -3.541 1.00 92.31 381 GLY A CA 1
ATOM 2925 C C . GLY A 1 381 ? 18.796 10.605 -2.718 1.00 92.31 381 GLY A C 1
ATOM 2926 O O . GLY A 1 381 ? 19.886 11.122 -2.948 1.00 92.31 381 GLY A O 1
ATOM 2927 N N . THR A 1 382 ? 18.662 9.659 -1.795 1.00 91.38 382 THR A N 1
ATOM 2928 C CA . THR A 1 382 ? 19.751 9.194 -0.927 1.00 91.38 382 THR A CA 1
ATOM 2929 C C . THR A 1 382 ? 19.743 7.671 -0.861 1.00 91.38 382 THR A C 1
ATOM 2931 O O . THR A 1 382 ? 18.686 7.048 -0.998 1.00 91.38 382 THR A O 1
ATOM 2934 N N . TYR A 1 383 ? 20.924 7.072 -0.690 1.00 90.38 383 TYR A N 1
ATOM 2935 C CA . TYR A 1 383 ? 21.045 5.633 -0.474 1.00 90.38 383 TYR A CA 1
ATOM 2936 C C . TYR A 1 383 ? 20.428 5.220 0.860 1.00 90.38 383 TYR A C 1
ATOM 2938 O O . TYR A 1 383 ? 20.551 5.927 1.858 1.00 90.38 383 TYR A O 1
ATOM 2946 N N . ASP A 1 384 ? 19.830 4.035 0.883 1.00 88.00 384 ASP A N 1
ATOM 2947 C CA . ASP A 1 384 ? 19.499 3.331 2.115 1.00 88.00 384 ASP A CA 1
ATOM 2948 C C . ASP A 1 384 ? 20.303 2.028 2.223 1.00 88.00 384 ASP A C 1
ATOM 2950 O O . ASP A 1 384 ? 21.059 1.638 1.324 1.00 88.00 384 ASP A O 1
ATOM 2954 N N . ARG A 1 385 ? 20.136 1.335 3.350 1.00 87.88 385 ARG A N 1
ATOM 2955 C CA . ARG A 1 385 ? 20.773 0.042 3.626 1.00 87.88 385 ARG A CA 1
ATOM 2956 C C . ARG A 1 385 ? 20.509 -1.018 2.551 1.00 87.88 385 ARG A C 1
ATOM 2958 O O . ARG A 1 385 ? 21.355 -1.890 2.351 1.00 87.88 385 ARG A O 1
ATOM 2965 N N . GLU A 1 386 ? 19.362 -0.953 1.877 1.00 90.94 386 GLU A N 1
ATOM 2966 C CA . GLU A 1 386 ? 18.913 -1.943 0.892 1.00 90.94 386 GLU A CA 1
ATOM 2967 C C . GLU A 1 386 ? 19.569 -1.746 -0.478 1.00 90.94 386 GLU A C 1
ATOM 2969 O O . GLU A 1 386 ? 19.802 -2.712 -1.207 1.00 90.94 386 GLU A O 1
ATOM 2974 N N . THR A 1 387 ? 19.851 -0.490 -0.831 1.00 92.44 387 THR A N 1
ATOM 2975 C CA . THR A 1 387 ? 20.206 -0.076 -2.197 1.00 92.44 387 THR A CA 1
ATOM 2976 C C . THR A 1 387 ? 21.588 0.566 -2.306 1.00 92.44 387 THR A C 1
ATOM 2978 O O . THR A 1 387 ? 21.911 1.184 -3.319 1.00 92.44 387 THR A O 1
ATOM 2981 N N . SER A 1 388 ? 22.440 0.396 -1.294 1.00 88.44 388 SER A N 1
ATOM 2982 C CA . SER A 1 388 ? 23.815 0.905 -1.297 1.00 88.44 388 SER A CA 1
ATOM 2983 C C . SER A 1 388 ? 24.569 0.530 -2.587 1.00 88.44 388 SER A C 1
ATOM 2985 O O . SER A 1 388 ? 24.650 -0.639 -2.983 1.00 88.44 388 SER A O 1
ATOM 2987 N N . GLY A 1 389 ? 25.085 1.547 -3.286 1.00 88.81 389 GLY A N 1
ATOM 2988 C CA . GLY A 1 389 ? 25.802 1.392 -4.556 1.00 88.81 389 GLY A CA 1
ATOM 2989 C C . GLY A 1 389 ? 24.932 1.016 -5.764 1.00 88.81 389 GLY A C 1
ATOM 2990 O O . GLY A 1 389 ? 25.461 0.509 -6.757 1.00 88.81 389 GLY A O 1
ATOM 2991 N N . PHE A 1 390 ? 23.610 1.195 -5.697 1.00 94.94 390 PHE A N 1
ATOM 2992 C CA . PHE A 1 390 ? 22.725 1.078 -6.859 1.00 94.94 390 PHE A CA 1
ATOM 2993 C C . PHE A 1 390 ? 22.812 2.320 -7.750 1.00 94.94 390 PHE A C 1
ATOM 2995 O O . PHE A 1 390 ? 22.911 3.441 -7.268 1.00 94.94 390 PHE A O 1
ATOM 3002 N N . SER A 1 391 ? 22.701 2.127 -9.059 1.00 97.38 391 SER A N 1
ATOM 3003 C CA . SER A 1 391 ? 22.343 3.188 -10.000 1.00 97.38 391 SER A CA 1
ATOM 3004 C C . SER A 1 391 ? 20.849 3.124 -10.335 1.00 97.38 391 SER A C 1
ATOM 3006 O O . SER A 1 391 ? 20.162 2.176 -9.941 1.00 97.38 391 SER A O 1
ATOM 3008 N N . ALA A 1 392 ? 20.319 4.096 -11.078 1.00 97.62 392 ALA A N 1
ATOM 3009 C CA . ALA A 1 392 ? 18.918 4.086 -11.496 1.00 97.62 392 ALA A CA 1
ATOM 3010 C C . ALA A 1 392 ? 18.563 2.830 -12.311 1.00 97.62 392 ALA A C 1
ATOM 3012 O O . ALA A 1 392 ? 17.503 2.238 -12.094 1.00 97.62 392 ALA A O 1
ATOM 3013 N N . SER A 1 393 ? 19.461 2.350 -13.178 1.00 98.06 393 SER A N 1
ATOM 3014 C CA . SER A 1 393 ? 19.242 1.091 -13.906 1.00 98.06 393 SER A CA 1
ATOM 3015 C C . SER A 1 393 ? 19.189 -0.147 -12.994 1.00 98.06 393 SER A C 1
ATOM 3017 O O . SER A 1 393 ? 18.476 -1.110 -13.300 1.00 98.06 393 SER A O 1
ATOM 3019 N N . CYS A 1 394 ? 19.857 -0.128 -11.831 1.00 97.94 394 CYS A N 1
ATOM 3020 C CA . CYS A 1 394 ? 19.715 -1.177 -10.814 1.00 97.94 394 CYS A CA 1
ATOM 3021 C C . CYS A 1 394 ? 18.310 -1.174 -10.190 1.00 97.94 394 CYS A C 1
ATOM 3023 O O . CYS A 1 394 ? 17.730 -2.245 -10.014 1.00 97.94 394 CYS A O 1
ATOM 3025 N N . PHE A 1 395 ? 17.733 0.003 -9.906 1.00 98.12 395 PHE A N 1
ATOM 3026 C CA . PHE A 1 395 ? 16.348 0.115 -9.418 1.00 98.12 395 PHE A CA 1
ATOM 3027 C C . PHE A 1 395 ? 15.352 -0.441 -10.440 1.00 98.12 395 PHE A C 1
ATOM 3029 O O . PHE A 1 395 ? 14.479 -1.236 -10.094 1.00 98.12 395 PHE A O 1
ATOM 3036 N N . VAL A 1 396 ? 15.521 -0.073 -11.712 1.00 98.50 396 VAL A N 1
ATOM 3037 C CA . VAL A 1 396 ? 14.708 -0.586 -12.822 1.00 98.50 396 VAL A CA 1
ATOM 3038 C C . VAL A 1 396 ? 14.807 -2.108 -12.925 1.00 98.50 396 VAL A C 1
ATOM 3040 O O . VAL A 1 396 ? 13.783 -2.781 -13.060 1.00 98.50 396 VAL A O 1
ATOM 3043 N N . THR A 1 397 ? 16.020 -2.661 -12.829 1.00 98.31 397 THR A N 1
ATOM 3044 C CA . THR A 1 397 ? 16.249 -4.116 -12.853 1.00 98.31 397 THR A CA 1
ATOM 3045 C C . THR A 1 397 ? 15.521 -4.792 -11.699 1.00 98.31 397 THR A C 1
ATOM 3047 O O . THR A 1 397 ? 14.787 -5.745 -11.922 1.00 98.31 397 THR A O 1
ATOM 3050 N N . ALA A 1 398 ? 15.658 -4.276 -10.477 1.00 98.19 398 ALA A N 1
ATOM 3051 C CA . ALA A 1 398 ? 15.031 -4.857 -9.294 1.00 98.19 398 ALA A CA 1
ATOM 3052 C C . ALA A 1 398 ? 13.493 -4.841 -9.368 1.00 98.19 398 ALA A C 1
ATOM 3054 O O . ALA A 1 398 ? 12.853 -5.840 -9.041 1.00 98.19 398 ALA A O 1
ATOM 3055 N N . ILE A 1 399 ? 12.893 -3.746 -9.852 1.00 98.62 399 ILE A N 1
ATOM 3056 C CA . ILE A 1 399 ? 11.442 -3.664 -10.088 1.00 98.62 399 ILE A CA 1
ATOM 3057 C C . ILE A 1 399 ? 11.014 -4.663 -11.165 1.00 98.62 399 ILE A C 1
ATOM 3059 O O . ILE A 1 399 ? 10.031 -5.383 -10.987 1.00 98.62 399 ILE A O 1
ATOM 3063 N N . THR A 1 400 ? 11.772 -4.741 -12.260 1.00 98.69 400 THR A N 1
ATOM 3064 C CA . THR A 1 400 ? 11.520 -5.693 -13.348 1.00 98.69 400 THR A CA 1
ATOM 3065 C C . THR A 1 400 ? 11.596 -7.129 -12.844 1.00 98.69 400 THR A C 1
ATOM 3067 O O . THR A 1 400 ? 10.711 -7.924 -13.143 1.00 98.69 400 THR A O 1
ATOM 3070 N N . ASP A 1 401 ? 12.598 -7.459 -12.030 1.00 98.31 401 ASP A N 1
ATOM 3071 C CA . ASP A 1 401 ? 12.780 -8.790 -11.457 1.00 98.31 401 ASP A CA 1
ATOM 3072 C C . ASP A 1 401 ? 11.682 -9.154 -10.457 1.00 98.31 401 ASP A C 1
ATOM 3074 O O . ASP A 1 401 ? 11.239 -10.305 -10.431 1.00 98.31 401 ASP A O 1
ATOM 3078 N N . ALA A 1 402 ? 11.202 -8.187 -9.670 1.00 98.19 402 ALA A N 1
ATOM 3079 C CA . ALA A 1 402 ? 10.061 -8.377 -8.782 1.00 98.19 402 ALA A CA 1
ATOM 3080 C C . ALA A 1 402 ? 8.779 -8.671 -9.578 1.00 98.19 402 ALA A C 1
ATOM 3082 O O . ALA A 1 402 ? 8.116 -9.674 -9.316 1.00 98.19 402 ALA A O 1
ATOM 3083 N N . LEU A 1 403 ? 8.469 -7.855 -10.591 1.00 98.56 403 LEU A N 1
ATOM 3084 C CA . LEU A 1 403 ? 7.275 -8.007 -11.434 1.00 98.56 403 LEU A CA 1
ATOM 3085 C C . LEU A 1 403 ? 7.318 -9.274 -12.290 1.00 98.56 403 LEU A C 1
ATOM 3087 O O . LEU A 1 403 ? 6.308 -9.965 -12.422 1.00 98.56 403 LEU A O 1
ATOM 3091 N N . ASN A 1 404 ? 8.491 -9.615 -12.829 1.00 98.44 404 ASN A N 1
ATOM 3092 C CA . ASN A 1 404 ? 8.705 -10.862 -13.555 1.00 98.44 404 ASN A CA 1
ATOM 3093 C C . ASN A 1 404 ? 8.804 -12.078 -12.638 1.00 98.44 404 ASN A C 1
ATOM 3095 O O . ASN A 1 404 ? 8.765 -13.207 -13.127 1.00 98.44 404 ASN A O 1
ATOM 3099 N N . ARG A 1 405 ? 8.967 -11.876 -11.326 1.00 97.31 405 ARG A N 1
ATOM 3100 C CA . ARG A 1 405 ? 9.299 -12.937 -10.369 1.00 97.31 405 ARG A CA 1
ATOM 3101 C C . ARG A 1 405 ? 10.497 -13.758 -10.855 1.00 97.31 405 ARG A C 1
ATOM 3103 O O . ARG A 1 405 ? 10.493 -14.983 -10.735 1.00 97.31 405 ARG A O 1
ATOM 3110 N N . THR A 1 406 ? 11.527 -13.098 -11.397 1.00 96.31 406 THR A N 1
ATOM 3111 C CA . THR A 1 406 ? 12.674 -13.721 -12.091 1.00 96.31 406 THR A CA 1
ATOM 3112 C C . THR A 1 406 ? 13.294 -14.866 -11.287 1.00 96.31 406 THR A C 1
ATOM 3114 O O . THR A 1 406 ? 13.610 -15.926 -11.832 1.00 96.31 406 THR A O 1
ATOM 3117 N N . TYR A 1 407 ? 13.411 -14.678 -9.971 1.00 92.69 407 TYR A N 1
ATOM 3118 C CA . TYR A 1 407 ? 14.013 -15.636 -9.042 1.00 92.69 407 TYR A CA 1
ATOM 3119 C C . TYR A 1 407 ? 12.988 -16.421 -8.203 1.00 92.69 407 TYR A C 1
ATOM 3121 O O . TYR A 1 407 ? 13.381 -17.160 -7.307 1.00 92.69 407 TYR A O 1
ATOM 3129 N N . GLY A 1 408 ? 11.687 -16.278 -8.471 1.00 88.12 408 GLY A N 1
ATOM 3130 C CA . GLY A 1 408 ? 10.614 -16.996 -7.774 1.00 88.12 408 GLY A CA 1
ATOM 3131 C C . GLY A 1 408 ? 10.335 -18.387 -8.356 1.00 88.12 408 GLY A C 1
ATOM 3132 O O . GLY A 1 408 ? 11.128 -18.936 -9.127 1.00 88.12 408 GLY A O 1
ATOM 3133 N N . HIS A 1 409 ? 9.176 -18.963 -8.028 1.00 86.50 409 HIS A N 1
ATOM 3134 C CA . HIS A 1 409 ? 8.753 -20.267 -8.555 1.00 86.50 409 HIS A CA 1
ATOM 3135 C C . HIS A 1 409 ? 8.628 -20.277 -10.083 1.00 86.50 409 HIS A C 1
ATOM 3137 O O . HIS A 1 409 ? 8.019 -19.385 -10.666 1.00 86.50 409 HIS A O 1
ATOM 3143 N N . LEU A 1 410 ? 9.150 -21.333 -10.720 1.00 85.06 410 LEU A N 1
ATOM 3144 C CA . LEU A 1 410 ? 9.253 -21.465 -12.183 1.00 85.06 410 LEU A CA 1
ATOM 3145 C C . LEU A 1 410 ? 7.928 -21.238 -12.927 1.00 85.06 410 LEU A C 1
ATOM 3147 O O . LEU A 1 410 ? 7.922 -20.569 -13.955 1.00 85.06 410 LEU A O 1
ATOM 3151 N N . ASN A 1 411 ? 6.813 -21.736 -12.389 1.00 87.94 411 ASN A N 1
ATOM 3152 C CA . ASN A 1 411 ? 5.497 -21.639 -13.033 1.00 87.94 411 ASN A CA 1
ATOM 3153 C C . ASN A 1 411 ? 4.894 -20.225 -13.011 1.00 87.94 411 ASN A C 1
ATOM 3155 O O . ASN A 1 411 ? 3.922 -19.971 -13.712 1.00 87.94 411 ASN A O 1
ATOM 3159 N N . ASN A 1 412 ? 5.460 -19.322 -12.208 1.00 89.56 412 ASN A N 1
ATOM 3160 C CA . ASN A 1 412 ? 4.928 -17.982 -11.971 1.00 89.56 412 ASN A CA 1
ATOM 3161 C C . ASN A 1 412 ? 5.777 -16.883 -12.630 1.00 89.56 412 ASN A C 1
ATOM 3163 O O . ASN A 1 412 ? 5.475 -15.699 -12.467 1.00 89.56 412 ASN A O 1
ATOM 3167 N N . ARG A 1 413 ? 6.865 -17.252 -13.318 1.00 95.31 413 ARG A N 1
ATOM 3168 C CA . ARG A 1 413 ? 7.816 -16.295 -13.892 1.00 95.31 413 ARG A CA 1
ATOM 3169 C C . ARG A 1 413 ? 7.282 -15.688 -15.185 1.00 95.31 413 ARG A C 1
ATOM 3171 O O . ARG A 1 413 ? 6.738 -16.396 -16.029 1.00 95.31 413 ARG A O 1
ATOM 3178 N N . LEU A 1 414 ? 7.530 -14.399 -15.369 1.00 97.38 414 LEU A N 1
ATOM 3179 C CA . LEU A 1 414 ? 7.358 -13.686 -16.633 1.00 97.38 414 LEU A CA 1
ATOM 3180 C C . LEU A 1 414 ? 8.735 -13.362 -17.235 1.00 97.38 414 LEU A C 1
ATOM 3182 O O . LEU A 1 414 ? 9.774 -13.571 -16.605 1.00 97.38 414 LEU A O 1
ATOM 3186 N N . LYS A 1 415 ? 8.748 -12.879 -18.480 1.00 96.69 415 LYS A N 1
ATOM 3187 C CA . LYS A 1 415 ? 9.968 -12.503 -19.218 1.00 96.69 415 LYS A CA 1
ATOM 3188 C C . LYS A 1 415 ? 9.803 -11.168 -19.953 1.00 96.69 415 LYS A C 1
ATOM 3190 O O . LYS A 1 415 ? 10.344 -10.998 -21.040 1.00 96.69 415 LYS A O 1
ATOM 3195 N N . ASN A 1 416 ? 9.018 -10.256 -19.383 1.00 98.19 416 ASN A N 1
ATOM 3196 C CA . ASN A 1 416 ? 8.766 -8.951 -19.992 1.00 98.19 416 ASN A CA 1
ATOM 3197 C C . ASN A 1 416 ? 9.998 -8.052 -19.837 1.00 98.19 416 ASN A C 1
ATOM 3199 O O . ASN A 1 416 ? 10.754 -8.177 -18.866 1.00 98.19 416 ASN A O 1
ATOM 3203 N N . ASN A 1 417 ? 10.192 -7.147 -20.788 1.00 97.94 417 ASN A N 1
ATOM 3204 C CA . ASN A 1 417 ? 11.313 -6.215 -20.793 1.00 97.94 417 ASN A CA 1
ATOM 3205 C C . ASN A 1 417 ? 11.119 -5.102 -19.749 1.00 97.94 417 ASN A C 1
ATOM 3207 O O . ASN A 1 417 ? 9.979 -4.748 -19.441 1.00 97.94 417 ASN A O 1
ATOM 3211 N N . PRO A 1 418 ? 12.200 -4.472 -19.250 1.00 98.31 418 PRO A N 1
ATOM 3212 C CA . PRO A 1 418 ? 12.078 -3.377 -18.286 1.00 98.31 418 PRO A CA 1
ATOM 3213 C C . PRO A 1 418 ? 11.194 -2.215 -18.763 1.00 98.31 418 PRO A C 1
ATOM 3215 O O . PRO A 1 418 ? 10.406 -1.678 -17.983 1.00 98.31 418 PRO A O 1
ATOM 3218 N N . SER A 1 419 ? 11.256 -1.875 -20.056 1.00 97.25 419 SER A N 1
ATOM 3219 C CA . SER A 1 419 ? 10.446 -0.815 -20.674 1.00 97.25 419 SER A CA 1
ATOM 3220 C C . SER A 1 419 ? 8.934 -1.089 -20.661 1.00 97.25 419 SER A C 1
ATOM 3222 O O . SER A 1 419 ? 8.126 -0.159 -20.740 1.00 97.25 419 SER A O 1
ATOM 3224 N N . GLU A 1 420 ? 8.528 -2.354 -20.510 1.00 98.06 420 GLU A N 1
ATOM 3225 C CA . GLU A 1 420 ? 7.128 -2.744 -20.328 1.00 98.06 420 GLU A CA 1
ATOM 3226 C C . GLU A 1 420 ? 6.640 -2.464 -18.903 1.00 98.06 420 GLU A C 1
ATOM 3228 O O . GLU A 1 420 ? 5.437 -2.379 -18.675 1.00 98.06 420 GLU A O 1
ATOM 3233 N N . TYR A 1 421 ? 7.534 -2.257 -17.938 1.00 98.56 421 TYR A N 1
ATOM 3234 C CA . TYR A 1 421 ? 7.171 -1.945 -16.555 1.00 98.56 421 TYR A CA 1
ATOM 3235 C C . TYR A 1 421 ? 7.427 -0.501 -16.167 1.00 98.56 421 TYR A C 1
ATOM 3237 O O . TYR A 1 421 ? 6.670 0.046 -15.365 1.00 98.56 421 TYR A O 1
ATOM 3245 N N . ILE A 1 422 ? 8.465 0.117 -16.724 1.00 98.44 422 ILE A N 1
ATOM 3246 C CA . ILE A 1 422 ? 8.873 1.493 -16.448 1.00 98.44 422 ILE A CA 1
ATOM 3247 C C . ILE A 1 422 ? 9.222 2.142 -17.779 1.00 98.44 422 ILE A C 1
ATOM 3249 O O . ILE A 1 422 ? 10.087 1.659 -18.497 1.00 98.44 422 ILE A O 1
ATOM 3253 N N . ASN A 1 423 ? 8.580 3.262 -18.099 1.00 96.12 423 ASN A N 1
ATOM 3254 C CA . ASN A 1 423 ? 8.887 4.017 -19.316 1.00 96.12 423 ASN A CA 1
ATOM 3255 C C . ASN A 1 423 ? 9.434 5.417 -19.037 1.00 96.12 423 ASN A C 1
ATOM 3257 O O . ASN A 1 423 ? 9.937 6.060 -19.955 1.00 96.12 423 ASN A O 1
ATOM 3261 N N . THR A 1 424 ? 9.343 5.893 -17.794 1.00 97.88 424 THR A N 1
ATOM 3262 C CA . THR A 1 424 ? 9.850 7.201 -17.379 1.00 97.88 424 THR A CA 1
ATOM 3263 C C . THR A 1 424 ? 10.505 7.097 -16.005 1.00 97.88 424 THR A C 1
ATOM 3265 O O . THR A 1 424 ? 9.956 6.467 -15.103 1.00 97.88 424 THR A O 1
ATOM 3268 N N . VAL A 1 425 ? 11.668 7.724 -15.834 1.00 98.50 425 VAL A N 1
ATOM 3269 C CA . VAL A 1 425 ? 12.379 7.800 -14.550 1.00 98.50 425 VAL A CA 1
ATOM 3270 C C . VAL A 1 425 ? 12.547 9.262 -14.175 1.00 98.50 425 VAL A C 1
ATOM 3272 O O . VAL A 1 425 ? 13.106 10.046 -14.940 1.00 98.50 425 VAL A O 1
ATOM 3275 N N . PHE A 1 426 ? 12.057 9.638 -13.002 1.00 98.31 426 PHE A N 1
ATOM 3276 C CA . PHE A 1 426 ? 12.316 10.949 -12.427 1.00 98.31 426 PHE A CA 1
ATOM 3277 C C . PHE A 1 426 ? 13.535 10.843 -11.520 1.00 98.31 426 PHE A C 1
ATOM 3279 O O . PHE A 1 426 ? 13.661 9.889 -10.758 1.00 98.31 426 PHE A O 1
ATOM 3286 N N . VAL A 1 427 ? 14.424 11.829 -11.575 1.00 98.00 427 VAL A N 1
ATOM 3287 C CA . VAL A 1 427 ? 15.688 11.851 -10.831 1.00 98.00 427 VAL A CA 1
ATOM 3288 C C . VAL A 1 427 ? 15.770 13.168 -10.057 1.00 98.00 427 VAL A C 1
ATOM 3290 O O . VAL A 1 427 ? 15.668 14.224 -10.682 1.00 98.00 427 VAL A O 1
ATOM 3293 N N . PRO A 1 428 ? 15.933 13.152 -8.724 1.00 97.06 428 PRO A N 1
ATOM 3294 C CA . PRO A 1 428 ? 16.160 14.383 -7.971 1.00 97.06 428 PRO A CA 1
ATOM 3295 C C . PRO A 1 428 ? 17.540 14.955 -8.333 1.00 97.06 428 PRO A C 1
ATOM 3297 O O . PRO A 1 428 ? 18.520 14.211 -8.364 1.00 97.06 428 PRO A O 1
ATOM 3300 N N . LYS A 1 429 ? 17.626 16.254 -8.642 1.00 95.75 429 LYS A N 1
ATOM 3301 C CA . LYS A 1 429 ? 18.840 16.894 -9.187 1.00 95.75 429 LYS A CA 1
ATOM 3302 C C . LYS A 1 429 ? 20.081 16.733 -8.313 1.00 95.75 429 LYS A C 1
ATOM 3304 O O . LYS A 1 429 ? 21.141 16.417 -8.844 1.00 95.75 429 LYS A O 1
ATOM 3309 N N . ASP A 1 430 ? 19.932 16.889 -7.005 1.00 95.00 430 ASP A N 1
ATOM 3310 C CA . ASP A 1 430 ? 21.035 16.773 -6.047 1.00 95.00 430 ASP A CA 1
ATOM 3311 C C . ASP A 1 430 ? 21.202 15.338 -5.520 1.00 95.00 430 ASP A C 1
ATOM 3313 O O . ASP A 1 430 ? 21.993 15.096 -4.616 1.00 95.00 430 ASP A O 1
ATOM 3317 N N . GLY A 1 431 ? 20.450 14.369 -6.056 1.00 93.94 431 GLY A N 1
ATOM 3318 C CA . GLY A 1 431 ? 20.436 12.994 -5.568 1.00 93.94 431 GLY A CA 1
ATOM 3319 C C . GLY A 1 431 ? 21.787 12.276 -5.667 1.00 93.94 431 GLY A C 1
ATOM 3320 O O . GLY A 1 431 ? 22.542 12.439 -6.620 1.00 93.94 431 GLY A O 1
ATOM 3321 N N . GLN A 1 432 ? 22.065 11.405 -4.696 1.00 94.88 432 GLN A N 1
ATOM 3322 C CA . GLN A 1 432 ? 23.291 10.599 -4.623 1.00 94.88 432 GLN A CA 1
ATOM 3323 C C . GLN A 1 432 ? 23.291 9.393 -5.577 1.00 94.88 432 GLN A C 1
ATOM 3325 O O . GLN A 1 432 ? 24.346 8.816 -5.854 1.00 94.88 432 GLN A O 1
ATOM 3330 N N . ILE A 1 433 ? 22.112 8.971 -6.042 1.00 96.44 433 ILE A N 1
ATOM 3331 C CA . ILE A 1 433 ? 21.953 7.793 -6.897 1.00 96.44 433 ILE A CA 1
ATOM 3332 C C . ILE A 1 433 ? 22.177 8.206 -8.359 1.00 96.44 433 ILE A C 1
ATOM 3334 O O . ILE A 1 433 ? 21.423 9.027 -8.886 1.00 96.44 433 ILE A O 1
ATOM 3338 N N . PRO A 1 434 ? 23.184 7.645 -9.051 1.00 96.19 434 PRO A N 1
ATOM 3339 C CA . PRO A 1 434 ? 23.491 8.027 -10.420 1.00 96.19 434 PRO A CA 1
ATOM 3340 C C . PRO A 1 434 ? 22.404 7.537 -11.380 1.00 96.19 434 PRO A C 1
ATOM 3342 O O . PRO A 1 434 ? 22.027 6.367 -11.358 1.00 96.19 434 PRO A O 1
ATOM 3345 N N . ALA A 1 435 ? 21.957 8.418 -12.276 1.00 94.25 435 ALA A N 1
ATOM 3346 C CA . ALA A 1 435 ? 20.935 8.107 -13.278 1.00 94.25 435 ALA A CA 1
ATOM 3347 C C . ALA A 1 435 ? 21.410 7.181 -14.413 1.00 94.25 435 ALA A C 1
ATOM 3349 O O . ALA A 1 435 ? 20.583 6.698 -15.170 1.00 94.25 435 ALA A O 1
ATOM 3350 N N . ASP A 1 436 ? 22.728 7.018 -14.594 1.00 96.00 436 ASP A N 1
ATOM 3351 C CA . ASP A 1 436 ? 23.359 6.095 -15.552 1.00 96.00 436 ASP A CA 1
ATOM 3352 C C . ASP A 1 436 ? 22.638 5.921 -16.911 1.00 96.00 436 ASP A C 1
ATOM 3354 O O . ASP A 1 436 ? 22.362 4.814 -17.371 1.00 96.00 436 ASP A O 1
ATOM 3358 N N . ILE A 1 437 ? 22.397 7.051 -17.593 1.00 96.38 437 ILE A N 1
ATOM 3359 C CA . ILE A 1 437 ? 21.541 7.189 -18.790 1.00 96.38 437 ILE A CA 1
ATOM 3360 C C . ILE A 1 437 ? 21.799 6.139 -19.883 1.00 96.38 437 ILE A C 1
ATOM 3362 O O . ILE A 1 437 ? 20.856 5.660 -20.506 1.00 96.38 437 ILE A O 1
ATOM 3366 N N . LYS A 1 438 ? 23.059 5.750 -20.125 1.00 96.56 438 LYS A N 1
ATOM 3367 C CA . LYS A 1 438 ? 23.395 4.720 -21.128 1.00 96.56 438 LYS A CA 1
ATOM 3368 C C . LYS A 1 438 ? 22.814 3.349 -20.763 1.00 96.56 438 LYS A C 1
ATOM 3370 O O . LYS A 1 438 ? 22.302 2.658 -21.640 1.00 96.56 438 LYS A O 1
ATOM 3375 N N . SER A 1 439 ? 22.872 2.975 -19.487 1.00 97.69 439 SER A N 1
ATOM 3376 C CA . SER A 1 439 ? 22.313 1.721 -18.975 1.00 97.69 439 SER A CA 1
ATOM 3377 C C . SER A 1 439 ? 20.786 1.748 -19.002 1.00 97.69 439 SER A C 1
ATOM 3379 O O . SER A 1 439 ? 20.171 0.780 -19.440 1.00 97.69 439 SER A O 1
ATOM 3381 N N . LEU A 1 440 ? 20.171 2.877 -18.623 1.00 97.94 440 LEU A N 1
ATOM 3382 C CA . LEU A 1 440 ? 18.721 3.070 -18.745 1.00 97.94 440 LEU A CA 1
ATOM 3383 C C . LEU A 1 440 ? 18.250 2.955 -20.202 1.00 97.94 440 LEU A C 1
ATOM 3385 O O . LEU A 1 440 ? 17.289 2.241 -20.488 1.00 97.94 440 LEU A O 1
ATOM 3389 N N . ALA A 1 441 ? 18.965 3.575 -21.143 1.00 97.19 441 ALA A N 1
ATOM 3390 C CA . ALA A 1 441 ? 18.653 3.472 -22.566 1.00 97.19 441 ALA A CA 1
ATOM 3391 C C . ALA A 1 441 ? 18.764 2.024 -23.077 1.00 97.19 441 ALA A C 1
ATOM 3393 O O . ALA A 1 441 ? 17.907 1.580 -23.839 1.00 97.19 441 ALA A O 1
ATOM 3394 N N . ALA A 1 442 ? 19.762 1.259 -22.616 1.00 97.12 442 ALA A N 1
ATOM 3395 C CA . ALA A 1 442 ? 19.897 -0.165 -22.935 1.00 97.12 442 ALA A CA 1
ATOM 3396 C C . ALA A 1 442 ? 18.744 -1.022 -22.372 1.00 97.12 442 ALA A C 1
ATOM 3398 O O . ALA A 1 442 ? 18.409 -2.054 -22.946 1.00 97.12 442 ALA A O 1
ATOM 3399 N N . GLN A 1 443 ? 18.101 -0.575 -21.290 1.00 97.62 443 GLN A N 1
ATOM 3400 C CA . GLN A 1 443 ? 16.876 -1.167 -20.736 1.00 97.62 443 GLN A CA 1
ATOM 3401 C C . GLN A 1 443 ? 15.592 -0.672 -21.433 1.00 97.62 443 GLN A C 1
ATOM 3403 O O . GLN A 1 443 ? 14.488 -1.056 -21.043 1.00 97.62 443 GLN A O 1
ATOM 3408 N N . GLY A 1 444 ? 15.715 0.171 -22.466 1.00 96.25 444 GLY A N 1
ATOM 3409 C CA . GLY A 1 444 ? 14.594 0.743 -23.214 1.00 96.25 444 GLY A CA 1
ATOM 3410 C C . GLY A 1 444 ? 13.945 1.961 -22.549 1.00 96.25 444 GLY A C 1
ATOM 3411 O O . GLY A 1 444 ? 12.847 2.353 -22.942 1.00 96.25 444 GLY A O 1
ATOM 3412 N N . ILE A 1 445 ? 14.600 2.567 -21.555 1.00 96.69 445 ILE A N 1
ATOM 3413 C CA . ILE A 1 445 ? 14.114 3.752 -20.843 1.00 96.69 445 ILE A CA 1
ATOM 3414 C C . ILE A 1 445 ? 14.793 4.987 -21.423 1.00 96.69 445 ILE A C 1
ATOM 3416 O O . ILE A 1 445 ? 15.975 5.236 -21.196 1.00 96.69 445 ILE A O 1
ATOM 3420 N N . VAL A 1 446 ? 14.021 5.772 -22.170 1.00 88.69 446 VAL A N 1
ATOM 3421 C CA . VAL A 1 446 ? 14.518 6.971 -22.867 1.00 88.69 446 VAL A CA 1
ATOM 3422 C C . VAL A 1 446 ? 14.023 8.280 -22.253 1.00 88.69 446 VAL A C 1
ATOM 3424 O O . VAL A 1 446 ? 14.599 9.333 -22.510 1.00 88.69 446 VAL A O 1
ATOM 3427 N N . HIS A 1 447 ? 12.983 8.232 -21.417 1.00 95.12 447 HIS A N 1
ATOM 3428 C CA . HIS A 1 447 ? 12.450 9.408 -20.735 1.00 95.12 447 HIS A CA 1
ATOM 3429 C C . HIS A 1 447 ? 13.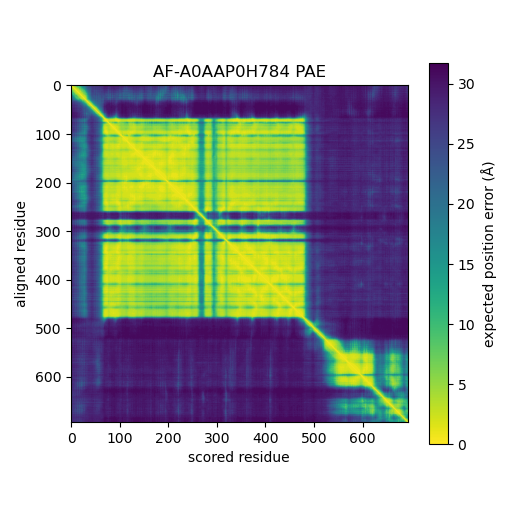010 9.494 -19.315 1.00 95.12 447 HIS A C 1
ATOM 3431 O O . HIS A 1 447 ? 12.484 8.879 -18.387 1.00 95.12 447 HIS A O 1
ATOM 3437 N N . VAL A 1 448 ? 14.080 10.270 -19.149 1.00 97.31 448 VAL A N 1
ATOM 3438 C CA . VAL A 1 448 ? 14.666 10.584 -17.840 1.00 97.31 448 VAL A CA 1
ATOM 3439 C C . VAL A 1 448 ? 14.467 12.069 -17.561 1.00 97.31 448 VAL A C 1
ATOM 3441 O O . VAL A 1 448 ? 14.892 12.909 -18.353 1.00 97.31 448 VAL A O 1
ATOM 3444 N N . VAL A 1 449 ? 13.792 12.395 -16.460 1.00 97.44 449 VAL A N 1
ATOM 3445 C CA . VAL A 1 449 ? 13.428 13.771 -16.096 1.00 97.44 449 VAL A CA 1
ATOM 3446 C C . VAL A 1 449 ? 14.121 14.145 -14.796 1.00 97.44 449 VAL A C 1
ATOM 3448 O O . VAL A 1 449 ? 13.888 13.522 -13.763 1.00 97.44 449 VAL A O 1
ATOM 3451 N N . HIS A 1 450 ? 14.956 15.179 -14.833 1.00 97.50 450 HIS A N 1
ATOM 3452 C CA . HIS A 1 450 ? 15.563 15.734 -13.628 1.00 97.50 450 HIS A CA 1
ATOM 3453 C C . HIS A 1 450 ? 14.615 16.744 -12.980 1.00 97.50 450 HIS A C 1
ATOM 3455 O O . HIS A 1 450 ? 14.161 17.679 -13.638 1.00 97.50 450 HIS A O 1
ATOM 3461 N N . VAL A 1 451 ? 14.333 16.557 -11.695 1.00 97.75 451 VAL A N 1
ATOM 3462 C CA . VAL A 1 451 ? 13.380 17.354 -10.912 1.00 97.75 451 VAL A CA 1
ATOM 3463 C C . VAL A 1 451 ? 14.123 18.028 -9.764 1.00 97.75 451 VAL A C 1
ATOM 3465 O O . VAL A 1 451 ? 15.049 17.437 -9.206 1.00 97.75 451 VAL A O 1
ATOM 3468 N N . GLU A 1 452 ? 13.734 19.255 -9.415 1.00 97.69 452 GLU A N 1
ATOM 3469 C CA . GLU A 1 452 ? 14.310 19.962 -8.266 1.00 97.69 452 GLU A CA 1
ATOM 3470 C C . GLU A 1 452 ? 14.198 19.143 -6.976 1.00 97.69 452 GLU A C 1
ATOM 3472 O O . GLU A 1 452 ? 13.233 18.402 -6.745 1.00 97.69 452 GLU A O 1
ATOM 3477 N N . SER A 1 453 ? 15.210 19.293 -6.131 1.00 95.88 453 SER A N 1
ATOM 3478 C CA . SER A 1 453 ? 15.339 18.594 -4.860 1.00 95.88 453 SER A CA 1
ATOM 3479 C C . SER A 1 453 ? 15.512 19.558 -3.698 1.00 95.88 453 SER A C 1
ATOM 3481 O O . SER A 1 453 ? 15.848 20.727 -3.859 1.00 95.88 453 SER A O 1
ATOM 3483 N N . MET A 1 454 ? 15.270 19.043 -2.499 1.00 93.81 454 MET A N 1
ATOM 3484 C CA . MET A 1 454 ? 15.529 19.719 -1.238 1.00 93.81 454 MET A CA 1
ATOM 3485 C C . MET A 1 454 ? 16.150 18.738 -0.241 1.00 93.81 454 MET A C 1
ATOM 3487 O O . MET A 1 454 ? 16.001 17.521 -0.366 1.00 93.81 454 MET A O 1
ATOM 3491 N N . HIS A 1 455 ? 16.843 19.270 0.763 1.00 91.69 455 HIS A N 1
ATOM 3492 C CA . HIS A 1 455 ? 17.449 18.472 1.822 1.00 91.69 455 HIS A CA 1
ATOM 3493 C C . HIS A 1 455 ? 16.523 18.401 3.043 1.00 91.69 455 HIS A C 1
ATOM 3495 O O . HIS A 1 455 ? 16.284 19.406 3.713 1.00 91.69 455 HIS A O 1
ATOM 3501 N N . ASP A 1 456 ? 16.036 17.206 3.363 1.00 85.12 456 ASP A N 1
ATOM 3502 C CA . ASP A 1 456 ? 15.335 16.910 4.607 1.00 85.12 456 ASP A CA 1
ATOM 3503 C C . ASP A 1 456 ? 16.334 16.376 5.657 1.00 85.12 456 ASP A C 1
ATOM 3505 O O . ASP A 1 456 ? 17.044 15.402 5.395 1.00 85.12 456 ASP A O 1
ATOM 3509 N N . PRO A 1 457 ? 16.392 16.956 6.869 1.00 79.12 457 PRO A N 1
ATOM 3510 C CA . PRO A 1 457 ? 17.339 16.537 7.904 1.00 79.12 457 PRO A CA 1
ATOM 3511 C C . PRO A 1 457 ? 17.234 15.068 8.348 1.00 79.12 457 PRO A C 1
ATOM 3513 O O . PRO A 1 457 ? 18.182 14.551 8.930 1.00 79.12 457 PRO A O 1
ATOM 3516 N N . LYS A 1 458 ? 16.087 14.408 8.141 1.00 76.06 458 LYS A N 1
ATOM 3517 C CA . LYS A 1 458 ? 15.807 13.044 8.621 1.00 76.06 458 LYS A CA 1
ATOM 3518 C C . LYS A 1 458 ? 15.905 11.982 7.537 1.00 76.06 458 LYS A C 1
ATOM 3520 O O . LYS A 1 458 ? 16.135 10.820 7.861 1.00 76.06 458 LYS A O 1
ATOM 3525 N N . VAL A 1 459 ? 15.647 12.344 6.283 1.00 77.06 459 VAL A N 1
ATOM 3526 C CA . VAL A 1 459 ? 15.608 11.382 5.165 1.00 77.06 459 VAL A CA 1
ATOM 3527 C C . VAL A 1 459 ? 16.601 11.705 4.048 1.00 77.06 459 VAL A C 1
ATOM 3529 O O . VAL A 1 459 ? 16.703 10.935 3.098 1.00 77.06 459 VAL A O 1
ATOM 3532 N N . GLY A 1 460 ? 17.359 12.796 4.172 1.00 87.00 460 GLY A N 1
ATOM 3533 C CA . GLY A 1 460 ? 18.340 13.220 3.183 1.00 87.00 460 GLY A CA 1
ATOM 3534 C C . GLY A 1 460 ? 17.685 13.951 2.017 1.00 87.00 460 GLY A C 1
ATOM 3535 O O . GLY A 1 460 ? 16.814 14.800 2.197 1.00 87.00 460 GLY A O 1
ATOM 3536 N N . ILE A 1 461 ? 18.122 13.652 0.800 1.00 92.06 461 ILE A N 1
ATOM 3537 C CA . ILE A 1 461 ? 17.691 14.376 -0.395 1.00 92.06 461 ILE A CA 1
ATOM 3538 C C . ILE A 1 461 ? 16.341 13.834 -0.855 1.00 92.06 461 ILE A C 1
ATOM 3540 O O . ILE A 1 461 ? 16.179 12.639 -1.111 1.00 92.06 461 ILE A O 1
ATOM 3544 N N . VAL A 1 462 ? 15.369 14.730 -0.983 1.00 92.19 462 VAL A N 1
ATOM 3545 C CA . VAL A 1 462 ? 14.010 14.433 -1.443 1.00 92.19 462 VAL A CA 1
ATOM 3546 C C . VAL A 1 462 ? 13.625 15.372 -2.577 1.00 92.19 462 VAL A C 1
ATOM 3548 O O . VAL A 1 462 ? 14.254 16.408 -2.783 1.00 92.19 462 VAL A O 1
ATOM 3551 N N . TYR A 1 463 ? 12.586 15.020 -3.327 1.00 94.88 463 TYR A N 1
ATOM 3552 C CA . TYR A 1 463 ? 12.019 15.927 -4.321 1.00 94.88 463 TYR A CA 1
ATOM 3553 C C . TYR A 1 463 ? 11.430 17.169 -3.658 1.00 94.88 463 TYR A C 1
ATOM 3555 O O . TYR A 1 463 ? 10.750 17.062 -2.636 1.00 94.88 463 TYR A O 1
ATOM 3563 N N . GLU A 1 464 ? 11.619 18.327 -4.286 1.00 95.19 464 GLU A N 1
ATOM 3564 C CA . GLU A 1 464 ? 10.809 19.497 -3.969 1.00 95.19 464 GLU A CA 1
ATOM 3565 C C . GLU A 1 464 ? 9.364 19.217 -4.444 1.00 95.19 464 GLU A C 1
ATOM 3567 O O . GLU A 1 464 ? 9.159 18.905 -5.626 1.00 95.19 464 GLU A O 1
ATOM 3572 N N . PRO A 1 465 ? 8.353 19.239 -3.547 1.00 94.62 465 PRO A N 1
ATOM 3573 C CA . PRO A 1 465 ? 7.019 18.745 -3.875 1.00 94.62 465 PRO A CA 1
ATOM 3574 C C . PRO A 1 465 ? 6.365 19.437 -5.072 1.00 94.62 465 PRO A C 1
ATOM 3576 O O . PRO A 1 465 ? 5.767 18.747 -5.895 1.00 94.62 465 PRO A O 1
ATOM 3579 N N . LYS A 1 466 ? 6.477 20.765 -5.210 1.00 95.31 466 LYS A N 1
ATOM 3580 C CA . LYS A 1 466 ? 5.811 21.495 -6.303 1.00 95.31 466 LYS A CA 1
ATOM 3581 C C . LYS A 1 466 ? 6.393 21.109 -7.655 1.00 95.31 466 LYS A C 1
ATOM 3583 O O . LYS A 1 466 ? 5.650 20.727 -8.552 1.00 95.31 466 LYS A O 1
ATOM 3588 N N . SER A 1 467 ? 7.714 21.100 -7.758 1.00 96.56 467 SER A N 1
ATOM 3589 C CA . SER A 1 467 ? 8.466 20.745 -8.960 1.00 96.56 467 SER A CA 1
ATOM 3590 C C . SER A 1 467 ? 8.178 19.311 -9.398 1.00 96.56 467 SER A C 1
ATOM 3592 O O . SER A 1 467 ? 8.043 19.037 -10.591 1.00 96.56 467 SER A O 1
ATOM 3594 N N . LEU A 1 468 ? 8.033 18.384 -8.446 1.00 96.31 468 LEU A N 1
ATOM 3595 C CA . LEU A 1 468 ? 7.631 17.010 -8.744 1.00 96.31 468 LEU A CA 1
ATOM 3596 C C . LEU A 1 468 ? 6.219 16.939 -9.330 1.00 96.31 468 LEU A C 1
ATOM 3598 O O . LEU A 1 468 ? 6.006 16.256 -10.334 1.00 96.31 468 LEU A O 1
ATOM 3602 N N . ILE A 1 469 ? 5.257 17.623 -8.710 1.00 95.00 469 ILE A N 1
ATOM 3603 C CA . ILE A 1 469 ? 3.872 17.620 -9.185 1.00 95.00 469 ILE A CA 1
ATOM 3604 C C . ILE A 1 469 ? 3.749 18.334 -10.537 1.00 95.00 469 ILE A C 1
ATOM 3606 O O . ILE A 1 469 ? 3.034 17.845 -11.407 1.00 95.00 469 ILE A O 1
ATOM 3610 N N . GLU A 1 470 ? 4.498 19.412 -10.773 1.00 95.44 470 GLU A N 1
ATOM 3611 C CA . GLU A 1 470 ? 4.589 20.080 -12.077 1.00 95.44 470 GLU A CA 1
ATOM 3612 C C . GLU A 1 470 ? 5.184 19.161 -13.153 1.00 95.44 470 GLU A C 1
ATOM 3614 O O . GLU A 1 470 ? 4.639 19.057 -14.254 1.00 95.44 470 GLU A O 1
ATOM 3619 N N . ALA A 1 471 ? 6.263 18.436 -12.841 1.00 96.12 471 ALA A N 1
ATOM 3620 C CA . ALA A 1 471 ? 6.855 17.464 -13.758 1.00 96.12 471 ALA A CA 1
ATOM 3621 C C . ALA A 1 471 ? 5.875 16.326 -14.100 1.00 96.12 471 ALA A C 1
ATOM 3623 O O . ALA A 1 471 ? 5.757 15.943 -15.268 1.00 96.12 471 ALA A O 1
ATOM 3624 N N . LEU A 1 472 ? 5.128 15.821 -13.111 1.00 94.81 472 LEU A N 1
ATOM 3625 C CA . LEU A 1 472 ? 4.062 14.837 -13.329 1.00 94.81 472 LEU A CA 1
ATOM 3626 C C . LEU A 1 472 ? 2.923 15.415 -14.179 1.00 94.81 472 LEU A C 1
ATOM 3628 O O . LEU A 1 472 ? 2.492 14.770 -15.132 1.00 94.81 472 LEU A O 1
ATOM 3632 N N . ALA A 1 473 ? 2.466 16.634 -13.890 1.00 93.44 473 ALA A N 1
ATOM 3633 C CA . ALA A 1 473 ? 1.418 17.303 -14.655 1.00 93.44 473 ALA A CA 1
ATOM 3634 C C . ALA A 1 473 ? 1.824 17.486 -16.124 1.00 93.44 473 ALA A C 1
ATOM 3636 O O . ALA A 1 473 ? 1.049 17.172 -17.025 1.00 93.44 473 ALA A O 1
ATOM 3637 N N . ASN A 1 474 ? 3.062 17.915 -16.380 1.00 93.69 474 ASN A N 1
ATOM 3638 C CA . ASN A 1 474 ? 3.607 18.064 -17.729 1.00 93.69 474 ASN A CA 1
ATOM 3639 C C . ASN A 1 474 ? 3.664 16.726 -18.478 1.00 93.69 474 ASN A C 1
ATOM 3641 O O . ASN A 1 474 ? 3.264 16.653 -19.644 1.00 93.69 474 ASN A O 1
ATOM 3645 N N . LEU A 1 475 ? 4.104 15.656 -17.804 1.00 92.50 475 LEU A N 1
ATOM 3646 C CA . LEU A 1 475 ? 4.128 14.309 -18.374 1.00 92.50 475 LEU A CA 1
ATOM 3647 C C . LEU A 1 475 ? 2.722 13.859 -18.794 1.00 92.50 475 LEU A C 1
ATOM 3649 O O . LEU A 1 475 ? 2.540 13.374 -19.911 1.00 92.50 475 LEU A O 1
ATOM 3653 N N . LEU A 1 476 ? 1.727 14.057 -17.928 1.00 90.38 476 LEU A N 1
ATOM 3654 C CA . LEU A 1 476 ? 0.343 13.668 -18.194 1.00 90.38 476 LEU A CA 1
ATOM 3655 C C . LEU A 1 476 ? -0.260 14.528 -19.315 1.00 90.38 476 LEU A C 1
ATOM 3657 O O . LEU A 1 476 ? -0.753 13.985 -20.303 1.00 90.38 476 LEU A O 1
ATOM 3661 N N . ASN A 1 477 ? -0.122 15.854 -19.246 1.00 85.25 477 ASN A N 1
ATOM 3662 C CA . ASN A 1 477 ? -0.654 16.788 -20.245 1.00 85.25 477 ASN A CA 1
ATOM 3663 C C . ASN A 1 477 ? -0.092 16.548 -21.652 1.00 85.25 477 ASN A C 1
ATOM 3665 O O . ASN A 1 477 ? -0.835 16.635 -22.632 1.00 85.25 477 ASN A O 1
ATOM 3669 N N . SER A 1 478 ? 1.193 16.190 -21.761 1.00 71.88 478 SER A N 1
ATOM 3670 C CA . SER A 1 478 ? 1.828 15.878 -23.049 1.00 71.88 478 SER A CA 1
ATOM 3671 C C . SER A 1 478 ? 1.171 14.698 -23.780 1.00 71.88 478 SER A C 1
ATOM 3673 O O . SER A 1 478 ? 1.187 14.653 -25.009 1.00 71.88 478 SER A O 1
ATOM 3675 N N . ARG A 1 479 ? 0.540 13.772 -23.042 1.00 62.78 479 ARG A N 1
ATOM 3676 C CA . ARG A 1 479 ? -0.200 12.633 -23.604 1.00 62.78 479 ARG A CA 1
ATOM 3677 C C . ARG A 1 479 ? -1.680 12.921 -23.853 1.00 62.78 479 ARG A C 1
ATOM 3679 O O . ARG A 1 479 ? -2.254 12.285 -24.731 1.00 62.78 479 ARG A O 1
ATOM 3686 N N . TYR A 1 480 ? -2.283 13.873 -23.138 1.00 52.72 480 TYR A N 1
ATOM 3687 C CA . TYR A 1 480 ? -3.693 14.256 -23.320 1.00 52.72 480 TYR A CA 1
ATOM 3688 C C . TYR A 1 480 ? -3.942 15.268 -24.442 1.00 52.72 480 TYR A C 1
ATOM 3690 O O . TYR A 1 480 ? -5.092 15.598 -24.717 1.00 52.72 480 TYR A O 1
ATOM 3698 N N . GLY A 1 481 ? -2.903 15.761 -25.122 1.00 43.56 481 GLY A N 1
ATOM 3699 C CA . GLY A 1 481 ? -3.092 16.657 -26.264 1.00 43.56 481 GLY A CA 1
ATOM 3700 C C . GLY A 1 481 ? -3.699 18.014 -25.895 1.00 43.56 481 GLY A C 1
ATOM 3701 O O . GLY A 1 481 ? -4.290 18.670 -26.751 1.00 43.56 481 GLY A O 1
ATOM 3702 N N . PHE A 1 482 ? -3.527 18.481 -24.654 1.00 37.31 482 PHE A N 1
ATOM 3703 C CA . PHE A 1 482 ? -3.729 19.894 -24.350 1.00 37.31 482 PHE A CA 1
ATOM 3704 C C . PHE A 1 482 ? -2.509 20.665 -24.844 1.00 37.31 482 PHE A C 1
ATOM 3706 O O . PHE A 1 482 ? -1.536 20.878 -24.124 1.00 37.31 482 PHE A O 1
ATOM 3713 N N . ALA A 1 483 ? -2.559 21.070 -26.114 1.00 31.09 483 ALA A N 1
ATOM 3714 C CA . ALA A 1 483 ? -1.721 22.148 -26.600 1.00 31.09 483 ALA A CA 1
ATOM 3715 C C . ALA A 1 483 ? -1.943 23.350 -25.675 1.00 31.09 483 ALA A C 1
ATOM 3717 O O . ALA A 1 483 ? -3.027 23.939 -25.646 1.00 31.09 483 ALA A O 1
ATOM 3718 N N . SER A 1 484 ? -0.922 23.705 -24.896 1.00 31.67 484 SER A N 1
ATOM 3719 C CA . SER A 1 484 ? -0.870 25.014 -24.274 1.00 31.67 484 SER A CA 1
ATOM 3720 C C . SER A 1 484 ? -1.053 26.039 -25.392 1.00 31.67 484 SER A C 1
ATOM 3722 O O . SER A 1 484 ? -0.362 26.012 -26.413 1.00 31.67 484 SER A O 1
ATOM 3724 N N . LYS A 1 485 ? -2.046 26.918 -25.234 1.00 33.59 485 LYS A N 1
ATOM 3725 C CA . LYS A 1 485 ? -2.166 28.137 -26.032 1.00 33.59 485 LYS A CA 1
ATOM 3726 C C . LYS A 1 485 ? -0.889 28.955 -25.822 1.00 33.59 485 LYS A C 1
ATOM 3728 O O . LYS A 1 485 ? -0.839 29.823 -24.962 1.00 33.59 485 LYS A O 1
ATOM 3733 N N . GLN A 1 486 ? 0.145 28.694 -26.612 1.00 28.44 486 GLN A N 1
ATOM 3734 C CA . GLN A 1 486 ? 0.989 29.772 -27.090 1.00 28.44 486 GLN A CA 1
ATOM 3735 C C . GLN A 1 486 ? 0.246 30.381 -28.271 1.00 28.44 486 GLN A C 1
ATOM 3737 O O . GLN A 1 486 ? 0.105 29.756 -29.323 1.00 28.44 486 GLN A O 1
ATOM 3742 N N . GLU A 1 487 ? -0.280 31.586 -28.064 1.00 32.31 487 GLU A N 1
ATOM 3743 C CA . GLU A 1 487 ? -0.743 32.460 -29.133 1.00 32.31 487 GLU A CA 1
ATOM 3744 C C . GLU A 1 487 ? 0.361 32.600 -30.189 1.00 32.31 487 GLU A C 1
ATOM 3746 O O . GLU A 1 487 ? 1.258 33.433 -30.090 1.00 32.31 487 GLU A O 1
ATOM 3751 N N . LYS A 1 488 ? 0.289 31.799 -31.252 1.00 27.89 488 LYS A N 1
ATOM 3752 C CA . LYS A 1 488 ? 0.810 32.230 -32.543 1.00 27.89 488 LYS A CA 1
ATOM 3753 C C . LYS A 1 488 ? -0.263 33.118 -33.149 1.00 27.89 488 LYS A C 1
ATOM 3755 O O . LYS A 1 488 ? -1.269 32.620 -33.648 1.00 27.89 488 LYS A O 1
ATOM 3760 N N . GLN A 1 489 ? -0.052 34.431 -33.082 1.00 26.05 489 GLN A N 1
ATOM 3761 C CA . GLN A 1 489 ? -0.788 35.394 -33.894 1.00 26.05 489 GLN A CA 1
ATOM 3762 C C . GLN A 1 489 ? -0.709 34.965 -35.364 1.00 26.05 489 GLN A C 1
ATOM 3764 O O . GLN A 1 489 ? 0.330 35.093 -36.012 1.00 26.05 489 GLN A O 1
ATOM 3769 N N . ILE A 1 490 ? -1.816 34.459 -35.898 1.00 28.45 490 ILE A N 1
ATOM 3770 C CA . ILE A 1 490 ? -2.008 34.317 -37.337 1.00 28.45 490 ILE A CA 1
ATOM 3771 C C . ILE A 1 490 ? -2.682 35.608 -37.794 1.00 28.45 490 ILE A C 1
ATOM 3773 O O . ILE A 1 490 ? -3.865 35.833 -37.545 1.00 28.45 490 ILE A O 1
ATOM 3777 N N . LYS A 1 491 ? -1.910 36.484 -38.440 1.00 26.53 491 LYS A N 1
ATOM 3778 C CA . LYS A 1 491 ? -2.439 37.660 -39.136 1.00 26.53 491 LYS A CA 1
ATOM 3779 C C . LYS A 1 491 ? -3.187 37.176 -40.380 1.00 26.53 491 LYS A C 1
ATOM 3781 O O . LYS A 1 491 ? -2.562 36.733 -41.339 1.00 26.53 491 LYS A O 1
ATOM 3786 N N . VAL A 1 492 ? -4.515 37.261 -40.365 1.00 30.48 492 VAL A N 1
ATOM 3787 C CA . VAL A 1 492 ? -5.350 37.092 -41.563 1.00 30.48 492 VAL A CA 1
ATOM 3788 C C . VAL A 1 492 ? -5.663 38.484 -42.096 1.00 30.48 492 VAL A C 1
ATOM 3790 O O . VAL A 1 492 ? -6.355 39.263 -41.445 1.00 30.48 492 VAL A O 1
ATOM 3793 N N . GLN A 1 493 ? -5.108 38.823 -43.257 1.00 28.47 493 GLN A N 1
ATOM 3794 C CA . GLN A 1 493 ? -5.384 40.083 -43.938 1.00 28.47 493 GLN A CA 1
ATOM 3795 C C . GLN A 1 493 ? -6.523 39.850 -44.937 1.00 28.47 493 GLN A C 1
ATOM 3797 O O . GLN A 1 493 ? -6.417 38.992 -45.811 1.00 28.47 493 GLN A O 1
ATOM 3802 N N . PHE A 1 494 ? -7.625 40.583 -44.780 1.00 27.55 494 PHE A N 1
ATOM 3803 C CA . PHE A 1 494 ? -8.754 40.540 -45.706 1.00 27.55 494 PHE A CA 1
ATOM 3804 C C . PHE A 1 494 ? -8.542 41.534 -46.849 1.00 27.55 494 PHE A C 1
ATOM 3806 O O . PHE A 1 494 ? -8.205 42.697 -46.631 1.00 27.55 494 PHE A O 1
ATOM 3813 N N . SER A 1 495 ? -8.784 41.090 -48.078 1.00 31.70 495 SER A N 1
ATOM 3814 C CA . SER A 1 495 ? -8.955 41.965 -49.239 1.00 31.70 495 SER A CA 1
ATOM 3815 C C . SER A 1 495 ? -10.061 41.378 -50.104 1.00 31.70 495 SER A C 1
ATOM 3817 O O . SER A 1 495 ? -9.968 40.236 -50.546 1.00 31.70 495 SER A O 1
ATOM 3819 N N . VAL A 1 496 ? -11.135 42.140 -50.299 1.00 39.00 496 VAL A N 1
ATOM 3820 C CA . VAL A 1 496 ? -12.262 41.760 -51.154 1.00 39.00 496 VAL A CA 1
ATOM 3821 C C . VAL A 1 496 ? -11.993 42.301 -52.550 1.00 39.00 496 VAL A C 1
ATOM 3823 O O . VAL A 1 496 ? -11.924 43.513 -52.722 1.00 39.00 496 VAL A O 1
ATOM 3826 N N . LEU A 1 497 ? -11.883 41.418 -53.542 1.00 34.75 497 LEU A N 1
ATOM 3827 C CA . LEU A 1 497 ? -11.940 41.786 -54.956 1.00 34.75 497 LEU A CA 1
ATOM 3828 C C . LEU A 1 497 ? -12.727 40.725 -55.740 1.00 34.75 497 LEU A C 1
ATOM 3830 O O . LEU A 1 497 ? -12.348 39.560 -55.803 1.00 34.75 497 LEU A O 1
ATOM 3834 N N . ALA A 1 498 ? -13.845 41.178 -56.310 1.00 40.50 498 ALA A N 1
ATOM 3835 C CA . ALA A 1 498 ? -14.574 40.602 -57.441 1.00 40.50 498 ALA A CA 1
ATOM 3836 C C . ALA A 1 498 ? -14.876 39.083 -57.417 1.00 40.50 498 ALA A C 1
ATOM 3838 O O . ALA A 1 498 ? -14.408 38.314 -58.251 1.00 40.50 498 ALA A O 1
ATOM 3839 N N . GLY A 1 499 ? -15.793 38.677 -56.536 1.00 45.47 499 GLY A N 1
ATOM 3840 C CA . GLY A 1 499 ? -16.914 37.827 -56.958 1.00 45.47 499 GLY A CA 1
ATOM 3841 C C . GLY A 1 499 ? -16.657 36.385 -57.414 1.00 45.47 499 GLY A C 1
ATOM 3842 O O . GLY A 1 499 ? -17.486 35.880 -58.167 1.00 45.47 499 GLY A O 1
ATOM 3843 N N . ARG A 1 500 ? -15.602 35.687 -56.965 1.00 35.09 500 ARG A N 1
ATOM 3844 C CA . ARG A 1 500 ? -15.527 34.209 -57.045 1.00 35.09 500 ARG A CA 1
ATOM 3845 C C . ARG A 1 500 ? -14.786 33.594 -55.854 1.00 35.09 500 ARG A C 1
ATOM 3847 O O . ARG A 1 500 ? -13.628 33.901 -55.600 1.00 35.09 500 ARG A O 1
ATOM 3854 N N . THR A 1 501 ? -15.458 32.693 -55.142 1.00 30.39 501 THR A N 1
ATOM 3855 C CA . THR A 1 501 ? -14.921 31.878 -54.045 1.00 30.39 501 THR A CA 1
ATOM 3856 C C . THR A 1 501 ? -14.043 30.751 -54.594 1.00 30.39 501 THR A C 1
ATOM 3858 O O . THR A 1 501 ? -14.540 29.849 -55.264 1.00 30.39 501 THR A O 1
ATOM 3861 N N . VAL A 1 502 ? -12.745 30.768 -54.277 1.00 31.55 502 VAL A N 1
ATOM 3862 C CA . VAL A 1 502 ? -11.829 29.630 -54.466 1.00 31.55 502 VAL A CA 1
ATOM 3863 C C . VAL A 1 502 ? -11.159 29.334 -53.127 1.00 31.55 502 VAL A C 1
ATOM 3865 O O . VAL A 1 502 ? -10.499 30.195 -52.550 1.00 31.55 502 VAL A O 1
ATOM 3868 N N . TRP A 1 503 ? -11.349 28.116 -52.623 1.00 32.50 503 TRP A N 1
ATOM 3869 C CA . TRP A 1 503 ? -10.682 27.618 -51.422 1.00 32.50 503 TRP A CA 1
ATOM 3870 C C . TRP A 1 503 ? -9.352 26.979 -51.825 1.00 32.50 503 TRP A C 1
ATOM 3872 O O . TRP A 1 503 ? -9.340 26.020 -52.592 1.00 32.50 503 TRP A O 1
ATOM 3882 N N . THR A 1 504 ? -8.237 27.462 -51.279 1.00 27.31 504 THR A N 1
ATOM 3883 C CA . THR A 1 504 ? -6.939 26.776 -51.389 1.00 27.31 504 THR A CA 1
ATOM 3884 C C . THR A 1 504 ? -6.337 26.641 -49.997 1.00 27.31 504 THR A C 1
ATOM 3886 O O . THR A 1 504 ? -5.907 27.626 -49.403 1.00 27.31 504 THR A O 1
ATOM 3889 N N . ILE A 1 505 ? -6.318 25.416 -49.466 1.00 28.33 505 ILE A N 1
ATOM 3890 C CA . ILE A 1 505 ? -5.568 25.055 -48.258 1.00 28.33 505 ILE A CA 1
ATOM 3891 C C . ILE A 1 505 ? -4.162 24.669 -48.713 1.00 28.33 505 ILE A C 1
ATOM 3893 O O . ILE A 1 505 ? -3.988 23.694 -49.440 1.00 28.33 505 ILE A O 1
ATOM 3897 N N . ASN A 1 506 ? -3.155 25.437 -48.305 1.00 25.78 506 ASN A N 1
ATOM 3898 C CA . ASN A 1 506 ? -1.760 25.154 -48.625 1.00 25.78 506 ASN A CA 1
ATOM 3899 C C . ASN A 1 506 ? -1.122 24.381 -47.458 1.00 25.78 506 ASN A C 1
ATOM 3901 O O . ASN A 1 506 ? -0.693 24.971 -46.468 1.00 25.78 506 ASN A O 1
ATOM 3905 N N . LEU A 1 507 ? -1.101 23.050 -47.551 1.00 28.81 507 LEU A N 1
ATOM 3906 C CA . LEU A 1 507 ? -0.339 22.179 -46.653 1.00 28.81 507 LEU A CA 1
ATOM 3907 C C . LEU A 1 507 ? 1.041 21.930 -47.274 1.00 28.81 507 LEU A C 1
ATOM 3909 O O . LEU A 1 507 ? 1.161 21.249 -48.290 1.00 28.81 507 LEU A O 1
ATOM 3913 N N . LYS A 1 508 ? 2.102 22.463 -46.659 1.00 29.61 508 LYS A N 1
ATOM 3914 C CA . LYS A 1 508 ? 3.480 22.065 -46.981 1.00 29.61 508 LYS A CA 1
ATOM 3915 C C . LYS A 1 508 ? 3.731 20.655 -46.440 1.00 29.61 508 LYS A C 1
ATOM 3917 O O . LYS A 1 508 ? 4.086 20.492 -45.278 1.00 29.61 508 LYS A O 1
ATOM 3922 N N . THR A 1 509 ? 3.584 19.643 -47.287 1.00 33.44 509 THR A N 1
ATOM 3923 C CA . THR A 1 509 ? 4.137 18.300 -47.057 1.00 33.44 509 THR A CA 1
ATOM 3924 C C . THR A 1 509 ? 5.431 18.131 -47.853 1.00 33.44 509 THR A C 1
ATOM 3926 O O . THR A 1 509 ? 5.474 18.446 -49.043 1.00 33.44 509 THR A O 1
ATOM 3929 N N . ASN A 1 510 ? 6.484 17.629 -47.200 1.00 29.50 510 ASN A N 1
ATOM 3930 C CA . ASN A 1 510 ? 7.762 17.280 -47.826 1.00 29.50 510 ASN A CA 1
ATOM 3931 C C . ASN A 1 510 ? 7.554 16.289 -48.987 1.00 29.50 510 ASN A C 1
ATOM 3933 O O . ASN A 1 510 ? 7.029 15.196 -48.785 1.00 29.50 510 ASN A O 1
ATOM 3937 N N . LYS A 1 511 ? 7.985 16.668 -50.197 1.00 30.80 511 LYS A N 1
ATOM 3938 C CA . LYS A 1 511 ? 8.050 15.788 -51.373 1.00 30.80 511 LYS A CA 1
ATOM 3939 C C . LYS A 1 511 ? 9.319 14.931 -51.317 1.00 30.80 511 LYS A C 1
ATOM 3941 O O . LYS A 1 511 ? 10.420 15.468 -51.391 1.00 30.80 511 LYS A O 1
ATOM 3946 N N . LEU A 1 512 ? 9.149 13.610 -51.273 1.00 27.97 512 LEU A N 1
ATOM 3947 C CA . LEU A 1 512 ? 10.110 12.638 -51.800 1.00 27.97 512 LEU A CA 1
ATOM 3948 C C . LEU A 1 512 ? 9.726 12.353 -53.260 1.00 27.97 512 LEU A C 1
ATOM 3950 O O . LEU A 1 512 ? 8.585 11.992 -53.544 1.00 27.97 512 LEU A O 1
ATOM 3954 N N . ASN A 1 513 ? 10.667 12.561 -54.180 1.00 30.42 513 ASN A N 1
ATOM 3955 C CA . ASN A 1 513 ? 10.519 12.284 -55.608 1.00 30.42 513 ASN A CA 1
ATOM 3956 C C . ASN A 1 513 ? 10.863 10.819 -55.909 1.00 30.42 513 ASN A C 1
ATOM 3958 O O . ASN A 1 513 ? 11.976 10.395 -55.611 1.00 30.42 513 ASN A O 1
ATOM 3962 N N . LEU A 1 514 ? 9.971 10.103 -56.597 1.00 30.56 514 LEU A N 1
ATOM 3963 C CA . LEU A 1 514 ? 10.287 8.940 -57.439 1.00 30.56 514 LEU A CA 1
ATOM 3964 C C . LEU A 1 514 ? 9.393 8.997 -58.700 1.00 30.56 514 LEU A C 1
ATOM 3966 O O . LEU A 1 514 ? 8.227 9.384 -58.584 1.00 30.56 514 LEU A O 1
ATOM 3970 N N . PRO A 1 515 ? 9.909 8.676 -59.904 1.00 36.78 515 PRO A N 1
ATOM 3971 C CA . PRO A 1 515 ? 9.199 8.904 -61.159 1.00 36.78 515 PRO A CA 1
ATOM 3972 C C . PRO A 1 515 ? 8.248 7.756 -61.528 1.00 36.78 515 PRO A C 1
ATOM 3974 O O . PRO A 1 515 ? 8.480 6.591 -61.217 1.00 36.78 515 PRO A O 1
ATOM 3977 N N . SER A 1 516 ? 7.177 8.112 -62.241 1.00 31.11 516 SER A N 1
ATOM 3978 C CA . SER A 1 516 ? 6.190 7.195 -62.820 1.00 31.11 516 SER A CA 1
ATOM 3979 C C . SER A 1 516 ? 6.685 6.587 -64.131 1.00 31.11 516 SER A C 1
ATOM 3981 O O . SER A 1 516 ? 7.014 7.332 -65.046 1.00 31.11 516 SER A O 1
ATOM 3983 N N . THR A 1 517 ? 6.618 5.261 -64.264 1.00 36.28 517 THR A N 1
ATOM 3984 C CA . THR A 1 517 ? 6.304 4.566 -65.528 1.00 36.28 517 THR A CA 1
ATOM 3985 C C . THR A 1 517 ? 5.587 3.243 -65.218 1.00 36.28 517 THR A C 1
ATOM 3987 O O . THR A 1 517 ? 5.758 2.690 -64.136 1.00 36.28 517 THR A O 1
ATOM 3990 N N . TYR A 1 518 ? 4.804 2.755 -66.188 1.00 34.16 518 TYR A N 1
ATOM 3991 C CA . TYR A 1 518 ? 4.051 1.487 -66.244 1.00 34.16 518 TYR A CA 1
ATOM 3992 C C . TYR A 1 518 ? 2.577 1.494 -65.807 1.00 34.16 518 TYR A C 1
ATOM 3994 O O . TYR A 1 518 ? 2.154 0.910 -64.812 1.00 34.16 518 TYR A O 1
ATOM 4002 N N . ILE A 1 519 ? 1.765 2.068 -66.697 1.00 42.44 519 ILE A N 1
ATOM 4003 C CA . ILE A 1 519 ? 0.443 1.540 -67.047 1.00 42.44 519 ILE A CA 1
ATOM 4004 C C . ILE A 1 519 ? 0.680 0.235 -67.823 1.00 42.44 519 ILE A C 1
ATOM 4006 O O . ILE A 1 519 ? 1.297 0.295 -68.876 1.00 42.44 519 ILE A O 1
ATOM 4010 N N . MET A 1 520 ? 0.244 -0.909 -67.281 1.00 41.41 520 MET A N 1
ATOM 4011 C CA . MET A 1 520 ? -0.254 -2.131 -67.957 1.00 41.41 520 MET A CA 1
ATOM 4012 C C . MET A 1 520 ? -0.205 -3.311 -66.962 1.00 41.41 520 MET A C 1
ATOM 4014 O O . MET A 1 520 ? 0.844 -3.915 -66.793 1.00 41.41 520 MET A O 1
ATOM 4018 N N . ALA A 1 521 ? -1.325 -3.609 -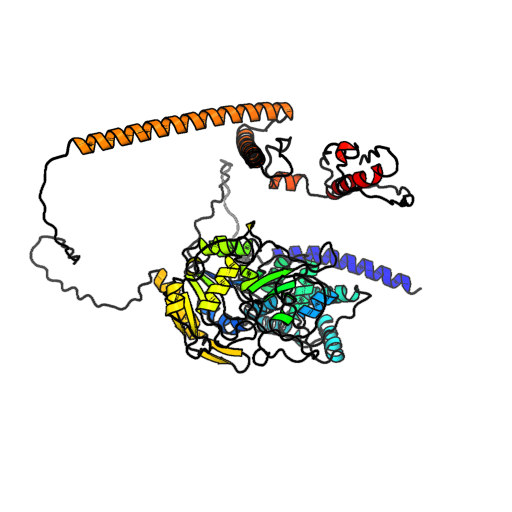66.281 1.00 44.31 521 ALA A N 1
ATOM 4019 C CA . ALA A 1 521 ? -1.692 -4.930 -65.712 1.00 44.31 521 ALA A CA 1
ATOM 4020 C C . ALA A 1 521 ? -2.933 -4.806 -64.792 1.00 44.31 521 ALA A C 1
ATOM 4022 O O . ALA A 1 521 ? -2.856 -5.019 -63.583 1.00 44.31 521 ALA A O 1
ATOM 4023 N N . SER A 1 522 ? -4.094 -4.419 -65.336 1.00 50.06 522 SER A N 1
ATOM 4024 C CA . SER A 1 522 ? -5.340 -4.301 -64.546 1.00 50.06 522 SER A CA 1
ATOM 4025 C C . SER A 1 522 ? -6.177 -5.594 -64.501 1.00 50.06 522 SER A C 1
ATOM 4027 O O . SER A 1 522 ? -7.063 -5.700 -63.659 1.00 50.06 522 SER A O 1
ATOM 4029 N N . SER A 1 523 ? -5.884 -6.595 -65.339 1.00 55.69 523 SER A N 1
ATOM 4030 C CA . SER A 1 523 ? -6.668 -7.842 -65.407 1.00 55.69 523 SER A CA 1
ATOM 4031 C C . SER A 1 523 ? -6.336 -8.825 -64.268 1.00 55.69 523 SER A C 1
ATOM 4033 O O . SER A 1 523 ? -7.228 -9.359 -63.612 1.00 55.69 523 SER A O 1
ATOM 4035 N N . SER A 1 524 ? -5.053 -8.990 -63.925 1.00 57.78 524 SER A N 1
ATOM 4036 C CA . SER A 1 524 ? -4.613 -9.997 -62.943 1.00 57.78 524 SER A CA 1
ATOM 4037 C C . SER A 1 524 ? -4.950 -9.646 -61.487 1.00 57.78 524 SER A C 1
ATOM 4039 O O . SER A 1 524 ? -5.113 -10.537 -60.655 1.00 57.78 524 SER A O 1
ATOM 4041 N N . ARG A 1 525 ? -5.085 -8.351 -61.162 1.00 58.25 525 ARG A N 1
ATOM 4042 C CA . ARG A 1 525 ? -5.403 -7.886 -59.798 1.00 58.25 525 ARG A CA 1
ATOM 4043 C C . ARG A 1 525 ? -6.866 -8.135 -59.432 1.00 58.25 525 ARG A C 1
ATOM 4045 O O . ARG A 1 525 ? -7.142 -8.565 -58.317 1.00 58.25 525 ARG A O 1
ATOM 4052 N N . SER A 1 526 ? -7.786 -7.940 -60.377 1.00 60.38 526 SER A N 1
ATOM 4053 C CA . SER A 1 526 ? -9.214 -8.209 -60.171 1.00 60.38 526 SER A CA 1
ATOM 4054 C C . SER A 1 526 ? -9.487 -9.702 -59.974 1.00 60.38 526 SER A C 1
ATOM 4056 O O . SER A 1 526 ? -10.268 -10.071 -59.102 1.00 60.38 526 SER A O 1
ATOM 4058 N N . ILE A 1 527 ? -8.779 -10.565 -60.713 1.00 69.94 527 ILE A N 1
ATOM 4059 C CA . ILE A 1 527 ? -8.883 -12.023 -60.565 1.00 69.94 527 ILE A CA 1
ATOM 4060 C C . ILE A 1 527 ? -8.365 -12.465 -59.189 1.00 69.94 527 ILE A C 1
ATOM 4062 O O . ILE A 1 527 ? -9.047 -13.223 -58.509 1.00 69.94 527 ILE A O 1
ATOM 4066 N N . MET A 1 528 ? -7.226 -11.938 -58.714 1.00 71.25 528 MET A N 1
ATOM 4067 C CA . MET A 1 528 ? -6.736 -12.245 -57.360 1.00 71.25 528 MET A CA 1
ATOM 4068 C C . MET A 1 528 ? -7.722 -11.840 -56.257 1.00 71.25 528 MET A C 1
ATOM 4070 O O . MET A 1 528 ? -7.913 -12.601 -55.311 1.00 71.25 528 MET A O 1
ATOM 4074 N N . ILE A 1 529 ? -8.361 -10.672 -56.371 1.00 76.81 529 ILE A N 1
ATOM 4075 C CA . ILE A 1 529 ? -9.327 -10.196 -55.369 1.00 76.81 529 ILE A CA 1
ATOM 4076 C C . ILE A 1 529 ? -10.560 -11.109 -55.328 1.00 76.81 529 ILE A C 1
ATOM 4078 O O . ILE A 1 529 ? -10.998 -11.487 -54.243 1.00 76.81 529 ILE A O 1
ATOM 4082 N N . ILE A 1 530 ? -11.080 -11.522 -56.487 1.00 79.38 530 ILE A N 1
ATOM 4083 C CA . ILE A 1 530 ? -12.228 -12.438 -56.568 1.00 79.38 530 ILE A CA 1
ATOM 4084 C C . ILE A 1 530 ? -11.879 -13.802 -55.961 1.00 79.38 530 ILE A C 1
ATOM 4086 O O . ILE A 1 530 ? -12.659 -14.338 -55.174 1.00 79.38 530 ILE A O 1
ATOM 4090 N N . THR A 1 531 ? -10.691 -14.343 -56.246 1.00 77.56 531 THR A N 1
ATOM 4091 C CA . THR A 1 531 ? -10.248 -15.622 -55.671 1.00 77.56 531 THR A CA 1
ATOM 4092 C C . THR A 1 531 ? -10.110 -15.540 -54.151 1.00 77.56 531 THR A C 1
ATOM 4094 O O . THR A 1 531 ? -10.561 -16.438 -53.444 1.00 77.56 531 THR A O 1
ATOM 4097 N N . VAL A 1 532 ? -9.549 -14.447 -53.625 1.00 83.19 532 VAL A N 1
ATOM 4098 C CA . VAL A 1 5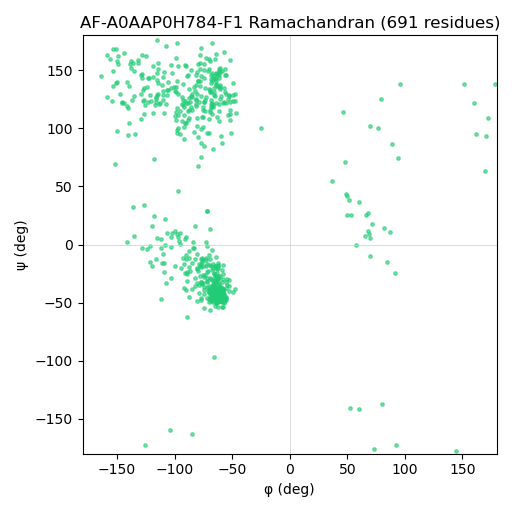32 ? -9.436 -14.221 -52.175 1.00 83.19 532 VAL A CA 1
ATOM 4099 C C . VAL A 1 532 ? -10.819 -14.119 -51.524 1.00 83.19 532 VAL A C 1
ATOM 4101 O O . VAL A 1 532 ? -11.049 -14.748 -50.494 1.00 83.19 532 VAL A O 1
ATOM 4104 N N . LEU A 1 533 ? -11.767 -13.405 -52.139 1.00 82.94 533 LEU A N 1
ATOM 4105 C CA . LEU A 1 533 ? -13.143 -13.296 -51.639 1.00 82.94 533 LEU A CA 1
ATOM 4106 C C . LEU A 1 533 ? -13.879 -14.645 -51.634 1.00 82.94 533 LEU A C 1
ATOM 4108 O O . LEU A 1 533 ? -14.582 -14.946 -50.671 1.00 82.94 533 LEU A O 1
ATOM 4112 N N . LEU A 1 534 ? -13.685 -15.483 -52.657 1.00 82.00 534 LEU A N 1
ATOM 4113 C CA . LEU A 1 534 ? -14.256 -16.835 -52.706 1.00 82.00 534 LEU A CA 1
ATOM 4114 C C . LEU A 1 534 ? -13.663 -17.749 -51.628 1.00 82.00 534 LEU A C 1
ATOM 4116 O O . LEU A 1 534 ? -14.400 -18.504 -50.993 1.00 82.00 534 LEU A O 1
ATOM 4120 N N . VAL A 1 535 ? -12.355 -17.647 -51.369 1.00 84.12 535 VAL A N 1
ATOM 4121 C CA . VAL A 1 535 ? -11.708 -18.361 -50.261 1.00 84.12 535 VAL A CA 1
ATOM 4122 C C . VAL A 1 535 ? -12.287 -17.883 -48.928 1.00 84.12 535 VAL A C 1
ATOM 4124 O O . VAL A 1 535 ? -12.760 -18.708 -48.156 1.00 84.12 535 VAL A O 1
ATOM 4127 N N . PHE A 1 536 ? -12.372 -16.576 -48.668 1.00 79.62 536 PHE A N 1
ATOM 4128 C CA . PHE A 1 536 ? -12.998 -16.077 -47.436 1.00 79.62 536 PHE A CA 1
ATOM 4129 C C . PHE A 1 536 ? -14.469 -16.510 -47.292 1.00 79.62 536 PHE A C 1
ATOM 4131 O O . PHE A 1 536 ? -14.886 -16.872 -46.191 1.00 79.62 536 PHE A O 1
ATOM 4138 N N . GLY A 1 537 ? -15.234 -16.561 -48.387 1.00 78.00 537 GLY A N 1
ATOM 4139 C CA . GLY A 1 537 ? -16.608 -17.071 -48.395 1.00 78.00 537 GLY A CA 1
ATOM 4140 C C . GLY A 1 537 ? -16.714 -18.559 -48.031 1.00 78.00 537 GLY A C 1
ATOM 4141 O O . GLY A 1 537 ? -17.574 -18.939 -47.235 1.00 78.00 537 GLY A O 1
ATOM 4142 N N . LEU A 1 538 ? -15.807 -19.399 -48.542 1.00 77.19 538 LEU A N 1
ATOM 4143 C CA . LEU A 1 538 ? -15.730 -20.829 -48.206 1.00 77.19 538 LEU A CA 1
ATOM 4144 C C . LEU A 1 538 ? -15.308 -21.071 -46.749 1.00 77.19 538 LEU A C 1
ATOM 4146 O O . LEU A 1 538 ? -15.810 -21.986 -46.096 1.00 77.19 538 LEU A O 1
ATOM 4150 N N . TRP A 1 539 ? -14.411 -20.245 -46.211 1.00 69.62 539 TRP A N 1
ATOM 4151 C CA . TRP A 1 539 ? -14.024 -20.329 -44.802 1.00 69.62 539 TRP A CA 1
ATOM 4152 C C . TRP A 1 539 ? -15.175 -19.886 -43.886 1.00 69.62 539 TRP A C 1
ATOM 4154 O O . TRP A 1 539 ? -15.441 -20.538 -42.875 1.00 69.62 539 TRP A O 1
ATOM 4164 N N . ALA A 1 540 ? -15.926 -18.847 -44.265 1.00 69.56 540 ALA A N 1
ATOM 4165 C CA . ALA A 1 540 ? -17.100 -18.393 -43.520 1.00 69.56 540 ALA A CA 1
ATOM 4166 C C . ALA A 1 540 ? -18.236 -19.438 -43.497 1.00 69.56 540 ALA A C 1
ATOM 4168 O O . ALA A 1 540 ? -18.866 -19.637 -42.452 1.00 69.56 540 ALA A O 1
ATOM 4169 N N . SER A 1 541 ? -18.476 -20.152 -44.606 1.00 67.88 541 SER A N 1
ATOM 4170 C CA . SER A 1 541 ? -19.504 -21.206 -44.685 1.00 67.88 541 SER A CA 1
ATOM 4171 C C . SER A 1 541 ? -19.146 -22.452 -43.862 1.00 67.88 541 SER A C 1
ATOM 4173 O O . SER A 1 541 ? -20.009 -23.048 -43.210 1.00 67.88 541 SER A O 1
ATOM 4175 N N . GLN A 1 542 ? -17.861 -22.821 -43.805 1.00 66.69 542 GLN A N 1
ATOM 4176 C CA . GLN A 1 542 ? -17.393 -23.906 -42.937 1.00 66.69 542 GLN A CA 1
ATOM 4177 C C . GLN A 1 542 ? -17.493 -23.545 -41.450 1.00 66.69 542 GLN A C 1
ATOM 4179 O O . GLN A 1 542 ? -17.903 -24.383 -40.644 1.00 66.69 542 GLN A O 1
ATOM 4184 N N . VAL A 1 543 ? -17.148 -22.309 -41.072 1.00 68.38 543 VAL A N 1
ATOM 4185 C CA . VAL A 1 543 ? -17.254 -21.840 -39.680 1.00 68.38 543 VAL A CA 1
ATOM 4186 C C . VAL A 1 543 ? -18.713 -21.809 -39.223 1.00 68.38 543 VAL A C 1
ATOM 4188 O O . VAL A 1 543 ? -19.027 -22.340 -38.160 1.00 68.38 543 VAL A O 1
ATOM 4191 N N . THR A 1 544 ? -19.624 -21.267 -40.035 1.00 65.69 544 THR A N 1
ATOM 4192 C CA . THR A 1 544 ? -21.064 -21.231 -39.714 1.00 65.69 544 THR A CA 1
ATOM 4193 C C . THR A 1 544 ? -21.675 -22.630 -39.595 1.00 65.69 544 THR A C 1
ATOM 4195 O O . THR A 1 544 ? -22.410 -22.889 -38.641 1.00 65.69 544 THR A O 1
ATOM 4198 N N . SER A 1 545 ? -21.299 -23.567 -40.472 1.00 61.56 545 SER A N 1
ATOM 4199 C CA . SER A 1 545 ? -21.759 -24.965 -40.403 1.00 61.56 545 SER A CA 1
ATOM 4200 C C . SER A 1 545 ? -21.292 -25.680 -39.126 1.00 61.56 545 SER A C 1
ATOM 4202 O O . SER A 1 545 ? -22.071 -26.386 -38.485 1.00 61.56 545 SER A O 1
ATOM 4204 N N . ARG A 1 546 ? -20.034 -25.469 -38.709 1.00 66.75 546 ARG A N 1
ATOM 4205 C CA . ARG A 1 546 ? -19.488 -26.037 -37.460 1.00 66.75 546 ARG A CA 1
ATOM 4206 C C . ARG A 1 546 ? -20.188 -25.477 -36.222 1.00 66.75 546 ARG A C 1
ATOM 4208 O O . ARG A 1 546 ? -20.478 -26.230 -35.294 1.00 66.75 546 ARG A O 1
ATOM 4215 N N . THR A 1 547 ? -20.490 -24.181 -36.211 1.00 68.12 547 THR A N 1
ATOM 4216 C CA . THR A 1 547 ? -21.196 -23.536 -35.095 1.00 68.12 547 THR A CA 1
ATOM 4217 C C . THR A 1 547 ? -22.622 -24.071 -34.943 1.00 68.12 547 THR A C 1
ATOM 4219 O O . THR A 1 547 ? -23.033 -24.377 -33.823 1.00 68.12 547 THR A O 1
ATOM 4222 N N . LEU A 1 548 ? -23.347 -24.269 -36.051 1.00 69.31 548 LEU A N 1
ATOM 4223 C CA . LEU A 1 548 ? -24.712 -24.807 -36.032 1.00 69.31 548 LEU A CA 1
ATOM 4224 C C . LEU A 1 548 ? -24.758 -26.259 -35.520 1.00 69.31 548 LEU A C 1
ATOM 4226 O O . LEU A 1 548 ? -25.584 -26.589 -34.668 1.00 69.31 548 LEU A O 1
ATOM 4230 N N . LEU A 1 549 ? -23.832 -27.109 -35.981 1.00 71.12 549 LEU A N 1
ATOM 4231 C CA . LEU A 1 549 ? -23.734 -28.506 -35.540 1.00 71.12 549 LEU A CA 1
ATOM 4232 C C . LEU A 1 549 ? -23.404 -28.614 -34.039 1.00 71.12 549 LEU A C 1
ATOM 4234 O O . LEU A 1 549 ? -23.990 -29.426 -33.316 1.00 71.12 549 LEU A O 1
ATOM 4238 N N . ASN A 1 550 ? -22.507 -27.756 -33.545 1.00 75.62 550 ASN A N 1
ATOM 4239 C CA . ASN A 1 550 ? -22.162 -27.693 -32.125 1.00 75.62 550 ASN A CA 1
ATOM 4240 C C . ASN A 1 550 ? -23.348 -27.240 -31.260 1.00 75.62 550 ASN A C 1
ATOM 4242 O O . ASN A 1 550 ? -23.574 -27.811 -30.191 1.00 75.62 550 ASN A O 1
ATOM 4246 N N . GLN A 1 551 ? -24.135 -26.261 -31.721 1.00 76.06 551 GLN A N 1
ATOM 4247 C CA . GLN A 1 551 ? -25.339 -25.818 -31.011 1.00 76.06 551 GLN A CA 1
ATOM 4248 C C . GLN A 1 551 ? -26.403 -26.919 -30.929 1.00 76.06 551 GLN A C 1
ATOM 4250 O O . GLN A 1 551 ? -26.946 -27.154 -29.850 1.00 76.06 551 GLN A O 1
ATOM 4255 N N . GLN A 1 552 ? -26.661 -27.641 -32.026 1.00 77.19 552 GLN A N 1
ATOM 4256 C CA . GLN A 1 552 ? -27.612 -28.762 -32.030 1.00 77.19 552 GLN A CA 1
ATOM 4257 C C . GLN A 1 552 ? -27.186 -29.880 -31.068 1.00 77.19 552 GLN A C 1
ATOM 4259 O O . GLN A 1 552 ? -28.008 -30.401 -30.312 1.00 77.19 552 GLN A O 1
ATOM 4264 N N . THR A 1 553 ? -25.891 -30.197 -31.038 1.00 87.81 553 THR A N 1
ATOM 4265 C CA . THR A 1 553 ? -25.334 -31.218 -30.139 1.00 87.81 553 THR A CA 1
ATOM 4266 C C . THR A 1 553 ? -25.476 -30.812 -28.667 1.00 87.81 553 THR A C 1
ATOM 4268 O O . THR A 1 553 ? -25.881 -31.621 -27.829 1.00 87.81 553 THR A O 1
ATOM 4271 N N . MET A 1 554 ? -25.190 -29.550 -28.326 1.00 91.19 554 MET A N 1
ATOM 4272 C CA . MET A 1 554 ? -25.349 -29.054 -26.952 1.00 91.19 554 MET A CA 1
ATOM 4273 C C . MET A 1 554 ? -26.815 -29.013 -26.513 1.00 91.19 554 MET A C 1
ATOM 4275 O O . MET A 1 554 ? -27.113 -29.363 -25.369 1.00 91.19 554 MET A O 1
ATOM 4279 N N . LEU A 1 555 ? -27.737 -28.670 -27.416 1.00 90.44 555 LEU A N 1
ATOM 4280 C CA . LEU A 1 555 ? -29.172 -28.677 -27.130 1.00 90.44 555 LEU A CA 1
ATOM 4281 C C . LEU A 1 555 ? -29.672 -30.081 -26.763 1.00 90.44 555 LEU A C 1
ATOM 4283 O O . LEU A 1 555 ? -30.377 -30.241 -25.766 1.00 90.44 555 LEU A O 1
ATOM 4287 N N . GLN A 1 556 ? -29.258 -31.109 -27.510 1.00 91.56 556 GLN A N 1
ATOM 4288 C CA . GLN A 1 556 ? -29.594 -32.505 -27.202 1.00 91.56 556 GLN A CA 1
ATOM 4289 C C . GLN A 1 556 ? -29.058 -32.932 -25.829 1.00 91.56 556 GLN A C 1
ATOM 4291 O O . GLN A 1 556 ? -29.781 -33.541 -25.037 1.00 91.56 556 GLN A O 1
ATOM 4296 N N . ARG A 1 557 ? -27.811 -32.569 -25.504 1.00 93.19 557 ARG A N 1
ATOM 4297 C CA . ARG A 1 557 ? -27.209 -32.857 -24.190 1.00 93.19 557 ARG A CA 1
ATOM 4298 C C . ARG A 1 557 ? -27.957 -32.174 -23.051 1.00 93.19 557 ARG A C 1
ATOM 4300 O O . ARG A 1 557 ? -28.153 -32.792 -22.006 1.00 93.19 557 ARG A O 1
ATOM 4307 N N . HIS A 1 558 ? -28.399 -30.934 -23.253 1.00 94.44 558 HIS A N 1
ATOM 4308 C CA . HIS A 1 558 ? -29.204 -30.210 -22.275 1.00 94.44 558 HIS A CA 1
ATOM 4309 C C . HIS A 1 558 ? -30.559 -30.887 -22.049 1.00 94.44 558 HIS A C 1
ATOM 4311 O O . HIS A 1 558 ? -30.942 -31.107 -20.905 1.00 94.44 558 HIS A O 1
ATOM 4317 N N . GLN A 1 559 ? -31.247 -31.315 -23.112 1.00 92.19 559 GLN A N 1
ATOM 4318 C CA . GLN A 1 559 ? -32.524 -32.033 -23.002 1.00 92.19 559 GLN A CA 1
ATOM 4319 C C . GLN A 1 559 ? -32.385 -33.369 -22.256 1.00 92.19 559 GLN A C 1
ATOM 4321 O O . GLN A 1 559 ? -33.192 -33.673 -21.378 1.00 92.19 559 GLN A O 1
ATOM 4326 N N . GLN A 1 560 ? -31.337 -34.146 -22.550 1.00 92.56 560 GLN A N 1
ATOM 4327 C CA . GLN A 1 560 ? -31.045 -35.392 -21.832 1.00 92.56 560 GLN A CA 1
ATOM 4328 C C . GLN A 1 560 ? -30.723 -35.139 -20.356 1.00 92.56 560 GLN A C 1
ATOM 4330 O O . GLN A 1 560 ? -31.177 -35.874 -19.478 1.00 92.56 560 GLN A O 1
ATOM 4335 N N . TRP A 1 561 ? -29.951 -34.091 -20.070 1.00 96.00 561 TRP A N 1
ATOM 4336 C CA . TRP A 1 561 ? -29.623 -33.691 -18.707 1.00 96.00 561 TRP A CA 1
ATOM 4337 C C . TRP A 1 561 ? -30.865 -33.227 -17.930 1.00 96.00 561 TRP A C 1
ATOM 4339 O O . TRP A 1 561 ? -31.065 -33.663 -16.796 1.00 96.00 561 TRP A O 1
ATOM 4349 N N . MET A 1 562 ? -31.742 -32.433 -18.554 1.00 93.56 562 MET A N 1
ATOM 4350 C CA . MET A 1 562 ? -33.018 -32.015 -17.968 1.00 93.56 562 MET A CA 1
ATOM 4351 C C . MET A 1 562 ? -33.886 -33.225 -17.616 1.00 93.56 562 MET A C 1
ATOM 4353 O O . MET A 1 562 ? -34.400 -33.298 -16.503 1.00 93.56 562 MET A O 1
ATOM 4357 N N . ALA A 1 563 ? -34.000 -34.198 -18.527 1.00 90.75 563 ALA A N 1
ATOM 4358 C CA . ALA A 1 563 ? -34.749 -35.429 -18.286 1.00 90.75 563 ALA A CA 1
ATOM 4359 C C . ALA A 1 563 ? -34.149 -36.245 -17.129 1.00 90.75 563 ALA A C 1
ATOM 4361 O O . ALA A 1 563 ? -34.877 -36.725 -16.263 1.00 90.75 563 ALA A O 1
ATOM 4362 N N . ARG A 1 564 ? -32.816 -36.349 -17.067 1.00 91.44 564 ARG A N 1
ATOM 4363 C CA . ARG A 1 564 ? -32.103 -37.083 -16.012 1.00 91.44 564 ARG A CA 1
ATOM 4364 C C . ARG A 1 564 ? -32.318 -36.497 -14.615 1.00 91.44 564 ARG A C 1
ATOM 4366 O O . ARG A 1 564 ? -32.369 -37.259 -13.654 1.00 91.44 564 ARG A O 1
ATOM 4373 N N . TYR A 1 565 ? -32.398 -35.173 -14.495 1.00 90.94 565 TYR A N 1
ATOM 4374 C CA . TYR A 1 565 ? -32.527 -34.473 -13.210 1.00 90.94 565 TYR A CA 1
ATOM 4375 C C . TYR A 1 565 ? -33.926 -33.894 -12.956 1.00 90.94 565 TYR A C 1
ATOM 4377 O O . TYR A 1 565 ? -34.103 -33.137 -12.004 1.00 90.94 565 TYR A O 1
ATOM 4385 N N . GLY A 1 566 ? -34.916 -34.234 -13.789 1.00 90.75 566 GLY A N 1
ATOM 4386 C CA . GLY A 1 566 ? -36.298 -33.771 -13.642 1.00 90.75 566 GLY A CA 1
ATOM 4387 C C . GLY A 1 566 ? -36.454 -32.247 -13.709 1.00 90.75 566 GLY A C 1
ATOM 4388 O O . GLY A 1 566 ? -37.246 -31.679 -12.961 1.00 90.75 566 GLY A O 1
ATOM 4389 N N . ARG A 1 567 ? -35.670 -31.562 -14.553 1.00 89.88 567 ARG A N 1
ATOM 4390 C CA . ARG A 1 567 ? -35.689 -30.095 -14.662 1.00 89.88 567 ARG A CA 1
ATOM 4391 C C . ARG A 1 567 ? -36.831 -29.613 -15.551 1.00 89.88 567 ARG A C 1
ATOM 4393 O O . ARG A 1 567 ? -36.922 -29.993 -16.717 1.00 89.88 567 ARG A O 1
ATOM 4400 N N . VAL A 1 568 ? -37.654 -28.729 -14.994 1.00 89.56 568 VAL A N 1
ATOM 4401 C CA . VAL A 1 568 ? -38.738 -28.021 -15.681 1.00 89.56 568 VAL A CA 1
ATOM 4402 C C . VAL A 1 568 ? -38.579 -26.534 -15.382 1.00 89.56 568 VAL A C 1
ATOM 4404 O O . VAL A 1 568 ? -38.418 -26.160 -14.222 1.00 89.56 568 VAL A O 1
ATOM 4407 N N . TYR A 1 569 ? -38.594 -25.707 -16.425 1.00 92.69 569 TYR A N 1
ATOM 4408 C CA . TYR A 1 569 ? -38.464 -24.251 -16.323 1.00 92.69 569 TYR A CA 1
ATOM 4409 C C . TYR A 1 569 ? -39.822 -23.583 -16.504 1.00 92.69 569 TYR A C 1
ATOM 4411 O O . TYR A 1 569 ? -40.713 -24.153 -17.136 1.00 92.69 569 TYR A O 1
ATOM 4419 N N . ARG A 1 570 ? -39.981 -22.385 -15.940 1.00 89.12 570 ARG A N 1
ATOM 4420 C CA . ARG A 1 570 ? -41.253 -21.657 -15.932 1.00 89.12 570 ARG A CA 1
ATOM 4421 C C . ARG A 1 570 ? -41.688 -21.235 -17.331 1.00 89.12 570 ARG A C 1
ATOM 4423 O O . ARG A 1 570 ? -42.874 -21.283 -17.643 1.00 89.12 570 ARG A O 1
ATOM 4430 N N . ASP A 1 571 ? -40.736 -20.788 -18.140 1.00 88.38 571 ASP A N 1
ATOM 4431 C CA . ASP A 1 571 ? -40.967 -20.243 -19.473 1.00 88.38 571 ASP A CA 1
ATOM 4432 C C . ASP A 1 571 ? -39.757 -20.490 -20.394 1.00 88.38 571 ASP A C 1
ATOM 4434 O O . ASP A 1 571 ? -38.679 -20.910 -19.956 1.00 88.38 571 ASP A O 1
ATOM 4438 N N . ASP A 1 572 ? -39.941 -20.252 -21.696 1.00 88.62 572 ASP A N 1
ATOM 4439 C CA . ASP A 1 572 ? -38.885 -20.446 -22.696 1.00 88.62 572 ASP A CA 1
ATOM 4440 C C . ASP A 1 572 ? -37.705 -19.479 -22.508 1.00 88.62 572 ASP A C 1
ATOM 4442 O O . ASP A 1 572 ? -36.579 -19.799 -22.889 1.00 88.62 572 ASP A O 1
ATOM 4446 N N . VAL A 1 573 ? -37.928 -18.323 -21.872 1.00 89.94 573 VAL A N 1
ATOM 4447 C CA . VAL A 1 573 ? -36.874 -17.338 -21.592 1.00 89.94 573 VAL A CA 1
ATOM 4448 C C . VAL A 1 573 ? -35.937 -17.859 -20.502 1.00 89.94 573 VAL A C 1
ATOM 4450 O O . VAL A 1 573 ? -34.715 -17.813 -20.660 1.00 89.94 573 VAL A O 1
ATOM 4453 N N . GLU A 1 574 ? -36.488 -18.410 -19.420 1.00 89.56 574 GLU A N 1
ATOM 4454 C CA . GLU A 1 574 ? -35.727 -19.086 -18.374 1.00 89.56 574 GLU A CA 1
ATOM 4455 C C . GLU A 1 574 ? -34.995 -20.297 -18.951 1.00 89.56 574 GLU A C 1
ATOM 4457 O O . GLU A 1 574 ? -33.802 -20.464 -18.710 1.00 89.56 574 GLU A O 1
ATOM 4462 N N . LYS A 1 575 ? -35.671 -21.107 -19.770 1.00 90.31 575 LYS A N 1
ATOM 4463 C CA . LYS A 1 575 ? -35.060 -22.274 -20.414 1.00 90.31 575 LYS A CA 1
ATOM 4464 C C . LYS A 1 575 ? -33.863 -21.898 -21.289 1.00 90.31 575 LYS A C 1
ATOM 4466 O O . LYS A 1 575 ? -32.844 -22.584 -21.232 1.00 90.31 575 LYS A O 1
ATOM 4471 N N . GLU A 1 576 ? -33.954 -20.813 -22.054 1.00 90.44 576 GLU A N 1
ATOM 4472 C CA . GLU A 1 576 ? -32.854 -20.305 -22.882 1.00 90.44 576 GLU A CA 1
ATOM 4473 C C . GLU A 1 576 ? -31.698 -19.759 -22.027 1.00 90.44 576 GLU A C 1
ATOM 4475 O O . GLU A 1 576 ? -30.527 -20.032 -22.297 1.00 90.44 576 GLU A O 1
ATOM 4480 N N . MET A 1 577 ? -32.001 -19.031 -20.948 1.00 92.69 577 MET A N 1
ATOM 4481 C CA . MET A 1 577 ? -30.985 -18.569 -19.996 1.00 92.69 577 MET A CA 1
ATOM 4482 C C . MET A 1 577 ? -30.252 -19.752 -19.344 1.00 92.69 577 MET A C 1
ATOM 4484 O O . MET A 1 577 ? -29.020 -19.792 -19.325 1.00 92.69 577 MET A O 1
ATOM 4488 N N . ARG A 1 578 ? -31.001 -20.743 -18.852 1.00 95.06 578 ARG A N 1
ATOM 4489 C CA . ARG A 1 578 ? -30.480 -21.955 -18.204 1.00 95.06 578 ARG A CA 1
ATOM 4490 C C . ARG A 1 578 ? -29.678 -22.812 -19.179 1.00 95.06 578 ARG A C 1
ATOM 4492 O O . ARG A 1 578 ? -28.618 -23.313 -18.812 1.00 95.06 578 ARG A O 1
ATOM 4499 N N . PHE A 1 579 ? -30.094 -22.873 -20.445 1.00 93.81 579 PHE A N 1
ATOM 4500 C CA . PHE A 1 579 ? -29.342 -23.527 -21.514 1.00 93.81 579 PHE A CA 1
ATOM 4501 C C . PHE A 1 579 ? -27.975 -22.872 -21.768 1.00 93.81 579 PHE A C 1
ATOM 4503 O O . PHE A 1 579 ? -26.975 -23.577 -21.943 1.00 93.81 579 PHE A O 1
ATOM 4510 N N . LYS A 1 580 ? -27.891 -21.535 -21.739 1.00 93.12 580 LYS A N 1
ATOM 4511 C CA . LYS A 1 580 ? -26.608 -20.816 -21.856 1.00 93.12 580 LYS A CA 1
ATOM 4512 C C . LYS A 1 580 ? -25.680 -21.120 -20.682 1.00 93.12 580 LYS A C 1
ATOM 4514 O O . LYS A 1 580 ? -24.505 -21.411 -20.897 1.00 93.12 580 LYS A O 1
ATOM 4519 N N . ILE A 1 581 ? -26.207 -21.113 -19.457 1.00 94.56 581 ILE A N 1
ATOM 4520 C CA . ILE A 1 581 ? -25.438 -21.456 -18.250 1.00 94.56 581 ILE A CA 1
ATOM 4521 C C . ILE A 1 581 ? -24.936 -22.904 -18.329 1.00 94.56 581 ILE A C 1
ATOM 4523 O O . ILE A 1 581 ? -23.743 -23.156 -18.151 1.00 94.56 581 ILE A O 1
ATOM 4527 N N . PHE A 1 582 ? -25.818 -23.836 -18.695 1.00 95.50 582 PHE A N 1
ATOM 4528 C CA . PHE A 1 582 ? -25.478 -25.237 -18.927 1.00 95.50 582 PHE A CA 1
ATOM 4529 C C . PHE A 1 582 ? -24.358 -25.403 -19.952 1.00 95.50 582 PHE A C 1
ATOM 4531 O O . PHE A 1 582 ? -23.379 -26.100 -19.689 1.00 95.50 582 PHE A O 1
ATOM 4538 N N . THR A 1 583 ? -24.462 -24.723 -21.094 1.00 93.50 583 THR A N 1
ATOM 4539 C CA . THR A 1 583 ? -23.451 -24.777 -22.156 1.00 93.50 583 THR A CA 1
ATOM 4540 C C . THR A 1 583 ? -22.088 -24.306 -21.651 1.00 93.50 583 THR A C 1
ATOM 4542 O O . THR A 1 583 ? -21.092 -25.003 -21.846 1.00 93.50 583 THR A O 1
ATOM 4545 N N . ASN A 1 584 ? -22.044 -23.179 -20.935 1.00 93.75 584 ASN A N 1
ATOM 4546 C CA . ASN A 1 584 ? -20.807 -22.641 -20.367 1.00 93.75 584 ASN A CA 1
ATOM 4547 C C . ASN A 1 584 ? -20.181 -23.604 -19.346 1.00 93.75 584 ASN A C 1
ATOM 4549 O O . ASN A 1 584 ? -18.978 -23.863 -19.386 1.00 93.75 584 ASN A O 1
ATOM 4553 N N . ASN A 1 585 ? -20.996 -24.186 -18.463 1.00 95.12 585 ASN A N 1
ATOM 4554 C CA . ASN A 1 585 ? -20.527 -25.125 -17.445 1.00 95.12 585 ASN A CA 1
ATOM 4555 C C . ASN A 1 585 ? -20.011 -26.435 -18.060 1.00 95.12 585 ASN A C 1
ATOM 4557 O O . ASN A 1 585 ? -18.976 -26.953 -17.640 1.00 95.12 585 ASN A O 1
ATOM 4561 N N . VAL A 1 586 ? -20.682 -26.962 -19.086 1.00 93.69 586 VAL A N 1
ATOM 4562 C CA . VAL A 1 586 ? -20.229 -28.156 -19.814 1.00 93.69 586 VAL A CA 1
ATOM 4563 C C . VAL A 1 586 ? -18.910 -27.894 -20.540 1.00 93.69 586 VAL A C 1
ATOM 4565 O O . VAL A 1 586 ? -17.990 -28.706 -20.434 1.00 93.69 586 VAL A O 1
ATOM 4568 N N . GLN A 1 587 ? -18.781 -26.752 -21.221 1.00 92.69 587 GLN A N 1
ATOM 4569 C CA . GLN A 1 587 ? -17.533 -26.361 -21.883 1.00 92.69 587 GLN A CA 1
ATOM 4570 C C . GLN A 1 587 ? -16.385 -26.206 -20.882 1.00 92.69 587 GLN A C 1
ATOM 4572 O O . GLN A 1 587 ? -15.274 -26.676 -21.134 1.00 92.69 587 GLN A O 1
ATOM 4577 N N . PHE A 1 588 ? -16.652 -25.614 -19.716 1.00 91.62 588 PHE A N 1
ATOM 4578 C CA . PHE A 1 588 ? -15.680 -25.533 -18.631 1.00 91.62 588 PHE A CA 1
ATOM 4579 C C . PHE A 1 588 ? -15.228 -26.930 -18.180 1.00 91.62 588 PHE A C 1
ATOM 4581 O O . PHE A 1 588 ? -14.028 -27.197 -18.146 1.00 91.62 588 PHE A O 1
ATOM 4588 N N . ILE A 1 589 ? -16.162 -27.849 -17.921 1.00 91.25 589 ILE A N 1
ATOM 4589 C CA . ILE A 1 589 ? -15.863 -29.236 -17.525 1.00 91.25 589 ILE A CA 1
ATOM 4590 C C . ILE A 1 589 ? -14.984 -29.938 -18.568 1.00 91.25 589 ILE A C 1
ATOM 4592 O O . ILE A 1 589 ? -14.007 -30.600 -18.213 1.00 91.25 589 ILE A O 1
ATOM 4596 N N . GLU A 1 590 ? -15.304 -29.788 -19.851 1.00 91.62 590 GLU A N 1
ATOM 4597 C CA . GLU A 1 590 ? -14.545 -30.399 -20.946 1.00 91.62 590 GLU A CA 1
ATOM 4598 C C . GLU A 1 590 ? -13.149 -29.795 -21.081 1.00 91.62 590 GLU A C 1
ATOM 4600 O O . GLU A 1 590 ? -12.170 -30.538 -21.129 1.00 91.62 590 GLU A O 1
ATOM 4605 N N . SER A 1 591 ? -13.031 -28.464 -21.053 1.00 90.00 591 SER A N 1
ATOM 4606 C CA . SER A 1 591 ? -11.731 -27.784 -21.075 1.00 90.00 591 SER A CA 1
ATOM 4607 C C . SER A 1 591 ? -10.850 -28.193 -19.891 1.00 90.00 591 SER A C 1
ATOM 4609 O O . SER A 1 591 ? -9.654 -28.435 -20.056 1.00 90.00 591 SER A O 1
ATOM 4611 N N . PHE A 1 592 ? -11.452 -28.353 -18.708 1.00 88.75 592 PHE A N 1
ATOM 4612 C CA . PHE A 1 592 ? -10.752 -28.740 -17.493 1.00 88.75 592 PHE A CA 1
ATOM 4613 C C . PHE A 1 592 ? -10.237 -30.177 -17.593 1.00 88.75 592 PHE A C 1
ATOM 4615 O O . PHE A 1 592 ? -9.084 -30.456 -17.264 1.00 88.75 592 PHE A O 1
ATOM 4622 N N . ASN A 1 593 ? -11.075 -31.092 -18.083 1.00 88.81 593 ASN A N 1
ATOM 4623 C CA . ASN A 1 593 ? -10.726 -32.503 -18.224 1.00 88.81 593 ASN A CA 1
ATOM 4624 C C . ASN A 1 593 ? -9.717 -32.762 -19.354 1.00 88.81 593 ASN A C 1
ATOM 4626 O O . ASN A 1 593 ? -8.898 -33.673 -19.230 1.00 88.81 593 ASN A O 1
ATOM 4630 N N . ASN A 1 594 ? -9.745 -31.963 -20.426 1.00 88.31 594 ASN A N 1
ATOM 4631 C CA . ASN A 1 594 ? -8.831 -32.091 -21.564 1.00 88.31 594 ASN A CA 1
ATOM 4632 C C . ASN A 1 594 ? -7.430 -31.524 -21.285 1.00 88.31 594 ASN A C 1
ATOM 4634 O O . ASN A 1 594 ? -6.479 -31.909 -21.958 1.00 88.31 594 ASN A O 1
ATOM 4638 N N . ALA A 1 595 ? -7.265 -30.664 -20.272 1.00 84.50 595 ALA A N 1
ATOM 4639 C CA . ALA A 1 595 ? -5.973 -30.074 -19.907 1.00 84.50 595 ALA A CA 1
ATOM 4640 C C . ALA A 1 595 ? -4.942 -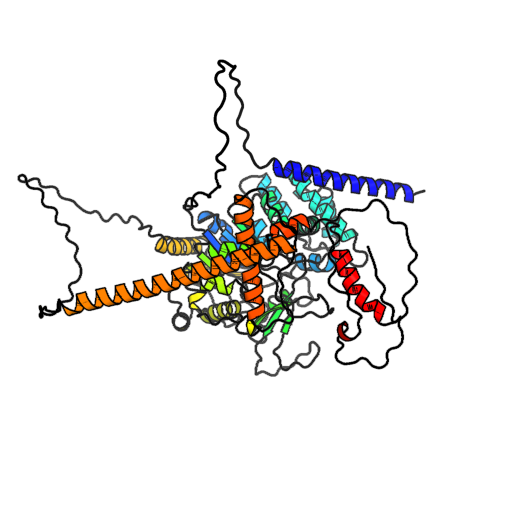31.082 -19.335 1.00 84.50 595 ALA A C 1
ATOM 4642 O O . ALA A 1 595 ? -3.804 -30.707 -19.060 1.00 84.50 595 ALA A O 1
ATOM 4643 N N . GLY A 1 596 ? -5.319 -32.352 -19.130 1.00 62.97 596 GLY A N 1
ATOM 4644 C CA . GLY A 1 596 ? -4.409 -33.499 -18.968 1.00 62.97 596 GLY A CA 1
ATOM 4645 C C . GLY A 1 596 ? -3.567 -33.586 -17.685 1.00 62.97 596 GLY A C 1
ATOM 4646 O O . GLY A 1 596 ? -2.983 -34.635 -17.436 1.00 62.97 596 GLY A O 1
ATOM 4647 N N . ASN A 1 597 ? -3.517 -32.543 -16.848 1.00 76.12 597 ASN A N 1
ATOM 4648 C CA . ASN A 1 597 ? -2.514 -32.424 -15.778 1.00 76.12 597 ASN A CA 1
ATOM 4649 C C . ASN A 1 597 ? -3.103 -32.172 -14.373 1.00 76.12 597 ASN A C 1
ATOM 4651 O O . ASN A 1 597 ? -2.546 -31.420 -13.571 1.00 76.12 597 ASN A O 1
ATOM 4655 N N . ARG A 1 598 ? -4.278 -32.743 -14.070 1.00 78.12 598 ARG A N 1
ATOM 4656 C CA . ARG A 1 598 ? -4.977 -32.545 -12.785 1.00 78.12 598 ARG A CA 1
ATOM 4657 C C . ARG A 1 598 ? -5.239 -33.881 -12.075 1.00 78.12 598 ARG A C 1
ATOM 4659 O O . ARG A 1 598 ? -5.587 -34.855 -12.737 1.00 78.12 598 ARG A O 1
ATOM 4666 N N . PRO A 1 599 ? -5.148 -33.934 -10.731 1.00 81.75 599 PRO A N 1
ATOM 4667 C CA . PRO A 1 599 ? -5.365 -35.166 -9.965 1.00 81.75 599 PRO A CA 1
ATOM 4668 C C . PRO A 1 599 ? -6.843 -35.601 -9.885 1.00 81.75 599 PRO A C 1
ATOM 4670 O O . PRO A 1 599 ? -7.153 -36.593 -9.227 1.00 81.75 599 PRO A O 1
ATOM 4673 N N . TYR A 1 600 ? -7.764 -34.874 -10.528 1.00 82.25 600 TYR A N 1
ATOM 4674 C CA . TYR A 1 600 ? -9.196 -35.171 -10.561 1.00 82.25 600 TYR A CA 1
ATOM 4675 C C . TYR A 1 600 ? -9.839 -34.709 -11.873 1.00 82.25 600 TYR A C 1
ATOM 4677 O O . TYR A 1 600 ? -9.284 -33.881 -12.595 1.00 82.25 600 TYR A O 1
ATOM 4685 N N . LYS A 1 601 ? -11.030 -35.249 -12.155 1.00 84.12 601 LYS A N 1
ATOM 4686 C CA . LYS A 1 601 ? -11.879 -34.872 -13.291 1.00 84.12 601 LYS A CA 1
ATOM 4687 C C . LYS A 1 601 ? -13.181 -34.254 -12.794 1.00 84.12 601 LYS A C 1
ATOM 4689 O O . LYS A 1 601 ? -13.693 -34.645 -11.746 1.00 84.12 601 LYS A O 1
ATOM 4694 N N . LEU A 1 602 ? -13.718 -33.317 -13.562 1.00 88.94 602 LEU A N 1
ATOM 4695 C CA . LEU A 1 602 ? -15.042 -32.744 -13.345 1.00 88.94 602 LEU A CA 1
ATOM 4696 C C . LEU A 1 602 ? -16.100 -33.553 -14.101 1.00 88.94 602 LEU A C 1
ATOM 4698 O O . LEU A 1 602 ? -15.811 -34.187 -15.116 1.00 88.94 602 LEU A O 1
ATOM 4702 N N . SER A 1 603 ? -17.339 -33.527 -13.618 1.00 89.31 603 SER A N 1
ATOM 4703 C CA . SER A 1 603 ? -18.476 -34.164 -14.286 1.00 89.31 603 SER A CA 1
ATOM 4704 C C . SER A 1 603 ? -19.703 -33.264 -14.229 1.00 89.31 603 SER A C 1
ATOM 4706 O O . SER A 1 603 ? -19.851 -32.463 -13.305 1.00 89.31 603 SER A O 1
ATOM 4708 N N . VAL A 1 604 ? -20.574 -33.398 -15.229 1.00 92.00 604 VAL A N 1
ATOM 4709 C CA . VAL A 1 604 ? -21.866 -32.708 -15.265 1.00 92.00 604 VAL A CA 1
ATOM 4710 C C . VAL A 1 604 ? -22.755 -33.303 -14.174 1.00 92.00 604 VAL A C 1
ATOM 4712 O O . VAL A 1 604 ? -22.966 -34.515 -14.142 1.00 92.00 604 VAL A O 1
ATOM 4715 N N . ASN A 1 605 ? -23.271 -32.457 -13.285 1.00 90.56 605 ASN A N 1
ATOM 4716 C CA . ASN A 1 605 ? -24.124 -32.852 -12.164 1.00 90.56 605 ASN A CA 1
ATOM 4717 C C . ASN A 1 605 ? -25.446 -32.061 -12.173 1.00 90.56 605 ASN A C 1
ATOM 4719 O O . ASN A 1 605 ? -25.725 -31.321 -13.116 1.00 90.56 605 ASN A O 1
ATOM 4723 N N . GLN A 1 606 ? -26.265 -32.207 -11.130 1.00 88.50 606 GLN A N 1
ATOM 4724 C CA . GLN A 1 606 ? -27.585 -31.569 -11.040 1.00 88.50 606 GLN A CA 1
ATOM 4725 C C . GLN A 1 606 ? -27.561 -30.030 -10.993 1.00 88.50 606 GLN A C 1
ATOM 4727 O O . GLN A 1 606 ? -28.616 -29.421 -11.118 1.00 88.50 606 GLN A O 1
ATOM 4732 N N . PHE A 1 607 ? -26.400 -29.395 -10.819 1.00 91.38 607 PHE A N 1
ATOM 4733 C CA . PHE A 1 607 ? -26.243 -27.935 -10.737 1.00 91.38 607 PHE A CA 1
ATOM 4734 C C . PHE A 1 607 ? -25.710 -27.314 -12.029 1.00 91.38 607 PHE A C 1
ATOM 4736 O O . PHE A 1 607 ? -25.322 -26.151 -12.040 1.00 91.38 607 PHE A O 1
ATOM 4743 N N . ALA A 1 608 ? -25.645 -28.086 -13.115 1.00 92.56 608 ALA A N 1
ATOM 4744 C CA . ALA A 1 608 ? -25.033 -27.629 -14.354 1.00 92.56 608 ALA A CA 1
ATOM 4745 C C . ALA A 1 608 ? -25.740 -26.413 -14.984 1.00 92.56 608 ALA A C 1
ATOM 4747 O O . ALA A 1 608 ? -25.102 -25.708 -15.752 1.00 92.56 608 ALA A O 1
ATOM 4748 N N . ASP A 1 609 ? -26.996 -26.123 -14.644 1.00 93.00 609 ASP A N 1
ATOM 4749 C CA . ASP A 1 609 ? -27.757 -24.952 -15.106 1.00 93.00 609 ASP A CA 1
ATOM 4750 C C . ASP A 1 609 ? -27.719 -23.745 -14.147 1.00 93.00 609 ASP A C 1
ATOM 4752 O O . ASP A 1 609 ? -28.468 -22.782 -14.340 1.00 93.00 609 ASP A O 1
ATOM 4756 N N . GLN A 1 610 ? -26.868 -23.782 -13.116 1.00 91.25 610 GLN A N 1
ATOM 4757 C CA . GLN A 1 610 ? -26.714 -22.708 -12.131 1.00 91.25 610 GLN A CA 1
ATOM 4758 C C . GLN A 1 610 ? -25.383 -21.973 -12.288 1.00 91.25 610 GLN A C 1
ATOM 4760 O O . GLN A 1 610 ? -24.363 -22.564 -12.659 1.00 91.25 610 GLN A O 1
ATOM 4765 N N . THR A 1 611 ? -25.380 -20.678 -11.973 1.00 89.81 611 THR A N 1
ATOM 4766 C CA . THR A 1 611 ? -24.131 -19.927 -11.800 1.00 89.81 611 THR A CA 1
ATOM 4767 C C . THR A 1 611 ? -23.497 -20.228 -10.440 1.00 89.81 611 THR A C 1
ATOM 4769 O O . THR A 1 611 ? -24.146 -20.728 -9.516 1.00 89.81 611 THR A O 1
ATOM 4772 N N . ASN A 1 612 ? -22.212 -19.899 -10.283 1.00 82.94 612 ASN A N 1
ATOM 4773 C CA . ASN A 1 612 ? -21.529 -20.052 -8.997 1.00 82.94 612 ASN A CA 1
ATOM 4774 C C . ASN A 1 612 ? -22.168 -19.187 -7.901 1.00 82.94 612 ASN A C 1
ATOM 4776 O O . ASN A 1 612 ? -22.183 -19.577 -6.735 1.00 82.94 612 ASN A O 1
ATOM 4780 N N . GLU A 1 613 ? -22.685 -18.017 -8.263 1.00 85.00 613 GLU A N 1
ATOM 4781 C CA . GLU A 1 613 ? -23.356 -17.082 -7.365 1.00 85.00 613 GLU A CA 1
ATOM 4782 C C . GLU A 1 613 ? -24.690 -17.661 -6.887 1.00 85.00 613 GLU A C 1
ATOM 4784 O O . GLU A 1 613 ? -24.938 -17.692 -5.682 1.00 85.00 613 GLU A O 1
ATOM 4789 N N . GLU A 1 614 ? -25.504 -18.194 -7.806 1.00 85.38 614 GLU A N 1
ATOM 4790 C CA . GLU A 1 614 ? -26.768 -18.869 -7.483 1.00 85.38 614 GLU A CA 1
ATOM 4791 C C . GLU A 1 614 ? -26.533 -20.085 -6.582 1.00 85.38 614 GLU A C 1
ATOM 4793 O O . GLU A 1 614 ? -27.210 -20.257 -5.564 1.00 85.38 614 GLU A O 1
ATOM 4798 N N . PHE A 1 615 ? -25.526 -20.897 -6.916 1.00 83.19 615 PHE A N 1
ATOM 4799 C CA . PHE A 1 615 ? -25.164 -22.067 -6.127 1.00 83.19 615 PHE A CA 1
ATOM 4800 C C . PHE A 1 615 ? -24.755 -21.680 -4.698 1.00 83.19 615 PHE A C 1
ATOM 4802 O O . PHE A 1 615 ? -25.253 -22.256 -3.729 1.00 83.19 615 PHE A O 1
ATOM 4809 N N . LYS A 1 616 ? -23.880 -20.673 -4.548 1.00 78.12 616 LYS A N 1
ATOM 4810 C CA . LYS A 1 616 ? -23.431 -20.175 -3.237 1.00 78.12 616 LYS A CA 1
ATOM 4811 C C . LYS A 1 616 ? -24.585 -19.586 -2.432 1.00 78.12 616 LYS A C 1
ATOM 4813 O O . LYS A 1 616 ? -24.711 -19.916 -1.257 1.00 78.12 616 LYS A O 1
ATOM 4818 N N . ALA A 1 617 ? -25.431 -18.762 -3.048 1.00 77.00 617 ALA A N 1
ATOM 4819 C CA . ALA A 1 617 ? -26.564 -18.131 -2.375 1.00 77.00 617 ALA A CA 1
ATOM 4820 C C . ALA A 1 617 ? -27.566 -19.164 -1.831 1.00 77.00 617 ALA A C 1
ATOM 4822 O O . ALA A 1 617 ? -28.086 -19.002 -0.731 1.00 77.00 617 ALA A O 1
ATOM 4823 N N . ALA A 1 618 ? -27.802 -20.256 -2.565 1.00 69.56 618 ALA A N 1
ATOM 4824 C CA . ALA A 1 618 ? -28.748 -21.293 -2.157 1.00 69.56 618 ALA A CA 1
ATOM 4825 C C . ALA A 1 618 ? -28.189 -22.299 -1.130 1.00 69.56 618 ALA A C 1
ATOM 4827 O O . ALA A 1 618 ? -28.968 -23.005 -0.487 1.00 69.56 618 ALA A O 1
ATOM 4828 N N . ARG A 1 619 ? -26.860 -22.431 -1.003 1.00 69.69 619 ARG A N 1
ATOM 4829 C CA . ARG A 1 619 ? -26.217 -23.524 -0.240 1.00 69.69 619 ARG A CA 1
ATOM 4830 C C . ARG A 1 619 ? -25.315 -23.058 0.909 1.00 69.69 619 ARG A C 1
ATOM 4832 O O . ARG A 1 619 ? -25.003 -23.874 1.779 1.00 69.69 619 ARG A O 1
ATOM 4839 N N . ASN A 1 620 ? -24.939 -21.779 0.957 1.00 68.44 620 ASN A N 1
ATOM 4840 C CA . ASN A 1 620 ? -24.154 -21.201 2.048 1.00 68.44 620 ASN A CA 1
ATOM 4841 C C . ASN A 1 620 ? -25.082 -20.481 3.039 1.00 68.44 620 ASN A C 1
ATOM 4843 O O . ASN A 1 620 ? -25.466 -19.337 2.818 1.00 68.44 620 ASN A O 1
ATOM 4847 N N . GLY A 1 621 ? -25.440 -21.140 4.144 1.00 60.56 621 GLY A N 1
ATOM 4848 C CA . GLY A 1 621 ? -26.233 -20.522 5.212 1.00 60.56 621 GLY A CA 1
ATOM 4849 C C . GLY A 1 621 ? -26.672 -21.529 6.269 1.00 60.56 621 GLY A C 1
ATOM 4850 O O . GLY A 1 621 ? -27.530 -22.361 6.005 1.00 60.56 621 GLY A O 1
ATOM 4851 N N . TYR A 1 622 ? -26.089 -21.463 7.465 1.00 53.44 622 TYR A N 1
ATOM 4852 C CA . TYR A 1 622 ? -26.388 -22.386 8.562 1.00 53.44 622 TYR A CA 1
ATOM 4853 C C . TYR A 1 622 ? -27.815 -22.174 9.096 1.00 53.44 622 TYR A C 1
ATOM 4855 O O . TYR A 1 622 ? -28.130 -21.102 9.613 1.00 53.44 622 TYR A O 1
ATOM 4863 N N . ARG A 1 623 ? -28.679 -23.194 8.998 1.00 54.19 623 ARG A N 1
ATOM 4864 C CA . ARG A 1 623 ? -29.980 -23.222 9.687 1.00 54.19 623 ARG A CA 1
ATOM 4865 C C . ARG A 1 623 ? -29.844 -24.051 10.960 1.00 54.19 623 ARG A C 1
ATOM 4867 O O . ARG A 1 623 ? -29.606 -25.250 10.877 1.00 54.19 623 ARG A O 1
ATOM 4874 N N . ILE A 1 624 ? -29.986 -23.413 12.124 1.00 49.25 624 ILE A N 1
ATOM 4875 C CA . ILE A 1 624 ? -29.925 -24.076 13.436 1.00 49.25 624 ILE A CA 1
ATOM 4876 C C . ILE A 1 624 ? -31.141 -25.006 13.585 1.00 49.25 624 ILE A C 1
ATOM 4878 O O . ILE A 1 624 ? -32.267 -24.506 13.588 1.00 49.25 624 ILE A O 1
ATOM 4882 N N . PRO A 1 625 ? -30.963 -26.328 13.753 1.00 52.00 625 PRO A N 1
ATOM 4883 C CA . PRO A 1 625 ? -32.035 -27.200 14.207 1.00 52.00 625 PRO A CA 1
ATOM 4884 C C . PRO A 1 625 ? -32.268 -26.963 15.703 1.00 52.00 625 PRO A C 1
ATOM 4886 O O . PRO A 1 625 ? -31.352 -27.085 16.518 1.00 52.00 625 PRO A O 1
ATOM 4889 N N . SER A 1 626 ? -33.498 -26.640 16.084 1.00 48.03 626 SER A N 1
ATOM 4890 C CA . SER A 1 626 ? -33.943 -26.564 17.476 1.00 48.03 626 SER A CA 1
ATOM 4891 C C . SER A 1 626 ? -34.175 -27.970 18.034 1.00 48.03 626 SER A C 1
ATOM 4893 O O . SER A 1 626 ? -35.309 -28.424 18.113 1.00 48.03 626 SER A O 1
ATOM 4895 N N . ASN A 1 627 ? -33.082 -28.677 18.340 1.00 51.72 627 ASN A N 1
ATOM 4896 C CA . ASN A 1 627 ? -32.940 -29.711 19.378 1.00 51.72 627 ASN A CA 1
ATOM 4897 C C . ASN A 1 627 ? -31.727 -30.593 19.066 1.00 51.72 627 ASN A C 1
ATOM 4899 O O . ASN A 1 627 ? -31.691 -31.275 18.046 1.00 51.72 627 ASN A O 1
ATOM 4903 N N . SER A 1 628 ? -30.771 -30.665 19.990 1.00 40.31 628 SER A N 1
ATOM 4904 C CA . SER A 1 628 ? -29.745 -31.710 19.975 1.00 40.31 628 SER A CA 1
ATOM 4905 C C . SER A 1 628 ? -29.495 -32.191 21.400 1.00 40.31 628 SER A C 1
ATOM 4907 O O . SER A 1 628 ? -28.872 -31.497 22.206 1.00 40.31 628 SER A O 1
ATOM 4909 N N . GLY A 1 629 ? -30.025 -33.375 21.710 1.00 40.81 629 GLY A N 1
ATOM 4910 C CA . GLY A 1 629 ? -29.727 -34.104 22.935 1.00 40.81 629 GLY A CA 1
ATOM 4911 C C . GLY A 1 629 ? -28.252 -34.503 22.988 1.00 40.81 629 GLY A C 1
ATOM 4912 O O . GLY A 1 629 ? -27.663 -34.933 21.997 1.00 40.81 629 GLY A O 1
ATOM 4913 N N . SER A 1 630 ? -27.654 -34.338 24.165 1.00 33.94 630 SER A N 1
ATOM 4914 C CA . SER A 1 630 ? -26.276 -34.727 24.456 1.00 33.94 630 SER A CA 1
ATOM 4915 C C . SER A 1 630 ? -26.135 -36.250 24.417 1.00 33.94 630 SER A C 1
ATOM 4917 O O . SER A 1 630 ? -26.776 -36.949 25.201 1.00 33.94 630 SER A O 1
ATOM 4919 N N . THR A 1 631 ? -25.281 -36.767 23.529 1.00 43.28 631 THR A N 1
ATOM 4920 C CA . THR A 1 631 ? -24.862 -38.177 23.559 1.00 43.28 631 THR A CA 1
ATOM 4921 C C . THR A 1 631 ? -23.397 -38.243 23.986 1.00 43.28 631 THR A C 1
ATOM 4923 O O . THR A 1 631 ? -22.551 -37.531 23.447 1.00 43.28 631 THR A O 1
ATOM 4926 N N . ARG A 1 632 ? -23.102 -39.073 24.996 1.00 36.88 632 ARG A N 1
ATOM 4927 C CA . ARG A 1 632 ? -21.760 -39.260 25.571 1.00 36.88 632 ARG A CA 1
ATOM 4928 C C . ARG A 1 632 ? -20.770 -39.770 24.518 1.00 36.88 632 ARG A C 1
ATOM 4930 O O . ARG A 1 632 ? -20.982 -40.828 23.937 1.00 36.88 632 ARG A O 1
ATOM 4937 N N . VAL A 1 633 ? -19.658 -39.056 24.356 1.00 40.28 633 VAL A N 1
ATOM 4938 C CA . VAL A 1 633 ? -18.502 -39.481 23.553 1.00 40.28 633 VAL A CA 1
ATOM 4939 C C . VAL A 1 633 ? -17.560 -40.306 24.433 1.00 40.28 633 VAL A C 1
ATOM 4941 O O . VAL A 1 633 ? -17.150 -39.853 25.502 1.00 40.28 633 VAL A O 1
ATOM 4944 N N . THR A 1 634 ? -17.219 -41.520 24.003 1.00 38.81 634 THR A N 1
ATOM 4945 C CA . THR A 1 634 ? -16.196 -42.360 24.646 1.00 38.81 634 THR A CA 1
ATOM 4946 C C . THR A 1 634 ? -14.782 -41.936 24.226 1.00 38.81 634 THR A C 1
ATOM 4948 O O . THR A 1 634 ? -14.600 -41.499 23.088 1.00 38.81 634 THR A O 1
ATOM 4951 N N . PRO A 1 635 ? -13.756 -42.084 25.085 1.00 38.81 635 PRO A N 1
ATOM 4952 C CA . PRO A 1 635 ? -12.403 -41.628 24.775 1.00 38.81 635 PRO A CA 1
ATOM 4953 C C . PRO A 1 635 ? -11.748 -42.469 23.670 1.00 38.81 635 PRO A C 1
ATOM 4955 O O . PRO A 1 635 ? -11.720 -43.697 23.739 1.00 38.81 635 PRO A O 1
ATOM 4958 N N . PHE A 1 636 ? -11.176 -41.785 22.682 1.00 45.94 636 PHE A N 1
ATOM 4959 C CA . PHE A 1 636 ? -10.364 -42.349 21.602 1.00 45.94 636 PHE A CA 1
ATOM 4960 C C . PHE A 1 636 ? -8.987 -42.791 22.140 1.00 45.94 636 PHE A C 1
ATOM 4962 O O . PHE A 1 636 ? -8.290 -41.992 22.767 1.00 45.94 636 PHE A O 1
ATOM 4969 N N . ARG A 1 637 ? -8.577 -44.047 21.902 1.00 43.69 637 ARG A N 1
ATOM 4970 C CA . ARG A 1 637 ? -7.230 -44.564 22.223 1.00 43.69 637 ARG A CA 1
ATOM 4971 C C . ARG A 1 637 ? -6.447 -44.848 20.940 1.00 43.69 637 ARG A C 1
ATOM 4973 O O . ARG A 1 637 ? -6.993 -45.408 19.993 1.00 43.69 637 ARG A O 1
ATOM 4980 N N . TYR A 1 638 ? -5.170 -44.472 20.936 1.00 47.09 638 TYR A N 1
ATOM 4981 C CA . TYR A 1 638 ? -4.223 -44.806 19.873 1.00 47.09 638 TYR A CA 1
ATOM 4982 C C . TYR A 1 638 ? -3.661 -46.214 20.099 1.00 47.09 638 TYR A C 1
ATOM 4984 O O . TYR A 1 638 ? -3.288 -46.554 21.221 1.00 47.09 638 TYR A O 1
ATOM 4992 N N . GLU A 1 639 ? -3.585 -47.012 19.037 1.00 49.22 639 GLU A N 1
ATOM 4993 C CA . GLU A 1 639 ? -2.816 -48.256 19.012 1.00 49.22 639 GLU A CA 1
ATOM 4994 C C . GLU A 1 639 ? -1.377 -47.948 18.564 1.00 49.22 639 GLU A C 1
ATOM 4996 O O . GLU A 1 639 ? -1.143 -47.025 17.779 1.00 49.22 639 GLU A O 1
ATOM 5001 N N . ASN A 1 640 ? -0.399 -48.672 19.112 1.00 48.53 640 ASN A N 1
ATOM 5002 C CA . ASN A 1 640 ? 1.022 -48.433 18.860 1.00 48.53 640 ASN A CA 1
ATOM 5003 C C . ASN A 1 640 ? 1.394 -48.954 17.460 1.00 48.53 640 ASN A C 1
ATOM 5005 O O . ASN A 1 640 ? 1.424 -50.162 17.236 1.00 48.53 640 ASN A O 1
ATOM 5009 N N . LEU A 1 641 ? 1.674 -48.055 16.513 1.00 52.38 641 LEU A N 1
ATOM 5010 C CA . LEU A 1 641 ? 2.031 -48.405 15.134 1.00 52.38 641 LEU A CA 1
ATOM 5011 C C . LEU A 1 641 ? 3.552 -48.343 14.949 1.00 52.38 641 LEU A C 1
ATOM 5013 O O . LEU A 1 641 ? 4.138 -47.264 14.957 1.00 52.38 641 LEU A O 1
ATOM 5017 N N . THR A 1 642 ? 4.195 -49.497 14.761 1.00 54.44 642 THR A N 1
ATOM 5018 C CA . THR A 1 642 ? 5.654 -49.611 14.569 1.00 54.44 642 THR A CA 1
ATOM 5019 C C . THR A 1 642 ? 6.100 -49.533 13.106 1.00 54.44 642 THR A C 1
ATOM 5021 O O . THR A 1 642 ? 7.293 -49.401 12.850 1.00 54.44 642 THR A O 1
ATOM 5024 N N . VAL A 1 643 ? 5.180 -49.564 12.131 1.00 60.09 643 VAL A N 1
ATOM 5025 C CA . VAL A 1 643 ? 5.510 -49.449 10.698 1.00 60.09 643 VAL A CA 1
ATOM 5026 C C . VAL A 1 643 ? 4.408 -48.691 9.952 1.00 60.09 643 VAL A C 1
ATOM 5028 O O . VAL A 1 643 ? 3.254 -49.118 9.941 1.00 60.09 643 VAL A O 1
ATOM 5031 N N . VAL A 1 644 ? 4.764 -47.580 9.294 1.00 56.31 644 VAL A N 1
ATOM 5032 C CA . VAL A 1 644 ? 3.856 -46.778 8.452 1.00 56.31 644 VAL A CA 1
ATOM 5033 C C . VAL A 1 644 ? 4.344 -46.825 6.998 1.00 56.31 644 VAL A C 1
ATOM 5035 O O . VAL A 1 644 ? 5.514 -46.535 6.746 1.00 56.31 644 VAL A O 1
ATOM 5038 N N . PRO A 1 645 ? 3.491 -47.183 6.021 1.00 70.19 645 PRO A N 1
ATOM 5039 C CA . PRO A 1 645 ? 3.889 -47.224 4.619 1.00 70.19 645 PRO A CA 1
ATOM 5040 C C . PRO A 1 645 ? 4.102 -45.811 4.041 1.00 70.19 645 PRO A C 1
ATOM 5042 O O . PRO A 1 645 ? 3.386 -44.882 4.416 1.00 70.19 645 PRO A O 1
ATOM 5045 N N . PRO A 1 646 ? 5.015 -45.641 3.064 1.00 68.00 646 PRO A N 1
ATOM 5046 C CA . PRO A 1 646 ? 5.333 -44.338 2.467 1.00 68.00 646 PRO A CA 1
ATOM 5047 C C . PRO A 1 646 ? 4.177 -43.714 1.664 1.00 68.00 646 PRO A C 1
ATOM 5049 O O . PRO A 1 646 ? 4.187 -42.517 1.393 1.00 68.00 646 PRO A O 1
ATOM 5052 N N . SER A 1 647 ? 3.162 -44.495 1.280 1.00 69.75 647 SER A N 1
ATOM 5053 C CA . SER A 1 647 ? 1.908 -43.977 0.722 1.00 69.75 647 SER A CA 1
ATOM 5054 C C . SER A 1 647 ? 0.746 -44.940 0.984 1.00 69.75 647 SER A C 1
ATOM 5056 O O . SER A 1 647 ? 0.937 -46.155 1.067 1.00 69.75 647 SER A O 1
ATOM 5058 N N . MET A 1 648 ? -0.472 -44.408 1.125 1.00 73.69 648 MET A N 1
ATOM 5059 C CA . MET A 1 648 ? -1.676 -45.209 1.362 1.00 73.69 648 MET A CA 1
ATOM 5060 C C . MET A 1 648 ? -2.895 -44.612 0.653 1.00 73.69 648 MET A C 1
ATOM 5062 O O . MET A 1 648 ? -3.281 -43.472 0.910 1.00 73.69 648 MET A O 1
ATOM 5066 N N . ASP A 1 649 ? -3.523 -45.407 -0.220 1.00 72.06 649 ASP A N 1
ATOM 5067 C CA . ASP A 1 649 ? -4.786 -45.063 -0.880 1.00 72.06 649 ASP A CA 1
ATOM 5068 C C . ASP A 1 649 ? -5.968 -45.698 -0.136 1.00 72.06 649 ASP A C 1
ATOM 5070 O O . ASP A 1 649 ? -6.292 -46.876 -0.305 1.00 72.06 649 ASP A O 1
ATOM 5074 N N . TRP A 1 650 ? -6.632 -44.886 0.682 1.00 67.19 650 TRP A N 1
ATOM 5075 C CA . TRP A 1 650 ? -7.770 -45.290 1.508 1.00 67.19 650 TRP A CA 1
ATOM 5076 C C . TRP A 1 650 ? -9.003 -45.713 0.699 1.00 67.19 650 TRP A C 1
ATOM 5078 O O . TRP A 1 650 ? -9.845 -46.454 1.210 1.00 67.19 650 TRP A O 1
ATOM 5088 N N . ARG A 1 651 ? -9.094 -45.330 -0.584 1.00 69.50 651 ARG A N 1
ATOM 5089 C CA . ARG A 1 651 ? -10.181 -45.770 -1.475 1.00 69.50 651 ARG A CA 1
ATOM 5090 C C . ARG A 1 651 ? -10.080 -47.266 -1.752 1.00 69.50 651 ARG A C 1
ATOM 5092 O O . ARG A 1 651 ? -11.077 -47.973 -1.667 1.00 69.50 651 ARG A O 1
ATOM 5099 N N . LYS A 1 652 ? -8.858 -47.767 -1.990 1.00 71.31 652 LYS A N 1
ATOM 5100 C CA . LYS A 1 652 ? -8.585 -49.204 -2.186 1.00 71.31 652 LYS A CA 1
ATOM 5101 C C . LYS A 1 652 ? -8.870 -50.038 -0.934 1.00 71.31 652 LYS A C 1
ATOM 5103 O O . LYS A 1 652 ? -9.006 -51.251 -1.030 1.00 71.31 652 LYS A O 1
ATOM 5108 N N . LYS A 1 653 ? -8.950 -49.396 0.234 1.00 65.62 653 LYS A N 1
ATOM 5109 C CA . LYS A 1 653 ? -9.267 -50.022 1.523 1.00 65.62 653 LYS A CA 1
ATOM 5110 C C . LYS A 1 653 ? -10.740 -49.887 1.918 1.00 65.62 653 LYS A C 1
ATOM 5112 O O . LYS A 1 653 ? -11.089 -50.254 3.028 1.00 65.62 653 LYS A O 1
ATOM 5117 N N . GLY A 1 654 ? -11.597 -49.355 1.041 1.00 64.75 654 GLY A N 1
ATOM 5118 C CA . GLY A 1 654 ? -13.033 -49.218 1.310 1.00 64.75 654 GLY A CA 1
ATOM 5119 C C . GLY A 1 654 ? -13.390 -48.182 2.385 1.00 64.75 654 GLY A C 1
ATOM 5120 O O . GLY A 1 654 ? -14.554 -48.091 2.766 1.00 64.75 654 GLY A O 1
ATOM 5121 N N . ALA A 1 655 ? -12.414 -47.380 2.829 1.00 62.00 655 ALA A N 1
ATOM 5122 C CA . ALA A 1 655 ? -12.549 -46.398 3.908 1.00 62.00 655 ALA A CA 1
ATOM 5123 C C . ALA A 1 655 ? -13.147 -45.053 3.454 1.00 62.00 655 ALA A C 1
ATOM 5125 O O . ALA A 1 655 ? -13.322 -44.144 4.261 1.00 62.00 655 ALA A O 1
ATOM 5126 N N . VAL A 1 656 ? -13.414 -44.892 2.154 1.00 61.78 656 VAL A N 1
ATOM 5127 C CA . VAL A 1 656 ? -13.938 -43.654 1.562 1.00 61.78 656 VAL A CA 1
ATOM 5128 C C . VAL A 1 656 ? -15.351 -43.913 1.052 1.00 61.78 656 VAL A C 1
ATOM 5130 O O . VAL A 1 656 ? -15.558 -44.781 0.205 1.00 61.78 656 VAL A O 1
ATOM 5133 N N . THR A 1 657 ? -16.325 -43.165 1.567 1.00 65.00 657 THR A N 1
ATOM 5134 C CA . THR A 1 657 ? -17.721 -43.223 1.117 1.00 65.00 657 THR A CA 1
ATOM 5135 C C . THR A 1 657 ? -17.930 -42.419 -0.179 1.00 65.00 657 THR A C 1
ATOM 5137 O O . THR A 1 657 ? -17.153 -41.503 -0.465 1.00 65.00 657 THR A O 1
ATOM 5140 N N . PRO A 1 658 ? -18.955 -42.745 -0.996 1.00 65.88 658 PRO A N 1
ATOM 5141 C CA . PRO A 1 658 ? -19.337 -41.927 -2.149 1.00 65.88 658 PRO A CA 1
ATOM 5142 C C . PRO A 1 658 ? -19.737 -40.516 -1.721 1.00 65.88 658 PRO A C 1
ATOM 5144 O O . PRO A 1 658 ? -20.324 -40.368 -0.652 1.00 65.88 658 PRO A O 1
ATOM 5147 N N . VAL A 1 659 ? -19.489 -39.517 -2.580 1.00 66.19 659 VAL A N 1
ATOM 5148 C CA . VAL A 1 659 ? -19.849 -38.107 -2.338 1.00 66.19 659 VAL A CA 1
ATOM 5149 C C . VAL A 1 659 ? -21.334 -37.993 -1.961 1.00 66.19 659 VAL A C 1
ATOM 5151 O O . VAL A 1 659 ? -22.206 -38.423 -2.711 1.00 66.19 659 VAL A O 1
ATOM 5154 N N . LYS A 1 660 ? -21.609 -37.408 -0.791 1.00 65.88 660 LYS A N 1
ATOM 5155 C CA . LYS A 1 660 ? -22.937 -37.248 -0.185 1.00 65.88 660 LYS A CA 1
ATOM 5156 C C . LYS A 1 660 ? -23.423 -35.828 -0.476 1.00 65.88 660 LYS A C 1
ATOM 5158 O O . LYS A 1 660 ? -22.650 -34.883 -0.320 1.00 65.88 660 LYS A O 1
ATOM 5163 N N . ASP A 1 661 ? -24.684 -35.674 -0.875 1.00 66.44 661 ASP A N 1
ATOM 5164 C CA . ASP A 1 661 ? -25.309 -34.356 -1.039 1.00 66.44 661 ASP A CA 1
ATOM 5165 C C . ASP A 1 661 ? -25.777 -33.847 0.329 1.00 66.44 661 ASP A C 1
ATOM 5167 O O . ASP A 1 661 ? -26.585 -34.487 0.996 1.00 66.44 661 ASP A O 1
ATOM 5171 N N . GLN A 1 662 ? -25.265 -32.689 0.744 1.00 63.44 662 GLN A N 1
ATOM 5172 C CA . GLN A 1 662 ? -25.668 -32.030 1.990 1.00 63.44 662 GLN A CA 1
ATOM 5173 C C . GLN A 1 662 ? -27.097 -31.456 1.938 1.00 63.44 662 GLN A C 1
ATOM 5175 O O . GLN A 1 662 ? -27.606 -30.966 2.944 1.00 63.44 662 GLN A O 1
ATOM 5180 N N . GLY A 1 663 ? -27.743 -31.445 0.769 1.00 69.31 663 GLY A N 1
ATOM 5181 C CA . GLY A 1 663 ? -29.058 -30.837 0.596 1.00 69.31 663 GLY A CA 1
ATOM 5182 C C . GLY A 1 663 ? -29.046 -29.341 0.937 1.00 69.31 663 GLY A C 1
ATOM 5183 O O . GLY A 1 663 ? -28.091 -28.625 0.630 1.00 69.31 663 GLY A O 1
ATOM 5184 N N . GLN A 1 664 ? -30.117 -28.857 1.570 1.00 63.59 664 GLN A N 1
ATOM 5185 C CA . GLN A 1 664 ? -30.295 -27.446 1.950 1.00 63.59 664 GLN A CA 1
ATOM 5186 C C . GLN A 1 664 ? -29.963 -27.149 3.427 1.00 63.59 664 GLN A C 1
ATOM 5188 O O . GLN A 1 664 ? -30.283 -26.070 3.918 1.00 63.59 664 GLN A O 1
ATOM 5193 N N . CYS A 1 665 ? -29.334 -28.077 4.161 1.00 68.31 665 CYS A N 1
ATOM 5194 C CA . CYS A 1 665 ? -29.094 -27.906 5.604 1.00 68.31 665 CYS A CA 1
ATOM 5195 C C . CYS A 1 665 ? -28.096 -26.781 5.944 1.00 68.31 665 CYS A C 1
ATOM 5197 O O . CYS A 1 665 ? -28.084 -26.273 7.064 1.00 68.31 665 CYS A O 1
ATOM 5199 N N . GLY A 1 666 ? -27.245 -26.397 4.984 1.00 62.06 666 GLY A N 1
ATOM 5200 C CA . GLY A 1 666 ? -26.300 -25.290 5.133 1.00 62.06 666 GLY A CA 1
ATOM 5201 C C . GLY A 1 666 ? -25.163 -25.516 6.137 1.00 62.06 666 GLY A C 1
ATOM 5202 O O . GLY A 1 666 ? -24.435 -24.580 6.454 1.00 62.06 666 GLY A O 1
ATOM 5203 N N . SER A 1 667 ? -24.965 -26.748 6.615 1.00 65.62 667 SER A N 1
ATOM 5204 C CA . SER A 1 667 ? -23.877 -27.149 7.517 1.00 65.62 667 SER A CA 1
ATOM 5205 C C . SER A 1 667 ? -22.697 -27.764 6.747 1.00 65.62 667 SER A C 1
ATOM 5207 O O . SER A 1 667 ? -22.138 -28.790 7.135 1.00 65.62 667 SER A O 1
ATOM 5209 N N . CYS A 1 668 ? -22.283 -27.127 5.645 1.00 68.44 668 CYS A N 1
ATOM 5210 C CA . CYS A 1 668 ? -21.198 -27.603 4.769 1.00 68.44 668 CYS A CA 1
ATOM 5211 C C . CYS A 1 668 ? -19.891 -27.915 5.527 1.00 68.44 668 CYS A C 1
ATOM 5213 O O . CYS A 1 668 ? -19.162 -28.842 5.161 1.00 68.44 668 CYS A O 1
ATOM 5215 N N . TRP A 1 669 ? -19.625 -27.207 6.631 1.00 66.62 669 TRP A N 1
ATOM 5216 C CA . TRP A 1 669 ? -18.517 -27.499 7.543 1.00 66.62 669 TRP A CA 1
ATOM 5217 C C . TRP A 1 669 ? -18.669 -28.848 8.265 1.00 66.62 669 TRP A C 1
ATOM 5219 O O . TRP A 1 669 ? -17.706 -29.608 8.342 1.00 66.62 669 TRP A O 1
ATOM 5229 N N . ALA A 1 670 ? -19.869 -29.196 8.739 1.00 62.12 670 ALA A N 1
ATOM 5230 C CA . ALA A 1 670 ? -20.136 -30.475 9.399 1.00 62.12 670 ALA A CA 1
ATOM 5231 C C . ALA A 1 670 ? -19.986 -31.654 8.426 1.00 62.12 670 ALA A C 1
ATOM 5233 O O . ALA A 1 670 ? -19.357 -32.651 8.768 1.00 62.12 670 ALA A O 1
ATOM 5234 N N . PHE A 1 671 ? -20.453 -31.516 7.181 1.00 65.38 671 PHE A N 1
ATOM 5235 C CA . PHE A 1 671 ? -20.231 -32.526 6.139 1.00 65.38 671 PHE A CA 1
ATOM 5236 C C . PHE A 1 671 ? -18.745 -32.676 5.795 1.00 65.38 671 PHE A C 1
ATOM 5238 O O . PHE A 1 671 ? -18.238 -33.795 5.742 1.00 65.38 671 PHE A O 1
ATOM 5245 N N . SER A 1 672 ? -18.019 -31.565 5.637 1.00 63.22 672 SER A N 1
ATOM 5246 C CA . SER A 1 672 ? -16.564 -31.584 5.407 1.00 63.22 672 SER A CA 1
ATOM 5247 C C . SER A 1 672 ? -15.811 -32.246 6.570 1.00 63.22 672 SER A C 1
ATOM 5249 O O . SER A 1 672 ? -14.855 -32.999 6.360 1.00 63.22 672 SER A O 1
ATOM 5251 N N . THR A 1 673 ? -16.288 -32.024 7.797 1.00 64.94 673 THR A N 1
ATOM 5252 C CA . THR A 1 673 ? -15.749 -32.624 9.022 1.00 64.94 673 THR A CA 1
ATOM 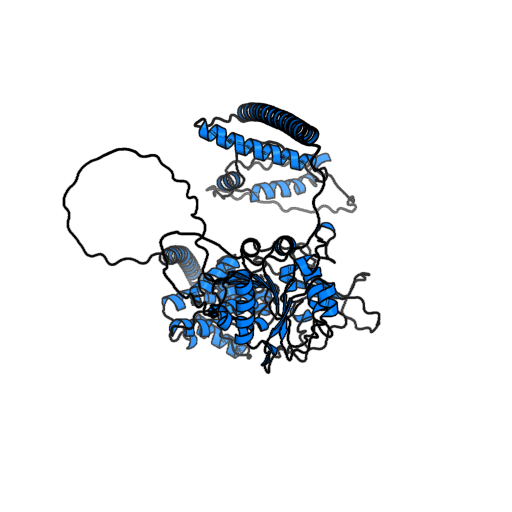5253 C C . THR A 1 673 ? -16.039 -34.122 9.072 1.00 64.94 673 THR A C 1
ATOM 5255 O O . THR A 1 673 ? -15.117 -34.895 9.290 1.00 64.94 673 THR A O 1
ATOM 5258 N N . ILE A 1 674 ? -17.263 -34.568 8.764 1.00 64.56 674 ILE A N 1
ATOM 5259 C CA . ILE A 1 674 ? -17.625 -35.995 8.692 1.00 64.56 674 ILE A CA 1
ATOM 5260 C C . ILE A 1 674 ? -16.804 -36.720 7.619 1.00 64.56 674 ILE A C 1
ATOM 5262 O O . ILE A 1 674 ? -16.288 -37.804 7.879 1.00 64.56 674 ILE A O 1
ATOM 5266 N N . TYR A 1 675 ? -16.607 -36.125 6.439 1.00 60.22 675 TYR A N 1
ATOM 5267 C CA . TYR A 1 675 ? -15.722 -36.689 5.411 1.00 60.22 675 TYR A CA 1
ATOM 5268 C C . TYR A 1 675 ? -14.278 -36.836 5.893 1.00 60.22 675 TYR A C 1
ATOM 5270 O O . TYR A 1 675 ? -13.629 -37.849 5.624 1.00 60.22 675 TYR A O 1
ATOM 5278 N N . SER A 1 676 ? -13.790 -35.847 6.639 1.00 60.09 676 SER A N 1
ATOM 5279 C CA . SER A 1 676 ? -12.445 -35.863 7.218 1.00 60.09 676 SER A CA 1
ATOM 5280 C C . SER A 1 676 ? -12.323 -36.856 8.384 1.00 60.09 676 SER A C 1
ATOM 5282 O O . SER A 1 676 ? -11.273 -37.472 8.556 1.00 60.09 676 SER A O 1
ATOM 5284 N N . CYS A 1 677 ? -13.393 -37.060 9.157 1.00 56.12 677 CYS A N 1
ATOM 5285 C CA . CYS A 1 677 ? -13.449 -37.960 10.311 1.00 56.12 677 CYS A CA 1
ATOM 5286 C C . CYS A 1 677 ? -13.694 -39.425 9.926 1.00 56.12 677 CYS A C 1
ATOM 5288 O O . CYS A 1 677 ? -13.075 -40.299 10.526 1.00 56.12 677 CYS A O 1
ATOM 5290 N N . ASN A 1 678 ? -14.490 -39.711 8.888 1.00 53.56 678 ASN A N 1
ATOM 5291 C CA . ASN A 1 678 ? -14.677 -41.071 8.358 1.00 53.56 678 ASN A CA 1
ATOM 5292 C C . ASN A 1 678 ? -13.342 -41.699 7.920 1.00 53.56 678 ASN A C 1
ATOM 5294 O O . ASN A 1 678 ? -13.144 -42.905 8.055 1.00 53.56 678 ASN A O 1
ATOM 5298 N N . ARG A 1 679 ? -12.376 -40.873 7.489 1.00 49.03 679 ARG A N 1
ATOM 5299 C CA . ARG A 1 679 ? -10.992 -41.296 7.217 1.00 49.03 679 ARG A CA 1
ATOM 5300 C C . ARG A 1 679 ? -10.274 -41.851 8.456 1.00 49.03 679 ARG A C 1
ATOM 5302 O O . ARG A 1 679 ? -9.364 -42.660 8.309 1.00 49.03 679 ARG A O 1
ATOM 5309 N N . ARG A 1 680 ? -10.640 -41.402 9.659 1.00 45.81 680 ARG A N 1
ATOM 5310 C CA . ARG A 1 680 ? -9.967 -41.727 10.926 1.00 45.81 680 ARG A CA 1
ATOM 5311 C C . ARG A 1 680 ? -10.533 -42.988 11.588 1.00 45.81 680 ARG A C 1
ATOM 5313 O O . ARG A 1 680 ? -9.779 -43.715 12.223 1.00 45.81 680 ARG A O 1
ATOM 5320 N N . ASP A 1 681 ? -11.821 -43.268 11.402 1.00 47.12 681 ASP A N 1
ATOM 5321 C CA . ASP A 1 681 ? -12.540 -44.323 12.136 1.00 47.12 681 ASP A CA 1
ATOM 5322 C C . ASP A 1 681 ? -12.338 -45.736 11.542 1.00 47.12 681 ASP A C 1
ATOM 5324 O O . ASP A 1 681 ? -12.295 -46.737 12.260 1.00 47.12 681 ASP A O 1
ATOM 5328 N N . HIS A 1 682 ? -12.098 -45.839 10.226 1.00 45.81 682 HIS A N 1
ATOM 5329 C CA . HIS A 1 682 ? -11.858 -47.134 9.569 1.00 45.81 682 HIS A CA 1
ATOM 5330 C C . HIS A 1 682 ? -10.525 -47.793 9.966 1.00 45.81 682 HIS A C 1
ATOM 5332 O O . HIS A 1 682 ? -10.372 -49.002 9.804 1.00 45.81 682 HIS A O 1
ATOM 5338 N N . SER A 1 683 ? -9.577 -47.022 10.516 1.00 48.50 683 SER A N 1
ATOM 5339 C CA . SER A 1 683 ? -8.253 -47.513 10.922 1.00 48.50 683 SER A CA 1
ATOM 5340 C C . SER A 1 683 ? -8.301 -48.518 12.077 1.00 48.50 683 SER A C 1
ATOM 5342 O O . SER A 1 683 ? -7.386 -49.325 12.180 1.00 48.50 683 SER A O 1
ATOM 5344 N N . ASN A 1 684 ? -9.338 -48.494 12.927 1.00 46.47 684 ASN A N 1
ATOM 5345 C CA . ASN A 1 684 ? -9.303 -49.239 14.193 1.00 46.47 684 ASN A CA 1
ATOM 5346 C C . ASN A 1 684 ? -10.391 -50.313 14.351 1.00 46.47 684 ASN A C 1
ATOM 5348 O O . ASN A 1 684 ? -10.253 -51.156 15.226 1.00 46.47 684 ASN A O 1
ATOM 5352 N N . HIS A 1 685 ? -11.494 -50.288 13.588 1.00 46.06 685 HIS A N 1
ATOM 5353 C CA . HIS A 1 685 ? -12.658 -51.152 13.887 1.00 46.06 685 HIS A CA 1
ATOM 5354 C C . HIS A 1 685 ? -13.180 -51.992 12.715 1.00 46.06 685 HIS A C 1
ATOM 5356 O O . HIS A 1 685 ? -14.124 -52.759 12.902 1.00 46.06 685 HIS A O 1
ATOM 5362 N N . ASN A 1 686 ? -12.611 -51.863 11.508 1.00 46.59 686 ASN A N 1
ATOM 5363 C CA . ASN A 1 686 ? -13.075 -52.572 10.304 1.00 46.59 686 ASN A CA 1
ATOM 5364 C C . ASN A 1 686 ? -14.604 -52.453 10.065 1.00 46.59 686 ASN A C 1
ATOM 5366 O O . ASN A 1 686 ? -15.231 -53.315 9.450 1.00 46.59 686 ASN A O 1
ATOM 5370 N N . ARG A 1 687 ? -15.229 -51.385 10.584 1.00 45.03 687 ARG A N 1
ATOM 5371 C CA . ARG A 1 687 ? -16.656 -51.083 10.444 1.00 45.03 687 ARG A CA 1
ATOM 5372 C C . ARG A 1 687 ? -16.827 -49.808 9.637 1.00 45.03 687 ARG A C 1
ATOM 5374 O O . ARG A 1 687 ? -16.098 -48.834 9.814 1.00 45.03 687 ARG A O 1
ATOM 5381 N N . LYS A 1 688 ? -17.815 -49.822 8.743 1.00 45.03 688 LYS A N 1
ATOM 5382 C CA . LYS A 1 688 ? -18.351 -48.609 8.129 1.00 45.03 688 LYS A CA 1
ATOM 5383 C C . LYS A 1 688 ? -19.224 -47.924 9.174 1.00 45.03 688 LYS A C 1
ATOM 5385 O O . LYS A 1 688 ? -20.344 -48.366 9.410 1.00 45.03 688 LYS A O 1
ATOM 5390 N N . THR A 1 689 ? -18.713 -46.892 9.826 1.00 43.12 689 THR A N 1
ATOM 5391 C CA . THR A 1 689 ? -19.545 -45.988 10.618 1.00 43.12 689 THR A CA 1
ATOM 5392 C C . THR A 1 689 ? -20.266 -45.069 9.638 1.00 43.12 689 THR A C 1
ATOM 5394 O O . THR A 1 689 ? -19.680 -44.141 9.084 1.00 43.12 689 THR A O 1
ATOM 5397 N N . ASP A 1 690 ? -21.530 -45.374 9.342 1.00 43.19 690 ASP A N 1
ATOM 5398 C CA . ASP A 1 690 ? -22.376 -44.444 8.602 1.00 43.19 690 ASP A CA 1
ATOM 5399 C C . ASP A 1 690 ? -22.876 -43.379 9.578 1.00 43.19 690 ASP A C 1
ATOM 5401 O O . ASP A 1 690 ? -23.856 -43.566 10.294 1.00 43.19 690 ASP A O 1
ATOM 5405 N N . LEU A 1 691 ? -22.140 -42.273 9.661 1.00 44.62 691 LEU A N 1
ATOM 5406 C CA . LEU A 1 691 ? -22.616 -41.064 10.322 1.00 44.62 691 LEU A CA 1
ATOM 5407 C C . LEU A 1 691 ? -23.647 -40.416 9.390 1.00 44.62 691 LEU A C 1
ATOM 5409 O O . LEU A 1 691 ? -23.312 -39.589 8.535 1.00 44.62 691 LEU A O 1
ATOM 5413 N N . THR A 1 692 ? -24.893 -40.869 9.487 1.00 37.38 692 THR A N 1
ATOM 5414 C CA . THR A 1 692 ? -26.053 -40.153 8.952 1.00 37.38 692 THR A CA 1
ATOM 5415 C C . THR A 1 692 ? -26.349 -38.962 9.860 1.00 37.38 692 THR A C 1
ATOM 5417 O O . THR A 1 692 ? -26.536 -39.147 11.062 1.00 37.38 692 THR A O 1
ATOM 5420 N N . LEU A 1 693 ? -26.343 -37.759 9.279 1.00 37.69 693 LEU A N 1
ATOM 5421 C CA . LEU A 1 693 ? -26.956 -36.561 9.860 1.00 37.69 693 LEU A CA 1
ATOM 5422 C C . LEU A 1 693 ? -28.464 -36.593 9.628 1.00 37.69 693 LEU A C 1
ATOM 5424 O O . LEU A 1 693 ? -28.849 -36.985 8.500 1.00 37.69 693 LEU A O 1
#

Mean predicted aligned error: 19.15 Å

Solvent-accessible surface area (backbone atoms only — not comparable to full-atom values): 41258 Å² total; per-residue (Å²): 135,70,71,68,61,56,57,60,50,50,58,50,50,54,51,50,56,53,50,49,57,55,54,49,56,58,55,64,65,62,80,75,69,90,81,78,87,87,78,92,80,86,90,82,83,91,85,84,85,90,86,77,97,82,78,87,74,77,82,70,75,72,81,74,79,78,66,96,50,69,35,35,34,33,40,24,43,43,74,62,45,56,76,37,48,74,54,38,50,76,68,34,52,38,32,38,40,34,26,51,39,33,54,52,53,74,46,31,31,53,45,34,69,76,73,48,24,44,29,46,58,41,52,51,50,50,52,60,69,52,28,39,68,88,43,71,43,39,41,24,46,49,49,42,42,66,33,60,39,46,70,53,54,66,61,11,45,56,52,50,48,34,50,56,74,64,74,33,76,62,52,53,67,40,52,67,72,57,46,56,56,52,38,52,24,36,45,48,31,52,51,60,52,70,70,44,90,88,57,88,86,77,38,38,47,24,38,44,32,56,44,32,43,50,16,34,19,68,71,67,72,28,48,66,60,21,48,52,50,50,34,60,76,36,53,36,56,89,57,43,42,79,39,56,40,49,73,51,69,54,57,46,38,33,33,35,34,27,46,78,62,94,72,90,70,91,79,94,80,82,88,78,96,58,104,61,56,61,71,50,67,38,36,36,60,64,64,56,60,72,87,84,55,97,65,83,88,58,63,75,80,47,74,64,56,96,44,56,72,68,50,67,49,42,26,32,45,77,97,68,83,48,77,40,83,52,84,72,66,50,25,67,69,58,60,54,48,68,74,70,39,56,30,39,32,42,46,30,50,57,57,67,77,21,39,33,67,53,30,51,32,75,65,45,31,64,49,49,46,73,50,89,53,53,21,35,36,40,49,52,15,44,72,42,28,72,48,63,93,44,37,46,44,50,54,49,49,52,50,39,36,26,35,17,23,65,87,54,61,78,95,70,46,55,87,76,56,44,40,41,63,35,44,32,38,39,37,31,66,81,29,72,45,47,63,52,61,72,57,23,43,74,46,58,31,78,46,73,44,77,30,54,49,41,82,41,97,76,72,39,35,38,63,30,43,65,48,46,46,50,52,51,50,51,58,52,39,71,73,70,68,64,75,75,85,70,84,72,84,75,86,81,83,87,79,91,77,85,94,73,93,78,90,80,85,85,76,92,68,89,83,84,90,78,87,91,85,82,91,85,75,73,67,66,57,56,52,50,52,53,53,51,51,51,49,53,51,53,52,51,53,51,52,55,52,52,52,53,56,51,50,54,53,51,51,53,52,49,54,53,50,28,65,76,64,72,61,82,66,96,44,72,67,56,44,53,52,32,50,53,37,28,50,54,46,51,52,48,36,50,56,61,51,68,64,76,81,65,101,69,74,68,76,92,56,95,60,38,54,50,53,73,67,58,50,45,67,70,44,66,53,74,62,84,75,96,76,79,83,92,73,90,80,79,87,87,78,86,79,91,78,91,78,81,76,98,72,82,66,50,64,87,68,70,44,58,79,77,93,76,83,72,73,75,50,20,50,64,66,58,53,54,46,48,61,60,46,44,61,61,54,41,79,79,66,86,49,88,77,81,83,78,130

Foldseek 3Di:
DPPVVVVVVVVVVVVVVVVCVVVVVVVVVVVPDDDDDDDDDDDDDDDDDDDDDDDPDDPPPDPDPPDPAFAEEEQWFADFQLVQVVVLVVRHLQYEYEWEFAACDDQQVLCCVQPNFTRCVRLLRVLLSLFDDPDLQLVLLSCQQADWAAQDQVRLVVQLVCLLVVNHCSCPSHDPVLSVLQSVLLVQLVVSNVPRPPDHGGRGRNRSNVSSLSSQCVVVVWNQRSSVSSNVSRVRDPSHHYHHQFTHGHYKKKKWFFDDDPDDDDDDDDDDDDPGGDMDIGLCSQFPPDPPDPDDGQQAPDAADPGATPAMFIWDCPPPNDTDGDAGATDVVSLVSLQDGQEYEHDDDDLHRRRLHSQLHANNLVSLLVDPHAAEYEYYQEDGNNQPPAALLNSLVRSVCSNQVVVHDPVRGDDGQSCSRHQAYEYEQNGPHHNPQVSCVVSVHNHYHYFHWDQDPRRGIGGPNNRVSVVVSVVSCVVVPPDDPPDPDDDDDDDDDDDDDDDDDDDDDDDDDDDDDDDDDPPVVVVVVVVVVVVVVVVVVVVVVVVVVVVVVLVVVLVVLCVVLVDDDPDVVLVVLLSVQLVVLVVVQVVVQVVPDDPDGDDDDNCSSDDPVRVCVQQADADDDPDDDDDDDDDDDDDDDPDDDPDDDCVVVVLADPDDDPPRNNPVVVVVVVRVVSNVVCVPDVDRPPPDD

Secondary structure (DSSP, 8-state):
--HHHHHHHHHHHHHHHHHHHHHHHHHHTTTT--PPPP----------------------PPPP---SS--EEEE--STGGGGTHHHHHHH-S-EEEEE-S----HHHHHHHHHH-S---HHHHHHHHHHS--SSHHHHHHHHHHH-B--SSHHHHHHHHHHHHHT-SGGGTT--HHHHHHHHHHHHHHHHHHHT-SS-PPP-TT-BHHHHHHHHHHHHHT-HHHHHHHHHHHTT--TT-EEEESS--SS--EEEEEEPPPS------------SSPPEEESHHHHHS---SS-----SSSPPPPSS-EEEEEEEE-TTTSS-EEE-PPPPHHHHHHHHH-SEEEE-SS-IIIIIHHHHSSTTHHHHHHH--SEEEEE--SS--TTTTT--HHHHHHHHHHHHHTTTS-GGG-----HHHH-SEEEEETT-SS---HHHHHHTT--EEEEE-EEEETTTEEEE-HHHHHHHHHHHHHHHHT-------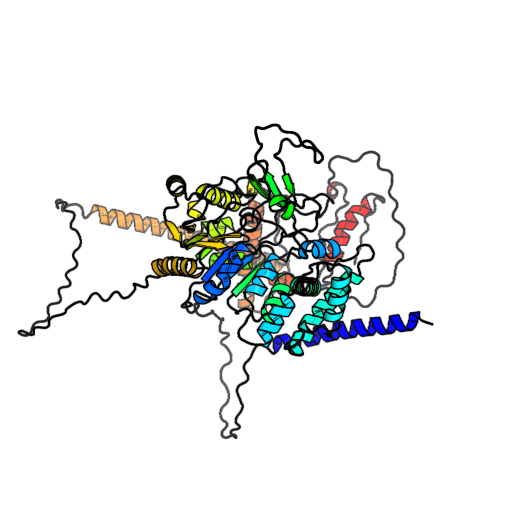---------SS---------PPPPP---------HHHHHHHHHHHHHHHHHHHHHHHHHHHHHHHHHHHHHHHHHHHT---SSHHHHHHHHHHHHHHHHHHHHHHHT---SS-----TTTTS-HHHHHHHH------S-----PPPPP-----S---S---TTTTT--PPPPP-TT---HHHHHHHHHHHHHHHHHH--------

pLDDT: mean 75.67, std 24.92, range [22.34, 98.69]

Organism: NCBI:txid3103831

Radius of gyration: 33.32 Å; Cα contacts (8 Å, |Δi|>4): 887; chains: 1; bounding box: 91×94×115 Å